Protein AF-A0A7V9BCA2-F1 (afdb_monomer)

Solvent-accessible surface area (backbone atoms only — not comparable to full-atom values): 26403 Å² total; per-residue (Å²): 121,72,43,76,42,48,39,73,71,91,49,103,78,59,57,58,39,29,36,74,43,66,73,62,55,75,71,37,81,42,52,57,71,37,68,39,31,36,37,34,47,103,84,56,72,44,74,42,56,29,94,58,63,37,25,30,72,40,72,70,57,79,66,46,80,44,48,54,64,42,67,36,30,34,33,22,57,99,86,62,88,56,66,68,61,57,56,59,70,64,71,64,84,92,78,91,79,88,81,87,82,86,86,89,80,90,83,84,90,88,80,85,88,80,91,90,87,87,80,89,83,84,86,86,90,88,81,90,81,88,86,88,87,80,89,83,89,88,90,83,90,89,81,93,81,91,87,90,84,94,86,87,84,88,84,87,88,85,88,84,88,83,91,82,90,81,84,86,82,83,78,90,83,73,82,82,51,55,38,76,63,20,62,46,53,25,63,77,70,74,50,67,71,86,84,50,80,24,84,35,84,95,57,16,26,36,49,65,51,51,50,56,62,58,76,66,64,70,82,76,70,86,67,71,80,70,76,66,82,71,76,76,71,78,79,80,82,77,80,72,51,72,70,56,48,53,51,51,51,53,52,55,59,36,64,69,53,92,79,83,88,87,87,83,90,76,90,52,62,69,59,52,54,51,50,48,56,55,54,74,70,54,56,95,90,59,52,81,68,50,73,67,24,52,48,48,42,49,50,20,57,45,33,75,76,40,45,87,58,25,17,31,55,53,96,95,39,77,52,67,47,98,59,31,13,42,16,40,58,42,85,35,98,91,44,80,46,46,46,34,46,68,50,32,56,81,49,53,47,55,57,43,21,44,51,48,51,53,50,53,50,26,48,64,70,72,63,64,53,71,79,39,52,47,82,45,30,33,40,41,40,73,47,26,94,74,68,36,70,74,72,86,70,82,54,61,75,48,32,74,47,65,45,58,37,35,41,88,133

Mean predicted aligned error: 22.47 Å

Nearest PDB structures (foldseek):
  8piu-assembly1_B  TM=9.591E-01  e=3.909E-16  Homo sapiens
  8ohs-assembly1_A  TM=9.533E-01  e=1.408E-15  Neurospora crassa
  8x03-assembly1_A  TM=9.523E-01  e=3.113E-15  Sus scrofa
  6zzn-assembly1_A  TM=9.197E-01  e=4.564E-14  Mycobacterium tuberculosis H37Rv
  9dz8-assembly1_A  TM=9.268E-01  e=7.437E-14  Escherichia coli BL21(DE3)

Secondary structure (DSSP, 8-state):
--EEEE----STT-SEEEEEEESS-TT-EE-TT-EEEEEE-SS--EEEEPSS-EEEEEES--SEEEETT-EEEEEE-TT---HHHHHHHTTSPP----------------------------------------------------------------------PPPPPPPTTS---B-HHHHHHHHHTT--SSSS---BTTTBBPHHHHHHHHHT---------PPP----------PPPHHHHHHHHHHHHHHHS-----------HHHHHHHHHHHHTPPTTPPPP-HHHHHHHHHHHHHTT-GGGSEEEETTEEEE-SS--EEE-EEETTEEE--EETTGGG--HHHHHHHHHHHHHHHHTT---HHHHSS-SEEEEE-GGGT-S--PPPP-TTBS-EEEE----

pLDDT: mean 71.65, std 23.81, range [24.64, 97.62]

Foldseek 3Di:
DKDFDFAADPDDDAFKWWFAAFPDDQFDWADAQQFTTWIGDPPDIDTDGHNHTAGFHDAPAGTTMDTGGQGGTMGDYPPDDCVVVSVVSPPDDDDDDDDDDDDDDDDDDDDDDDDDDDDDDDDDDDDDDDDDDDDDDDDDDDDDDDDDDDDDDDDDDDDDDDDDDDDDADDPDPDAAEDPLLVVLCVVQVHDSSPWQQPDPPRYNYNVSNVVVNVPDDPDPPPPPDPDPPPPPPDPPDDDDPVRVVVVVQLVVLVVPPDDDDDDDDDCVCVVVVLVVVQVVDDPPFFRFDSVLSVLLVVQVVCCVVQQQLWFCDPNDTHTDNAAWEWEWAQEPVGIATFTDTRSPPDDSRVSRVVVVVLNVCRRVVNDDPVRRPPHSEYEYEDQVVQAQDDDDRDRHRHPYYHYHHHDD

Sequence (409 aa):
MATEIKLPRLGQGMEMGTIVRWLKSEGDEIAKGEPLFELDTDKVTQEVEADAAGVLLKIVVSEGEASVGTTVAVIGAADEDVSELLAGAQGGENGDAPAAAPPAVEKAEGDEEEDSEPQAKTEPPSDTVSQGESVPTEAAPAAEARPEAETPSNRLLQGKEAAASAPSPRAEGERIKASPLARRIARERGLDLAALAGTGPEGRVIAEDVEKAGDGAAPAAYAAPSPAPEAEGEIEIVELTSIRGTIARRLTEAWQAPVFQLSVTADASELATTRERMVELLREGETKPTVNDVLTRLVASALQRHPPVNALFVDGAIHRYQRANVGIAVATPNGLVVPVIRAADRKSVLEIAAVRADLVSRAREGKLRITDLEEGTFTISNLGMYGIEQFIAVLNPPQVAILAVGSIE

Structure (mmCIF, N/CA/C/O backbone):
data_AF-A0A7V9BCA2-F1
#
_entry.id   AF-A0A7V9BCA2-F1
#
loop_
_atom_site.group_PDB
_atom_site.id
_atom_site.type_symbol
_atom_site.label_atom_id
_atom_site.label_alt_id
_atom_site.label_comp_id
_atom_site.label_asym_id
_atom_site.label_entity_id
_atom_site.label_seq_id
_atom_site.pdbx_PDB_ins_code
_atom_site.Cartn_x
_atom_site.Cartn_y
_atom_site.Cartn_z
_atom_site.occupancy
_atom_site.B_iso_or_equiv
_atom_site.auth_seq_id
_atom_site.auth_comp_id
_atom_site.auth_asym_id
_atom_site.auth_atom_id
_atom_site.pdbx_PDB_model_num
ATOM 1 N N . MET A 1 1 ? 32.583 -17.979 -46.277 1.00 58.53 1 MET A N 1
ATOM 2 C CA . MET A 1 1 ? 32.668 -17.600 -44.857 1.00 58.53 1 MET A CA 1
ATOM 3 C C . MET A 1 1 ? 31.415 -16.827 -44.537 1.00 58.53 1 MET A C 1
ATOM 5 O O . MET A 1 1 ? 31.312 -15.670 -44.936 1.00 58.53 1 MET A O 1
ATOM 9 N N . ALA A 1 2 ? 30.473 -17.465 -43.854 1.00 65.50 2 ALA A N 1
ATOM 10 C CA . ALA A 1 2 ? 29.300 -16.785 -43.333 1.00 65.50 2 ALA A CA 1
ATOM 11 C C . ALA A 1 2 ? 29.707 -15.688 -42.323 1.00 65.50 2 ALA A C 1
ATOM 13 O O . ALA A 1 2 ? 30.631 -15.869 -41.530 1.00 65.50 2 ALA A O 1
ATOM 14 N N . THR A 1 3 ? 29.039 -14.538 -42.389 1.00 74.81 3 THR A N 1
ATOM 15 C CA . THR A 1 3 ? 29.252 -13.357 -41.545 1.00 74.81 3 THR A CA 1
ATOM 16 C C . THR A 1 3 ? 27.978 -13.075 -40.757 1.00 74.81 3 THR A C 1
ATOM 18 O O . THR A 1 3 ? 26.913 -12.856 -41.335 1.00 74.81 3 THR A O 1
ATOM 21 N N . GLU A 1 4 ? 28.092 -13.079 -39.431 1.00 80.00 4 GLU A N 1
ATOM 22 C CA . GLU A 1 4 ? 27.018 -12.694 -38.512 1.00 80.00 4 GLU A CA 1
ATOM 23 C C . GLU A 1 4 ? 26.758 -11.183 -38.593 1.00 80.00 4 GLU A C 1
ATOM 25 O O . GLU A 1 4 ? 27.666 -10.386 -38.352 1.00 80.00 4 GLU A O 1
ATOM 30 N N . ILE A 1 5 ? 25.514 -10.782 -38.864 1.00 79.56 5 ILE A N 1
ATOM 31 C CA . ILE A 1 5 ? 25.059 -9.406 -38.646 1.00 79.56 5 ILE A CA 1
ATOM 32 C C . ILE A 1 5 ? 24.623 -9.294 -37.190 1.00 79.56 5 ILE A C 1
ATOM 34 O O . ILE A 1 5 ? 23.783 -10.070 -36.727 1.00 79.56 5 ILE A O 1
ATOM 38 N N . LYS A 1 6 ? 25.165 -8.311 -36.472 1.00 84.50 6 LYS A N 1
ATOM 39 C CA . LYS A 1 6 ? 24.826 -8.024 -35.073 1.00 84.50 6 LYS A CA 1
ATOM 40 C C . LYS A 1 6 ? 24.136 -6.677 -34.959 1.00 84.50 6 LYS A C 1
ATOM 42 O O . LYS A 1 6 ? 24.468 -5.765 -35.712 1.00 84.50 6 LYS A O 1
ATOM 47 N N . LEU A 1 7 ? 23.194 -6.551 -34.024 1.00 82.31 7 LEU A N 1
ATOM 48 C CA . LEU A 1 7 ? 22.438 -5.312 -33.842 1.00 82.31 7 LEU A CA 1
ATOM 49 C C . LEU A 1 7 ? 23.399 -4.141 -33.529 1.00 82.31 7 LEU A C 1
ATOM 51 O O . LEU A 1 7 ? 24.094 -4.200 -32.504 1.00 82.31 7 LEU A O 1
ATOM 55 N N . PRO A 1 8 ? 23.478 -3.102 -34.383 1.00 77.44 8 PRO A N 1
ATOM 56 C CA . PRO A 1 8 ? 24.462 -2.035 -34.241 1.00 77.44 8 PRO A CA 1
ATOM 57 C C . PRO A 1 8 ? 24.090 -1.062 -33.118 1.00 77.44 8 PRO A C 1
ATOM 59 O O . PRO A 1 8 ? 22.920 -0.806 -32.838 1.00 77.44 8 PRO A O 1
ATOM 62 N N . ARG A 1 9 ? 25.105 -0.460 -32.488 1.00 81.06 9 ARG A N 1
ATOM 63 C CA . ARG A 1 9 ? 24.908 0.525 -31.416 1.00 81.06 9 ARG A CA 1
ATOM 64 C C . ARG A 1 9 ? 24.703 1.935 -31.978 1.00 81.06 9 ARG A C 1
ATOM 66 O O . ARG A 1 9 ? 25.649 2.719 -32.054 1.00 81.06 9 ARG A O 1
ATOM 73 N N . LEU A 1 10 ? 23.462 2.292 -32.292 1.00 75.12 10 LEU A N 1
ATOM 74 C CA . LEU A 1 10 ? 23.082 3.621 -32.790 1.00 75.12 10 LEU A CA 1
ATOM 75 C C . LEU A 1 10 ? 22.958 4.684 -31.672 1.00 75.12 10 LEU A C 1
ATOM 77 O O . LEU A 1 10 ? 21.983 5.427 -31.610 1.00 75.12 10 LEU A O 1
ATOM 81 N N . GLY A 1 11 ? 23.953 4.789 -30.777 1.00 67.44 11 GLY A N 1
ATOM 82 C CA . GLY A 1 11 ? 24.040 5.911 -29.828 1.00 67.44 11 GLY A CA 1
ATOM 83 C C . GLY A 1 11 ? 24.763 5.654 -28.499 1.00 67.44 11 GLY A C 1
ATOM 84 O O . GLY A 1 11 ? 24.911 4.521 -28.024 1.00 67.44 11 GLY A O 1
ATOM 85 N N . GLN A 1 12 ? 25.176 6.747 -27.846 1.00 55.53 12 GLN A N 1
ATOM 86 C CA . GLN A 1 12 ? 25.850 6.750 -26.539 1.00 55.53 12 GLN A CA 1
ATOM 87 C C . GLN A 1 12 ? 24.854 6.548 -25.377 1.00 55.53 12 GLN A C 1
ATOM 89 O O . GLN A 1 12 ? 24.649 7.421 -24.542 1.00 55.53 12 GLN A O 1
ATOM 94 N N . GLY A 1 13 ? 24.219 5.377 -25.352 1.00 64.38 13 GLY A N 1
ATOM 95 C CA . GLY A 1 13 ? 23.235 4.989 -24.331 1.00 64.38 13 GLY A CA 1
ATOM 96 C C . GLY A 1 13 ? 22.335 3.821 -24.739 1.00 64.38 13 GLY A C 1
ATOM 97 O O . GLY A 1 13 ? 21.679 3.240 -23.890 1.00 64.38 13 GLY A O 1
ATOM 98 N N . MET A 1 14 ? 22.340 3.446 -26.022 1.00 76.81 14 MET A N 1
ATOM 99 C CA . MET A 1 14 ? 21.564 2.317 -26.535 1.00 76.81 14 MET A CA 1
ATOM 100 C C . MET A 1 14 ? 22.099 0.976 -26.006 1.00 76.81 14 MET A C 1
ATOM 102 O O . MET A 1 14 ? 23.278 0.668 -26.206 1.00 76.81 14 MET A O 1
ATOM 106 N N . GLU A 1 15 ? 21.218 0.197 -25.376 1.00 76.69 15 GLU A N 1
ATOM 107 C CA . GLU A 1 15 ? 21.458 -1.187 -24.922 1.00 76.69 15 GLU A CA 1
ATOM 108 C C . GLU A 1 15 ? 20.521 -2.195 -25.618 1.00 76.69 15 GLU A C 1
ATOM 110 O O . GLU A 1 15 ? 20.904 -3.345 -25.828 1.00 76.69 15 GLU A O 1
ATOM 115 N N . MET A 1 16 ? 19.338 -1.750 -26.061 1.00 77.69 16 MET A N 1
ATOM 116 C CA . MET A 1 16 ? 18.364 -2.516 -26.853 1.00 77.69 16 MET A CA 1
ATOM 117 C C . MET A 1 16 ? 17.756 -1.633 -27.959 1.00 77.69 16 MET A C 1
ATOM 119 O O . MET A 1 16 ? 17.895 -0.406 -27.919 1.00 77.69 16 MET A O 1
ATOM 123 N N . GLY A 1 17 ? 17.105 -2.248 -28.946 1.00 83.00 17 GLY A N 1
ATOM 124 C CA . GLY A 1 17 ? 16.343 -1.577 -30.005 1.00 83.00 17 GLY A CA 1
ATOM 125 C C . GLY A 1 17 ? 15.385 -2.539 -30.710 1.00 83.00 17 GLY A C 1
ATOM 126 O O . GLY A 1 17 ? 15.554 -3.755 -30.626 1.00 83.00 17 GLY A O 1
ATOM 127 N N . THR A 1 18 ? 14.385 -2.002 -31.404 1.00 85.50 18 THR A N 1
ATOM 128 C CA . THR A 1 18 ? 13.279 -2.786 -31.974 1.00 85.50 18 THR A CA 1
ATOM 129 C C . THR A 1 18 ? 13.389 -2.852 -33.489 1.00 85.50 18 THR A C 1
ATOM 131 O O . THR A 1 18 ? 13.313 -1.828 -34.161 1.00 85.50 18 THR A O 1
ATOM 134 N N . ILE A 1 19 ? 13.531 -4.053 -34.049 1.00 86.75 19 ILE A N 1
ATOM 135 C CA . ILE A 1 19 ? 13.407 -4.260 -35.494 1.00 86.75 19 ILE A CA 1
ATOM 136 C C . ILE A 1 19 ? 11.924 -4.135 -35.844 1.00 86.75 19 ILE A C 1
ATOM 138 O O . ILE A 1 19 ? 11.121 -4.983 -35.454 1.00 86.75 19 ILE A O 1
ATOM 142 N N . VAL A 1 20 ? 11.567 -3.063 -36.551 1.00 82.19 20 VAL A N 1
ATOM 143 C CA . VAL A 1 20 ? 10.182 -2.781 -36.964 1.00 82.19 20 VAL A CA 1
ATOM 144 C C . VAL A 1 20 ? 9.802 -3.610 -38.180 1.00 82.19 20 VAL A C 1
ATOM 146 O O . VAL A 1 20 ? 8.665 -4.063 -38.275 1.00 82.19 20 VAL A O 1
ATOM 149 N N . ARG A 1 21 ? 10.741 -3.769 -39.121 1.00 82.75 21 ARG A N 1
ATOM 150 C CA . ARG A 1 21 ? 10.496 -4.393 -40.421 1.00 82.75 21 ARG A CA 1
ATOM 151 C C . ARG A 1 21 ? 11.796 -4.764 -41.132 1.00 82.75 21 ARG A C 1
ATOM 153 O O . ARG A 1 21 ? 12.740 -3.976 -41.124 1.00 82.75 21 ARG A O 1
ATOM 160 N N . TRP A 1 22 ? 11.812 -5.890 -41.847 1.00 85.56 22 TRP A N 1
ATOM 161 C CA . TRP A 1 22 ? 12.865 -6.199 -42.826 1.00 85.56 22 TRP A CA 1
ATOM 162 C C . TRP A 1 22 ? 12.552 -5.658 -44.230 1.00 85.56 22 TRP A C 1
ATOM 164 O O . TRP A 1 22 ? 11.422 -5.720 -44.721 1.00 85.56 22 TRP A O 1
ATOM 174 N N . LEU A 1 23 ? 13.598 -5.162 -44.892 1.00 81.56 23 LEU A N 1
ATOM 175 C CA . LEU A 1 23 ? 13.615 -4.694 -46.283 1.00 81.56 23 LEU A CA 1
ATOM 176 C C . LEU A 1 23 ? 14.159 -5.769 -47.250 1.00 81.56 23 LEU A C 1
ATOM 178 O O . LEU A 1 23 ? 14.032 -5.621 -48.465 1.00 81.56 23 LEU A O 1
ATOM 182 N N . LYS A 1 24 ? 14.740 -6.850 -46.710 1.00 79.69 24 LYS A N 1
ATOM 183 C CA . LYS A 1 24 ? 15.327 -8.000 -47.421 1.00 79.69 24 LYS A CA 1
ATOM 184 C C . LYS A 1 24 ? 14.803 -9.322 -46.850 1.00 79.69 24 LYS A C 1
ATOM 186 O O . LYS A 1 24 ? 14.572 -9.426 -45.648 1.00 79.69 24 LYS A O 1
ATOM 191 N N . SER A 1 25 ? 14.643 -10.326 -47.706 1.00 76.25 25 SER A N 1
ATOM 192 C CA . SER A 1 25 ? 14.123 -11.662 -47.382 1.00 76.25 25 SER A CA 1
ATOM 193 C C . SER A 1 25 ? 15.227 -12.722 -47.358 1.00 76.25 25 SER A C 1
ATOM 195 O O . SER A 1 25 ? 16.283 -12.553 -47.969 1.00 76.25 25 SER A O 1
ATOM 197 N N . GLU A 1 26 ? 14.985 -13.853 -46.688 1.00 82.31 26 GLU A N 1
ATOM 198 C CA . GLU A 1 26 ? 15.882 -15.015 -46.768 1.00 82.31 26 GLU A CA 1
ATOM 199 C C . GLU A 1 26 ? 16.026 -15.480 -48.230 1.00 82.31 26 GLU A C 1
ATOM 201 O O . GLU A 1 26 ? 15.033 -15.727 -48.916 1.00 82.31 26 GLU A O 1
ATOM 206 N N . GLY A 1 27 ? 17.268 -15.584 -48.707 1.00 72.12 27 GLY A N 1
ATOM 207 C CA . GLY A 1 27 ? 17.613 -15.878 -50.100 1.00 72.12 27 GLY A CA 1
ATOM 208 C C . GLY A 1 27 ? 17.921 -14.660 -50.984 1.00 72.12 27 GLY A C 1
ATOM 209 O O . GLY A 1 27 ? 18.414 -14.862 -52.093 1.00 72.12 27 GLY A O 1
ATOM 210 N N . ASP A 1 28 ? 17.698 -13.422 -50.525 1.00 77.38 28 ASP A N 1
ATOM 211 C CA . ASP A 1 28 ? 18.033 -12.222 -51.309 1.00 77.38 28 ASP A CA 1
ATOM 212 C C . ASP A 1 28 ? 19.551 -11.975 -51.387 1.00 77.38 28 ASP A C 1
ATOM 214 O O . ASP A 1 28 ? 20.282 -12.128 -50.402 1.00 77.38 28 ASP A O 1
ATOM 218 N N . GLU A 1 29 ? 20.020 -11.506 -52.550 1.00 76.50 29 GLU A N 1
ATOM 219 C CA . GLU A 1 29 ? 21.353 -10.911 -52.692 1.00 76.50 29 GLU A CA 1
ATOM 220 C C . GLU A 1 29 ? 21.398 -9.510 -52.052 1.00 76.50 29 GLU A C 1
ATOM 222 O O . GLU A 1 29 ? 20.474 -8.695 -52.177 1.00 76.50 29 GLU A O 1
ATOM 227 N N . ILE A 1 30 ? 22.504 -9.237 -51.360 1.00 80.50 30 ILE A N 1
ATOM 228 C C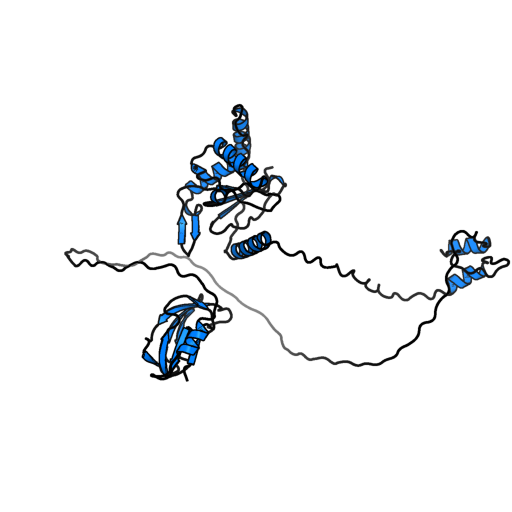A . ILE A 1 30 ? 22.775 -8.017 -50.598 1.00 80.50 30 ILE A CA 1
ATOM 229 C C . ILE A 1 30 ? 24.136 -7.456 -51.009 1.00 80.50 30 ILE A C 1
ATOM 231 O O . ILE A 1 30 ? 25.157 -8.153 -50.958 1.00 80.50 30 ILE A O 1
ATOM 235 N N . ALA A 1 31 ? 24.173 -6.170 -51.354 1.00 76.75 31 ALA A N 1
ATOM 236 C CA . ALA A 1 31 ? 25.408 -5.407 -51.490 1.00 76.75 31 ALA A CA 1
ATOM 237 C C . ALA A 1 31 ? 25.844 -4.794 -50.144 1.00 76.75 31 ALA A C 1
ATOM 239 O O . ALA A 1 31 ? 25.020 -4.423 -49.312 1.00 76.75 31 ALA A O 1
ATOM 240 N N . LYS A 1 32 ? 27.157 -4.623 -49.932 1.00 79.12 32 LYS A N 1
ATOM 241 C CA . LYS A 1 32 ? 27.670 -3.871 -48.773 1.00 79.12 32 LYS A CA 1
ATOM 242 C C . LYS A 1 32 ? 27.232 -2.404 -48.895 1.00 79.12 32 LYS A C 1
ATOM 244 O O . LYS A 1 32 ? 27.522 -1.783 -49.917 1.00 79.12 32 LYS A O 1
ATOM 249 N N . GLY A 1 33 ? 26.609 -1.859 -47.850 1.00 75.75 33 GLY A N 1
ATOM 250 C CA . GLY A 1 33 ? 25.996 -0.524 -47.863 1.00 75.75 33 GLY A CA 1
ATOM 251 C C . GLY A 1 33 ? 24.554 -0.490 -48.391 1.00 75.75 33 GLY A C 1
ATOM 252 O O . GLY A 1 33 ? 24.066 0.571 -48.760 1.00 75.75 33 GLY A O 1
ATOM 253 N N . GLU A 1 34 ? 23.877 -1.638 -48.487 1.00 81.31 34 GLU A N 1
ATOM 254 C CA . GLU A 1 34 ? 22.453 -1.722 -48.843 1.00 81.31 34 GLU A CA 1
ATOM 255 C C . GLU A 1 34 ? 21.592 -1.882 -47.572 1.00 81.31 34 GLU A C 1
ATOM 257 O O . GLU A 1 34 ? 21.988 -2.650 -46.689 1.00 81.31 34 GLU A O 1
ATOM 262 N N . PRO A 1 35 ? 20.447 -1.183 -47.430 1.00 84.00 35 PRO A N 1
ATOM 263 C CA . PRO A 1 35 ? 19.610 -1.266 -46.233 1.00 84.00 35 PRO A CA 1
ATOM 264 C C . PRO A 1 35 ? 18.930 -2.636 -46.089 1.00 84.00 35 PRO A C 1
ATOM 266 O O . PRO A 1 35 ? 18.442 -3.222 -47.058 1.00 84.00 35 PRO A O 1
ATOM 269 N N . LEU A 1 36 ? 18.904 -3.147 -44.855 1.00 83.31 36 LEU A N 1
ATOM 270 C CA . LEU A 1 36 ? 18.439 -4.495 -44.511 1.00 83.31 36 LEU A CA 1
ATOM 271 C C . LEU A 1 36 ? 17.136 -4.504 -43.717 1.00 83.31 36 LEU A C 1
ATOM 273 O O . LEU A 1 36 ? 16.252 -5.313 -43.996 1.00 83.31 36 LEU A O 1
ATOM 277 N N . PHE A 1 37 ? 17.031 -3.631 -42.717 1.00 83.38 37 PHE A N 1
ATOM 278 C CA . PHE A 1 37 ? 15.883 -3.535 -41.821 1.00 83.38 37 PHE A CA 1
ATOM 279 C C . PHE A 1 37 ? 15.773 -2.139 -41.201 1.00 83.38 37 PHE A C 1
ATOM 281 O O . PHE A 1 37 ? 16.765 -1.421 -41.057 1.00 83.38 37 PHE A O 1
ATOM 288 N N . GLU A 1 38 ? 14.552 -1.773 -40.824 1.00 84.50 38 GLU A N 1
ATOM 289 C CA . GLU A 1 38 ? 14.231 -0.566 -40.066 1.00 84.50 38 GLU A CA 1
ATOM 290 C C . GLU A 1 38 ? 14.387 -0.862 -38.565 1.00 84.50 38 GLU A C 1
ATOM 292 O O . GLU A 1 38 ? 13.708 -1.734 -38.014 1.00 84.50 38 GLU A O 1
ATOM 297 N N . LEU A 1 39 ? 15.300 -0.146 -37.906 1.00 84.81 39 LEU A N 1
ATOM 298 C CA . LEU A 1 39 ? 15.592 -0.256 -36.479 1.00 84.81 39 LEU A CA 1
ATOM 299 C C . LEU A 1 39 ? 15.060 0.975 -35.746 1.00 84.81 39 LEU A C 1
ATOM 301 O O . LEU A 1 39 ? 15.578 2.082 -35.910 1.00 84.81 39 LEU A O 1
ATOM 305 N N . ASP A 1 40 ? 14.040 0.773 -34.918 1.00 82.06 40 ASP A N 1
ATOM 306 C CA . ASP A 1 40 ? 13.493 1.808 -34.053 1.00 82.06 40 ASP A CA 1
ATOM 307 C C . ASP A 1 40 ? 14.178 1.854 -32.687 1.00 82.06 40 ASP A C 1
ATOM 309 O O . ASP A 1 40 ? 14.630 0.847 -32.130 1.00 82.06 40 ASP A O 1
ATOM 313 N N . THR A 1 41 ? 14.269 3.067 -32.154 1.00 81.62 41 THR A N 1
ATOM 314 C CA . THR A 1 41 ? 14.912 3.367 -30.877 1.00 81.62 41 THR A CA 1
ATOM 315 C C . THR A 1 41 ? 14.127 4.459 -30.162 1.00 81.62 41 THR A C 1
ATOM 317 O O . THR A 1 41 ? 13.448 5.259 -30.797 1.00 81.62 41 THR A O 1
ATOM 320 N N . ASP A 1 42 ? 14.317 4.589 -28.848 1.00 74.00 42 ASP A N 1
ATOM 321 C CA . ASP A 1 42 ? 13.739 5.647 -27.998 1.00 74.00 42 ASP A CA 1
ATOM 322 C C . ASP A 1 42 ? 13.984 7.099 -28.505 1.00 74.00 42 ASP A C 1
ATOM 324 O O . ASP A 1 42 ? 13.448 8.056 -27.944 1.00 74.00 42 ASP A O 1
ATOM 328 N N . LYS A 1 43 ? 14.782 7.324 -29.561 1.00 72.88 43 LYS A N 1
ATOM 329 C CA . LYS A 1 43 ? 15.039 8.664 -30.120 1.00 72.88 43 LYS A CA 1
ATOM 330 C C . LYS A 1 43 ? 14.834 8.794 -31.633 1.00 72.88 43 LYS A C 1
ATOM 332 O O . LYS A 1 43 ? 14.387 9.859 -32.052 1.00 72.88 43 LYS A O 1
ATOM 337 N N . VAL A 1 44 ? 15.183 7.788 -32.443 1.00 78.12 44 VAL A N 1
ATOM 338 C CA . VAL A 1 44 ? 15.086 7.848 -33.918 1.00 78.12 44 VAL A CA 1
ATOM 339 C C . VAL A 1 44 ? 14.933 6.446 -34.524 1.00 78.12 44 VAL A C 1
ATOM 341 O O . VAL A 1 44 ? 15.724 5.557 -34.200 1.00 78.12 44 VAL A O 1
ATOM 344 N N . THR A 1 45 ? 14.009 6.282 -35.471 1.00 82.31 45 THR A N 1
ATOM 345 C CA . THR A 1 45 ? 13.944 5.128 -36.385 1.00 82.31 45 THR A CA 1
ATOM 346 C C . THR A 1 45 ? 14.942 5.300 -37.533 1.00 82.31 45 THR A C 1
ATOM 348 O O . THR A 1 45 ? 14.950 6.346 -38.182 1.00 82.31 45 THR A O 1
ATOM 351 N N . GLN A 1 46 ? 15.800 4.308 -37.787 1.00 84.50 46 GLN A N 1
ATOM 352 C CA . GLN A 1 46 ? 16.849 4.370 -38.817 1.00 84.50 46 GLN A CA 1
ATOM 353 C C . GLN A 1 46 ? 16.968 3.048 -39.587 1.00 84.50 46 GLN A C 1
ATOM 355 O O . GLN A 1 46 ? 16.856 1.969 -39.011 1.00 84.50 46 GLN A O 1
ATOM 360 N N . GLU A 1 47 ? 17.242 3.134 -40.888 1.00 86.56 47 GLU A N 1
ATOM 361 C CA . GLU A 1 47 ? 17.591 1.975 -41.717 1.00 86.56 47 GLU A CA 1
ATOM 362 C C . GLU A 1 47 ? 19.015 1.493 -41.388 1.00 86.56 47 GLU A C 1
ATOM 364 O O . GLU A 1 47 ? 19.947 2.295 -41.290 1.00 86.56 47 GLU A O 1
ATOM 369 N N . VAL A 1 48 ? 19.195 0.181 -41.217 1.00 83.88 48 VAL A N 1
ATOM 370 C CA . VAL A 1 48 ? 20.506 -0.440 -40.969 1.00 83.88 48 VAL A CA 1
ATOM 371 C C . VAL A 1 48 ? 21.072 -1.013 -42.267 1.00 83.88 48 VAL A C 1
ATOM 373 O O . VAL A 1 48 ? 20.494 -1.928 -42.853 1.00 83.88 48 VAL A O 1
ATOM 376 N N . GLU A 1 49 ? 22.218 -0.489 -42.703 1.00 85.19 49 GLU A N 1
ATOM 377 C CA . GLU A 1 49 ? 22.955 -0.958 -43.884 1.00 85.19 49 GLU A CA 1
ATOM 378 C C . GLU A 1 49 ? 23.755 -2.251 -43.633 1.00 85.19 49 GLU A C 1
ATOM 380 O O . GLU A 1 49 ? 24.214 -2.536 -42.526 1.00 85.19 49 GLU A O 1
ATOM 385 N N . ALA A 1 50 ? 23.986 -3.020 -44.699 1.00 79.25 50 ALA A N 1
ATOM 386 C CA . ALA A 1 50 ? 24.760 -4.252 -44.662 1.00 79.25 50 ALA A CA 1
ATOM 387 C C . ALA A 1 50 ? 26.279 -4.022 -44.553 1.00 79.25 50 ALA A C 1
ATOM 389 O O . ALA A 1 50 ? 26.922 -3.497 -45.468 1.00 79.25 50 ALA A O 1
ATOM 390 N N . ASP A 1 51 ? 26.890 -4.539 -43.485 1.00 73.62 51 ASP A N 1
ATOM 391 C CA . ASP A 1 51 ? 28.347 -4.540 -43.296 1.00 73.62 51 ASP A CA 1
ATOM 392 C C . ASP A 1 51 ? 29.109 -5.431 -44.297 1.00 73.62 51 ASP A C 1
ATOM 394 O O . ASP A 1 51 ? 30.299 -5.214 -44.546 1.00 73.62 51 ASP A O 1
ATOM 398 N N . ALA A 1 52 ? 28.450 -6.420 -44.899 1.00 72.81 52 ALA A N 1
ATOM 399 C CA . ALA A 1 52 ? 29.043 -7.377 -45.827 1.00 72.81 52 ALA A CA 1
ATOM 400 C C . ALA A 1 52 ? 28.115 -7.638 -47.021 1.00 72.81 52 ALA A C 1
ATOM 402 O O . ALA A 1 52 ? 26.901 -7.499 -46.908 1.00 72.81 52 ALA A O 1
ATOM 403 N N . ALA A 1 53 ? 28.698 -8.033 -48.155 1.00 73.56 53 ALA A N 1
ATOM 404 C CA . ALA A 1 53 ? 27.956 -8.451 -49.342 1.00 73.56 53 ALA A CA 1
ATOM 405 C C . ALA A 1 53 ? 27.854 -9.985 -49.408 1.00 73.56 53 ALA A C 1
ATOM 407 O O . ALA A 1 53 ? 28.811 -10.679 -49.057 1.00 73.56 53 ALA A O 1
ATOM 408 N N . GLY A 1 54 ? 26.725 -10.504 -49.889 1.00 78.50 54 GLY A N 1
ATOM 409 C CA . GLY A 1 54 ? 26.451 -11.940 -50.007 1.00 78.50 54 GLY A CA 1
ATOM 410 C C . GLY A 1 54 ? 24.953 -12.225 -50.126 1.00 78.50 54 GLY A C 1
ATOM 411 O O . GLY A 1 54 ? 24.183 -11.330 -50.456 1.00 78.50 54 GLY A O 1
ATOM 412 N N . VAL A 1 55 ? 24.540 -13.460 -49.841 1.00 77.75 55 VAL A N 1
ATOM 413 C CA . VAL A 1 55 ? 23.123 -13.862 -49.770 1.00 77.75 55 VAL A CA 1
ATOM 414 C C . VAL A 1 55 ? 22.667 -13.878 -48.311 1.00 77.75 55 VAL A C 1
ATOM 416 O O . VAL A 1 55 ? 23.417 -14.346 -47.450 1.00 77.75 55 VAL A O 1
ATOM 419 N N . LEU A 1 56 ? 21.450 -13.405 -48.018 1.00 78.25 56 LEU A N 1
ATOM 420 C CA . LEU A 1 56 ? 20.845 -13.517 -46.685 1.00 78.25 56 LEU A CA 1
ATOM 421 C C . LEU A 1 56 ? 20.458 -14.976 -46.410 1.00 78.25 56 LEU A C 1
ATOM 423 O O . LEU A 1 56 ? 19.419 -15.442 -46.869 1.00 78.25 56 LEU A O 1
ATOM 427 N N . LEU A 1 57 ? 21.301 -15.721 -45.691 1.00 76.00 57 LEU A N 1
ATOM 428 C CA . LEU A 1 57 ? 21.103 -17.163 -45.499 1.00 76.00 57 LEU A CA 1
ATOM 429 C C . LEU A 1 57 ? 20.040 -17.477 -44.446 1.00 76.00 57 LEU A C 1
ATOM 431 O O . LEU A 1 57 ? 19.332 -18.473 -44.582 1.00 76.00 57 LEU A O 1
ATOM 435 N N . LYS A 1 58 ? 19.947 -16.658 -43.391 1.00 75.88 58 LYS A N 1
ATOM 436 C CA . LYS A 1 58 ? 18.893 -16.779 -42.378 1.00 75.88 58 LYS A CA 1
ATOM 437 C C . LYS A 1 58 ? 18.700 -15.506 -41.556 1.00 75.88 58 LYS A C 1
ATOM 439 O O . LYS A 1 58 ? 19.685 -14.877 -41.162 1.00 75.88 58 LYS A O 1
ATOM 444 N N . ILE A 1 59 ? 17.451 -15.197 -41.222 1.00 81.75 59 ILE A N 1
ATOM 445 C CA . ILE A 1 59 ? 17.057 -14.224 -40.200 1.00 81.75 59 ILE A CA 1
ATOM 446 C C . ILE A 1 59 ? 16.874 -14.968 -38.864 1.00 81.75 59 ILE A C 1
ATOM 448 O O . ILE A 1 59 ? 16.191 -15.988 -38.774 1.00 81.75 59 ILE A O 1
ATOM 452 N N . VAL A 1 60 ? 17.535 -14.482 -37.812 1.00 79.69 60 VAL A N 1
ATOM 453 C CA . VAL A 1 60 ? 17.483 -15.051 -36.451 1.00 79.69 60 VAL A CA 1
ATOM 454 C C . VAL A 1 60 ? 16.443 -14.323 -35.597 1.00 79.69 60 VAL A C 1
ATOM 456 O O . VAL A 1 60 ? 15.769 -14.956 -34.788 1.00 79.69 60 VAL A O 1
ATOM 459 N N . VAL A 1 61 ? 16.283 -13.012 -35.807 1.00 76.31 61 VAL A N 1
ATOM 460 C CA . VAL A 1 61 ? 15.273 -12.171 -35.150 1.00 76.31 61 VAL A CA 1
ATOM 461 C C . VAL A 1 61 ? 14.364 -11.574 -36.221 1.00 76.31 61 VAL A C 1
ATOM 463 O O . VAL A 1 61 ? 14.799 -10.716 -36.986 1.00 76.31 61 VAL A O 1
ATOM 466 N N . SER A 1 62 ? 13.118 -12.050 -36.283 1.00 64.94 62 SER A N 1
ATOM 467 C CA . SER A 1 62 ? 12.153 -11.662 -37.317 1.00 64.94 62 SER A CA 1
ATOM 468 C C . SER A 1 62 ? 11.727 -10.198 -37.172 1.00 64.94 62 SER A C 1
ATOM 470 O O . SER A 1 62 ? 12.219 -9.349 -37.895 1.00 64.94 62 SER A O 1
ATOM 472 N N . GLU A 1 63 ? 10.860 -9.871 -36.219 1.00 81.00 63 GLU A N 1
ATOM 473 C CA . GLU A 1 63 ? 10.452 -8.495 -35.899 1.00 81.00 63 GLU A CA 1
ATOM 474 C C . GLU A 1 63 ? 10.273 -8.423 -34.373 1.00 81.00 63 GLU A C 1
ATOM 476 O O . GLU A 1 63 ? 9.857 -9.412 -33.761 1.00 81.00 63 GLU A O 1
ATOM 481 N N . GLY A 1 64 ? 10.627 -7.298 -33.746 1.00 76.19 64 GLY A N 1
ATOM 482 C CA . GLY A 1 64 ? 10.600 -7.132 -32.286 1.00 76.19 64 GLY A CA 1
ATOM 483 C C . GLY A 1 64 ? 11.911 -6.645 -31.656 1.00 76.19 64 GLY A C 1
ATOM 484 O O . GLY A 1 64 ? 12.841 -6.216 -32.338 1.00 76.19 64 GLY A O 1
ATOM 485 N N . GLU A 1 65 ? 11.953 -6.663 -30.323 1.00 77.81 65 GLU A N 1
ATOM 486 C CA . GLU A 1 65 ? 13.043 -6.112 -29.507 1.00 77.81 65 GLU A CA 1
ATOM 487 C C . GLU A 1 65 ? 14.277 -7.030 -29.465 1.00 77.81 65 GLU A C 1
ATOM 489 O O . GLU A 1 65 ? 14.170 -8.242 -29.269 1.00 77.81 65 GLU A O 1
ATOM 494 N N . ALA A 1 66 ? 15.465 -6.444 -29.626 1.00 80.31 66 ALA A N 1
ATOM 495 C CA . ALA A 1 66 ? 16.748 -7.133 -29.560 1.00 80.31 66 ALA A CA 1
ATOM 496 C C . ALA A 1 66 ? 17.802 -6.304 -28.806 1.00 80.31 66 ALA A C 1
ATOM 498 O O . ALA A 1 66 ? 17.832 -5.074 -28.868 1.00 80.31 66 ALA A O 1
ATOM 499 N N . SER A 1 67 ? 18.713 -6.986 -28.110 1.00 82.56 67 SER A N 1
ATOM 500 C CA . SER A 1 67 ? 19.847 -6.351 -27.426 1.00 82.56 67 SER A CA 1
ATOM 501 C C . SER A 1 67 ? 20.982 -5.997 -28.395 1.00 82.56 67 SER A C 1
ATOM 503 O O . SER A 1 67 ? 21.257 -6.718 -29.358 1.00 82.56 67 SER A O 1
ATOM 505 N N . VAL A 1 68 ? 21.685 -4.897 -28.123 1.00 83.00 68 VAL A N 1
ATOM 506 C CA . VAL A 1 68 ? 22.848 -4.453 -28.907 1.00 83.00 68 VAL A CA 1
ATOM 507 C C . VAL A 1 68 ? 23.946 -5.521 -28.877 1.00 83.00 68 VAL A C 1
ATOM 509 O O . VAL A 1 68 ? 24.367 -5.969 -27.813 1.00 83.00 68 VAL A O 1
ATOM 512 N N . GLY A 1 69 ? 24.440 -5.909 -30.056 1.00 78.56 69 GLY A N 1
ATOM 513 C CA . GLY A 1 69 ? 25.440 -6.971 -30.213 1.00 78.56 69 GLY A CA 1
ATOM 514 C C . GLY A 1 69 ? 24.884 -8.393 -30.387 1.00 78.56 69 GLY A C 1
ATOM 515 O O . GLY A 1 69 ? 25.660 -9.284 -30.732 1.00 78.56 69 GLY A O 1
ATOM 516 N N . THR A 1 70 ? 23.575 -8.618 -30.223 1.00 80.69 70 THR A N 1
ATOM 517 C CA . THR A 1 70 ? 22.928 -9.902 -30.557 1.00 80.69 70 THR A CA 1
ATOM 518 C C . THR A 1 70 ? 22.955 -10.144 -32.068 1.00 80.69 70 THR A C 1
ATOM 520 O O . THR A 1 70 ? 22.744 -9.212 -32.847 1.00 80.69 70 THR A O 1
ATOM 523 N N . THR A 1 71 ? 23.210 -11.385 -32.498 1.00 83.06 71 THR A N 1
ATOM 524 C CA . THR A 1 71 ? 23.178 -11.781 -33.918 1.00 83.06 71 THR A CA 1
ATOM 525 C C . THR A 1 71 ? 21.737 -11.803 -34.428 1.00 83.06 71 THR A C 1
ATOM 527 O O . THR A 1 71 ? 20.936 -12.614 -33.971 1.00 83.06 71 THR A O 1
ATOM 530 N N . VAL A 1 72 ? 21.410 -10.924 -35.379 1.00 81.88 72 VAL A N 1
ATOM 531 C CA . VAL A 1 72 ? 20.046 -10.752 -35.919 1.00 81.88 72 VAL A CA 1
ATOM 532 C C . VAL A 1 72 ? 19.820 -11.511 -37.226 1.00 81.88 72 VAL A C 1
ATOM 534 O O . VAL A 1 72 ? 18.704 -11.954 -37.485 1.00 81.88 72 VAL A O 1
ATOM 537 N N . ALA A 1 73 ? 20.870 -11.712 -38.024 1.00 78.19 73 ALA A N 1
ATOM 538 C CA . ALA A 1 73 ? 20.851 -12.498 -39.258 1.00 78.19 73 ALA A CA 1
ATOM 539 C C . ALA A 1 73 ? 22.267 -12.958 -39.642 1.00 78.19 73 ALA A C 1
ATOM 541 O O . ALA A 1 73 ? 23.255 -12.513 -39.053 1.00 78.19 73 ALA A O 1
ATOM 542 N N . VAL A 1 74 ? 22.378 -13.830 -40.647 1.00 79.44 74 VAL A N 1
ATOM 543 C CA . VAL A 1 74 ? 23.667 -14.288 -41.189 1.00 79.44 74 VAL A CA 1
ATOM 544 C C . VAL A 1 74 ? 23.680 -14.183 -42.716 1.00 79.44 74 VAL A C 1
ATOM 546 O O . VAL A 1 74 ? 22.773 -14.677 -43.387 1.00 79.44 74 VAL A O 1
ATOM 549 N N . ILE A 1 75 ? 24.729 -13.562 -43.263 1.00 77.06 75 ILE A N 1
ATOM 550 C CA . ILE A 1 75 ? 24.995 -13.452 -44.708 1.00 77.06 75 ILE A CA 1
ATOM 551 C C . ILE A 1 75 ? 26.119 -14.418 -45.096 1.00 77.06 75 ILE A C 1
ATOM 553 O O . ILE A 1 75 ? 27.094 -14.551 -44.361 1.00 77.06 75 ILE A O 1
ATOM 557 N N . GLY A 1 76 ? 26.040 -15.063 -46.260 1.00 74.12 76 GLY A N 1
ATOM 558 C CA . GLY A 1 76 ? 27.103 -15.950 -46.745 1.00 74.12 76 GLY A CA 1
ATOM 559 C C . GLY A 1 76 ? 27.002 -16.291 -48.232 1.00 74.12 76 GLY A C 1
ATOM 560 O O . GLY A 1 76 ? 26.353 -15.581 -49.001 1.00 74.12 76 GLY A O 1
ATOM 561 N N . ALA A 1 77 ? 27.677 -17.366 -48.645 1.00 63.66 77 ALA A N 1
ATOM 562 C CA . ALA A 1 77 ? 27.526 -17.935 -49.985 1.00 63.66 77 ALA A CA 1
ATOM 563 C C . ALA A 1 77 ? 26.343 -18.920 -50.032 1.00 63.66 77 ALA A C 1
ATOM 565 O O . ALA A 1 77 ? 26.057 -19.584 -49.040 1.00 63.66 77 ALA A O 1
ATOM 566 N N . ALA A 1 78 ? 25.692 -19.047 -51.193 1.00 50.25 78 ALA A N 1
ATOM 567 C CA . ALA A 1 78 ? 24.394 -19.720 -51.366 1.00 50.25 78 ALA A CA 1
ATOM 568 C C . ALA A 1 78 ? 24.327 -21.237 -51.042 1.00 50.25 78 ALA A C 1
ATOM 570 O O . ALA A 1 78 ? 23.241 -21.801 -51.081 1.00 50.25 78 ALA A O 1
ATOM 571 N N . ASP A 1 79 ? 25.452 -21.880 -50.709 1.00 53.47 79 ASP A N 1
ATOM 572 C CA . ASP A 1 79 ? 25.566 -23.305 -50.337 1.00 53.47 79 ASP A CA 1
ATOM 573 C C . ASP A 1 79 ? 26.458 -23.503 -49.077 1.00 53.47 79 ASP A C 1
ATOM 575 O O . ASP A 1 79 ? 27.115 -24.532 -48.911 1.00 53.47 79 ASP A O 1
ATOM 579 N N . GLU A 1 80 ? 26.560 -22.501 -48.192 1.00 52.88 80 GLU A N 1
ATOM 580 C CA . GLU A 1 80 ? 27.393 -22.560 -46.976 1.00 52.88 80 GLU A CA 1
ATOM 581 C C . GLU A 1 80 ? 26.560 -22.946 -45.732 1.00 52.88 80 GLU A C 1
ATOM 583 O O . GLU A 1 80 ? 25.634 -22.231 -45.355 1.00 52.88 80 GLU A O 1
ATOM 588 N N . ASP A 1 81 ? 26.873 -24.081 -45.087 1.00 48.16 81 ASP A N 1
ATOM 589 C CA . ASP A 1 81 ? 26.102 -24.603 -43.942 1.00 48.16 81 ASP A CA 1
ATOM 590 C C . ASP A 1 81 ? 26.308 -23.749 -42.677 1.00 48.16 81 ASP A C 1
ATOM 592 O O . ASP A 1 81 ? 27.389 -23.705 -42.087 1.00 48.16 81 ASP A O 1
ATOM 596 N N . VAL A 1 82 ? 25.241 -23.063 -42.260 1.00 55.19 82 VAL A N 1
ATOM 597 C CA . VAL A 1 82 ? 25.238 -22.083 -41.161 1.00 55.19 82 VAL A CA 1
ATOM 598 C C . VAL A 1 82 ? 24.985 -22.704 -39.778 1.00 55.19 82 VAL A C 1
ATOM 600 O O . VAL A 1 82 ? 24.925 -21.979 -38.780 1.00 55.19 82 VAL A O 1
ATOM 603 N N . SER A 1 83 ? 24.807 -24.027 -39.691 1.00 54.59 83 SER A N 1
ATOM 604 C CA . SER A 1 83 ? 24.284 -24.705 -38.495 1.00 54.59 83 SER A CA 1
ATOM 605 C C . SER A 1 83 ? 25.114 -24.477 -37.222 1.00 54.59 83 SER A C 1
ATOM 607 O O . SER A 1 83 ? 24.543 -24.348 -36.139 1.00 54.59 83 SER A O 1
ATOM 609 N N . GLU A 1 84 ? 26.444 -24.366 -37.325 1.00 53.72 84 GLU A N 1
ATOM 610 C CA . GLU A 1 84 ? 27.315 -24.126 -36.160 1.00 53.72 84 GLU A CA 1
ATOM 611 C C . GLU A 1 84 ? 27.211 -22.689 -35.611 1.00 53.72 84 GLU A C 1
ATOM 613 O O . GLU A 1 84 ? 27.235 -22.495 -34.395 1.00 53.72 84 GLU A O 1
ATOM 618 N N . LEU A 1 85 ? 27.022 -21.682 -36.473 1.00 54.19 85 LEU A N 1
ATOM 619 C CA . LEU A 1 85 ? 26.845 -20.284 -36.046 1.00 54.19 85 LEU A CA 1
ATOM 620 C C . LEU A 1 85 ? 25.474 -20.077 -35.387 1.00 54.19 85 LEU A C 1
ATOM 622 O O . LEU A 1 85 ? 25.362 -19.417 -34.355 1.00 54.19 85 LEU A O 1
ATOM 626 N N . LEU A 1 86 ? 24.433 -20.718 -35.929 1.00 53.88 86 LEU A N 1
ATOM 627 C CA . LEU A 1 86 ? 23.094 -20.720 -35.331 1.00 53.88 86 LEU A CA 1
ATOM 628 C C . LEU A 1 86 ? 23.083 -21.400 -33.950 1.00 53.88 86 LEU A C 1
ATOM 630 O O . LEU A 1 86 ? 22.408 -20.918 -33.042 1.00 53.88 86 LEU A O 1
ATOM 634 N N . ALA A 1 87 ? 23.872 -22.463 -33.759 1.00 49.94 87 ALA A N 1
ATOM 635 C CA . ALA A 1 87 ? 24.054 -23.092 -32.449 1.00 49.94 87 ALA A CA 1
ATOM 636 C C . ALA A 1 87 ? 24.789 -22.177 -31.447 1.00 49.94 87 ALA A C 1
ATOM 638 O O . ALA A 1 87 ? 24.452 -22.174 -30.265 1.00 49.94 87 ALA A O 1
ATOM 639 N N . GLY A 1 88 ? 25.747 -21.363 -31.910 1.00 47.09 88 GLY A N 1
ATOM 640 C CA . GLY A 1 88 ? 26.394 -20.331 -31.091 1.00 47.09 88 GLY A CA 1
ATOM 641 C C . GLY A 1 88 ? 25.432 -19.218 -30.656 1.00 47.09 88 GLY A C 1
ATOM 642 O O . GLY A 1 88 ? 25.436 -18.817 -29.492 1.00 47.09 88 GLY A O 1
ATOM 643 N N . ALA A 1 89 ? 24.560 -18.765 -31.562 1.00 49.16 89 ALA A N 1
ATOM 644 C CA . ALA A 1 89 ? 23.562 -17.729 -31.285 1.00 49.16 89 ALA A CA 1
ATOM 645 C C . ALA A 1 89 ? 22.478 -18.161 -30.273 1.00 49.16 89 ALA A C 1
ATOM 647 O O . ALA A 1 89 ? 21.921 -17.315 -29.579 1.00 49.16 89 ALA A O 1
ATOM 648 N N . GLN A 1 90 ? 22.201 -19.464 -30.144 1.00 40.69 90 GLN A N 1
ATOM 649 C CA . GLN A 1 90 ? 21.218 -20.019 -29.197 1.00 40.69 90 GLN A CA 1
ATOM 650 C C . GLN A 1 90 ? 21.801 -20.372 -27.811 1.00 40.69 90 GLN A C 1
ATOM 652 O O . GLN A 1 90 ? 21.132 -21.015 -27.006 1.00 40.69 90 GLN A O 1
ATOM 657 N N . GLY A 1 91 ? 23.034 -19.949 -27.507 1.00 33.00 91 GLY A N 1
ATOM 658 C CA . GLY A 1 91 ? 23.684 -20.178 -26.208 1.00 33.00 91 GLY A CA 1
ATOM 659 C C . GLY A 1 91 ? 23.313 -19.195 -25.082 1.00 33.00 91 GLY A C 1
ATOM 660 O O . GLY A 1 91 ? 23.828 -19.342 -23.974 1.00 33.00 91 GLY A O 1
ATOM 661 N N . GLY A 1 92 ? 22.475 -18.187 -25.352 1.00 31.28 92 GLY A N 1
ATOM 662 C CA . GLY A 1 92 ? 21.971 -17.224 -24.359 1.00 31.28 92 GLY A CA 1
ATOM 663 C C . GLY A 1 92 ? 20.758 -17.745 -23.575 1.00 31.28 92 GLY A C 1
ATOM 664 O O . GLY A 1 92 ? 20.024 -18.602 -24.057 1.00 31.28 92 GLY A O 1
ATOM 665 N N . GLU A 1 93 ? 20.555 -17.251 -22.351 1.00 29.48 93 GLU A N 1
ATOM 666 C CA . GLU A 1 93 ? 19.545 -17.781 -21.418 1.00 29.48 93 GLU A CA 1
ATOM 667 C C . GLU A 1 93 ? 18.083 -17.592 -21.885 1.00 29.48 93 GLU A C 1
ATOM 669 O O . GLU A 1 93 ? 17.725 -16.591 -22.502 1.00 29.48 93 GLU A O 1
ATOM 674 N N . ASN A 1 94 ? 17.225 -18.567 -21.552 1.00 34.25 94 ASN A N 1
ATOM 675 C CA . ASN A 1 94 ? 15.812 -18.617 -21.956 1.00 34.25 94 ASN A CA 1
ATOM 676 C C . ASN A 1 94 ? 14.979 -17.420 -21.453 1.00 34.25 94 ASN A C 1
ATOM 678 O O . ASN A 1 94 ? 14.881 -17.199 -20.245 1.00 34.25 94 ASN A O 1
ATOM 682 N N . GLY A 1 95 ? 14.245 -16.779 -22.369 1.00 27.34 95 GLY A N 1
ATOM 683 C CA . GLY A 1 95 ? 13.058 -15.962 -22.089 1.00 27.34 95 GLY A CA 1
ATOM 684 C C . GLY A 1 95 ? 11.803 -16.638 -22.655 1.00 27.34 95 GLY A C 1
ATOM 685 O O . GLY A 1 95 ? 11.792 -17.028 -23.818 1.00 27.34 95 GLY A O 1
ATOM 686 N N . ASP A 1 96 ? 10.780 -16.835 -21.820 1.00 27.73 96 ASP A N 1
ATOM 687 C CA . ASP A 1 96 ? 9.584 -17.641 -22.126 1.00 27.73 96 ASP A CA 1
ATOM 688 C C . ASP A 1 96 ? 8.699 -17.057 -23.250 1.00 27.73 96 ASP A C 1
ATOM 690 O O . ASP A 1 96 ? 8.552 -15.841 -23.366 1.00 27.73 96 ASP A O 1
ATOM 694 N N . ALA A 1 97 ? 8.069 -17.927 -24.050 1.00 30.00 97 ALA A N 1
ATOM 695 C CA . ALA A 1 97 ? 7.267 -17.549 -25.219 1.00 30.00 97 ALA A CA 1
ATOM 696 C C . ALA A 1 97 ? 5.842 -18.153 -25.165 1.00 30.00 97 ALA A C 1
ATOM 698 O O . ALA A 1 97 ? 5.664 -19.344 -25.448 1.00 30.00 97 ALA A O 1
ATOM 699 N N . PRO A 1 98 ? 4.801 -17.357 -24.843 1.00 35.50 98 PRO A N 1
ATOM 700 C CA . PRO A 1 98 ? 3.413 -17.822 -24.818 1.00 35.50 98 PRO A CA 1
ATOM 701 C C . PRO A 1 98 ? 2.857 -18.163 -26.212 1.00 35.50 98 PRO A C 1
ATOM 703 O O . PRO A 1 98 ? 3.159 -17.509 -27.209 1.00 35.50 98 PRO A O 1
ATOM 706 N N . ALA A 1 99 ? 2.006 -19.189 -26.289 1.00 29.39 99 ALA A N 1
ATOM 707 C CA . ALA A 1 99 ? 1.602 -19.792 -27.558 1.00 29.39 99 ALA A CA 1
ATOM 708 C C . ALA A 1 99 ? 0.377 -19.146 -28.247 1.00 29.39 99 ALA A C 1
ATOM 710 O O . ALA A 1 99 ? -0.670 -18.965 -27.635 1.00 29.39 99 ALA A O 1
ATOM 711 N N . ALA A 1 100 ? 0.527 -18.940 -29.561 1.00 30.05 100 ALA A N 1
ATOM 712 C CA . ALA A 1 100 ? -0.427 -19.137 -30.667 1.00 30.05 100 ALA A CA 1
ATOM 713 C C . ALA A 1 100 ? -1.947 -18.878 -30.490 1.00 30.05 100 ALA A C 1
ATOM 715 O O . ALA A 1 100 ? -2.636 -19.511 -29.691 1.00 30.05 100 ALA A O 1
ATOM 716 N N . ALA A 1 101 ? -2.510 -18.130 -31.451 1.00 27.75 101 ALA A N 1
ATOM 717 C CA . ALA A 1 101 ? -3.931 -18.160 -31.819 1.00 27.75 101 ALA A CA 1
ATOM 718 C C . ALA A 1 101 ? -4.106 -18.508 -33.325 1.00 27.75 101 ALA A C 1
ATOM 720 O O . ALA A 1 101 ? -3.255 -18.126 -34.129 1.00 27.75 101 ALA A O 1
ATOM 721 N N . PRO A 1 102 ? -5.162 -19.253 -33.725 1.00 38.00 102 PRO A N 1
ATOM 722 C CA . PRO A 1 102 ? -5.377 -19.722 -35.105 1.00 38.00 102 PRO A CA 1
ATOM 723 C C . PRO A 1 102 ? -6.011 -18.664 -36.050 1.00 38.00 102 PRO A C 1
ATOM 725 O O . PRO A 1 102 ? -6.499 -17.640 -35.571 1.00 38.00 102 PRO A O 1
ATOM 728 N N . PRO A 1 103 ? -6.007 -18.891 -37.386 1.00 35.53 103 PRO A N 1
ATOM 729 C CA . PRO A 1 103 ? -6.251 -17.846 -38.392 1.00 35.53 103 PRO A CA 1
ATOM 730 C C . PRO A 1 103 ? -7.731 -17.533 -38.711 1.00 35.53 103 PRO A C 1
ATOM 732 O O . PRO A 1 103 ? -8.663 -18.122 -38.167 1.00 35.53 103 PRO A O 1
ATOM 735 N N . ALA A 1 104 ? -7.906 -16.558 -39.611 1.00 29.75 104 ALA A N 1
ATOM 736 C CA . ALA A 1 104 ? -9.151 -15.869 -39.958 1.00 29.75 104 ALA A CA 1
ATOM 737 C C . ALA A 1 104 ? -10.227 -16.706 -40.686 1.00 29.75 104 ALA A C 1
ATOM 739 O O . ALA A 1 104 ? -9.981 -17.801 -41.188 1.00 29.75 104 ALA A O 1
ATOM 740 N N . VAL A 1 105 ? -11.423 -16.112 -40.801 1.00 30.56 105 VAL A N 1
ATOM 741 C CA . VAL A 1 105 ? -12.532 -16.558 -41.660 1.00 30.56 105 VAL A CA 1
ATOM 742 C C . VAL A 1 105 ? -13.011 -15.369 -42.499 1.00 30.56 105 VAL A C 1
ATOM 744 O O . VAL A 1 105 ? -13.192 -14.274 -41.971 1.00 30.56 105 VAL A O 1
ATOM 747 N N . GLU A 1 106 ? -13.212 -15.586 -43.797 1.00 29.34 106 GLU A N 1
ATOM 748 C CA . GLU A 1 106 ? -13.670 -14.577 -44.761 1.00 29.34 106 GLU A CA 1
ATOM 749 C C . GLU A 1 106 ? -15.120 -14.118 -44.531 1.00 29.34 106 GLU A C 1
ATOM 751 O O . GLU A 1 106 ? -15.975 -14.891 -44.083 1.00 29.34 106 GLU A O 1
ATOM 756 N N . LYS A 1 107 ? -15.442 -12.909 -45.015 1.00 27.95 107 LYS A N 1
ATOM 757 C CA . LYS A 1 107 ? -16.714 -12.668 -45.714 1.00 27.95 107 LYS A CA 1
ATOM 758 C C . LYS A 1 107 ? -16.611 -11.519 -46.724 1.00 27.95 107 LYS A C 1
ATOM 760 O O . LYS A 1 107 ? -15.816 -10.607 -46.530 1.00 27.95 107 LYS A O 1
ATOM 765 N N . ALA A 1 108 ? -17.397 -11.622 -47.796 1.00 27.89 108 ALA A N 1
ATOM 766 C CA . ALA A 1 108 ? -17.330 -10.783 -48.996 1.00 27.89 108 ALA A CA 1
ATOM 767 C C . ALA A 1 108 ? -18.367 -9.632 -49.020 1.00 27.89 108 ALA A C 1
ATOM 769 O O . ALA A 1 108 ? -19.068 -9.407 -48.032 1.00 27.89 108 ALA A O 1
ATOM 770 N N . GLU A 1 109 ? -18.416 -8.922 -50.153 1.00 27.16 109 GLU A N 1
ATOM 771 C CA . GLU A 1 109 ? -19.096 -7.637 -50.408 1.00 27.16 109 GLU A CA 1
ATOM 772 C C . GLU A 1 109 ? -20.647 -7.647 -50.374 1.00 27.16 109 GLU A C 1
ATOM 774 O O . GLU A 1 109 ? -21.288 -8.694 -50.244 1.00 27.16 109 GLU A O 1
ATOM 779 N N . GLY A 1 110 ? -21.239 -6.447 -50.516 1.00 25.69 110 GLY A N 1
ATOM 780 C CA . GLY A 1 110 ? -22.684 -6.169 -50.536 1.00 25.69 110 GLY A CA 1
ATOM 781 C C . GLY A 1 110 ? -23.060 -4.990 -49.616 1.00 25.69 110 GLY A C 1
ATOM 782 O O . GLY A 1 110 ? -23.517 -5.269 -48.510 1.00 25.69 110 GLY A O 1
ATOM 783 N N . ASP A 1 111 ? -22.791 -3.698 -49.871 1.00 27.50 111 ASP A N 1
ATOM 784 C CA . ASP A 1 111 ? -22.780 -2.834 -51.089 1.00 27.50 111 ASP A CA 1
ATOM 785 C C . ASP A 1 111 ? -23.980 -1.837 -51.069 1.00 27.50 111 ASP A C 1
ATOM 787 O O . ASP A 1 111 ? -24.933 -2.080 -50.329 1.00 27.50 111 ASP A O 1
ATOM 791 N N . GLU A 1 112 ? -23.901 -0.730 -51.829 1.00 28.17 112 GLU A N 1
ATOM 792 C CA . GLU A 1 112 ? -24.789 0.470 -51.862 1.00 28.17 112 GLU A CA 1
ATOM 793 C C . GLU A 1 112 ? -24.737 1.338 -50.562 1.00 28.17 112 GLU A C 1
ATOM 795 O O . GLU A 1 112 ? -25.030 0.872 -49.463 1.00 28.17 112 GLU A O 1
ATOM 800 N N . GLU A 1 113 ? -24.133 2.541 -50.551 1.00 27.42 113 GLU A N 1
ATOM 801 C CA . GLU A 1 113 ? -24.599 3.866 -51.060 1.00 27.42 113 GLU A CA 1
ATOM 802 C C . GLU A 1 113 ? -25.697 4.522 -50.165 1.00 27.42 113 GLU A C 1
ATOM 804 O O . GLU A 1 113 ? -26.489 3.833 -49.534 1.00 27.42 113 GLU A O 1
ATOM 809 N N . GLU A 1 114 ? -25.766 5.847 -49.943 1.00 28.83 114 GLU A N 1
ATOM 810 C CA . GLU A 1 114 ? -25.348 6.987 -50.780 1.00 28.83 114 GLU A CA 1
ATOM 811 C C . GLU A 1 114 ? -24.851 8.224 -49.962 1.00 28.83 114 GLU A C 1
ATOM 813 O O . GLU A 1 114 ? -25.310 8.493 -48.853 1.00 28.83 114 GLU A O 1
ATOM 818 N N . ASP A 1 115 ? -23.894 8.946 -50.561 1.00 24.64 115 ASP A N 1
ATOM 819 C CA . ASP A 1 115 ? -23.432 10.352 -50.435 1.00 24.64 115 ASP A CA 1
ATOM 820 C C . ASP A 1 115 ? -23.933 11.331 -49.326 1.00 24.64 115 ASP A C 1
ATOM 822 O O . ASP A 1 115 ? -25.130 11.547 -49.133 1.00 24.64 115 ASP A O 1
ATOM 826 N N . SER A 1 116 ? -22.996 12.074 -48.698 1.00 30.33 116 SER A N 1
ATOM 827 C CA . SER A 1 116 ? -22.888 13.559 -48.823 1.00 30.33 116 SER A CA 1
ATOM 828 C C . SER A 1 116 ? -21.882 14.230 -47.857 1.00 30.33 116 SER A C 1
ATOM 830 O O . SER A 1 116 ? -22.181 14.517 -46.698 1.00 30.33 116 SER A O 1
ATOM 832 N N . GLU A 1 117 ? -20.710 14.620 -48.377 1.00 30.97 117 GLU A N 1
ATOM 833 C CA . GLU A 1 117 ? -19.822 15.650 -47.795 1.00 30.97 117 GLU A CA 1
ATOM 834 C C . GLU A 1 117 ? -19.521 16.720 -48.862 1.00 30.97 117 GLU A C 1
ATOM 836 O O . GLU A 1 117 ? -19.245 16.386 -50.015 1.00 30.97 117 GLU A O 1
ATOM 841 N N . PRO A 1 118 ? -19.534 18.017 -48.506 1.00 37.44 118 PRO A N 1
ATOM 842 C CA . PRO A 1 118 ? -18.548 18.918 -49.105 1.00 37.44 118 PRO A CA 1
ATOM 843 C C . PRO A 1 118 ? -17.851 19.848 -48.095 1.00 37.44 118 PRO A C 1
ATOM 845 O O . PRO A 1 118 ? -18.400 20.257 -47.072 1.00 37.44 118 PRO A O 1
ATOM 848 N N . GLN A 1 119 ? -16.613 20.211 -48.429 1.00 28.88 119 GLN A N 1
ATOM 849 C CA . GLN A 1 119 ? -15.624 20.777 -47.507 1.00 28.88 119 GLN A CA 1
ATOM 850 C C . GLN A 1 119 ? -15.559 22.313 -47.449 1.00 28.88 119 GLN A C 1
ATOM 852 O O . GLN A 1 119 ? -15.771 23.001 -48.443 1.00 28.88 119 GLN A O 1
ATOM 857 N N . ALA A 1 120 ? -15.077 22.791 -46.292 1.00 28.89 120 ALA A N 1
ATOM 858 C CA . ALA A 1 120 ? -14.196 23.952 -46.076 1.00 28.89 120 ALA A CA 1
ATOM 859 C C . ALA A 1 120 ? -14.613 25.374 -46.534 1.00 28.89 120 ALA A C 1
ATOM 861 O O . ALA A 1 120 ? -14.791 25.643 -47.719 1.00 28.89 120 ALA A O 1
ATOM 862 N N . LYS A 1 121 ? -14.465 26.357 -45.616 1.00 28.94 121 LYS A N 1
ATOM 863 C CA . LYS A 1 121 ? -13.304 27.291 -45.641 1.00 28.94 121 LYS A CA 1
ATO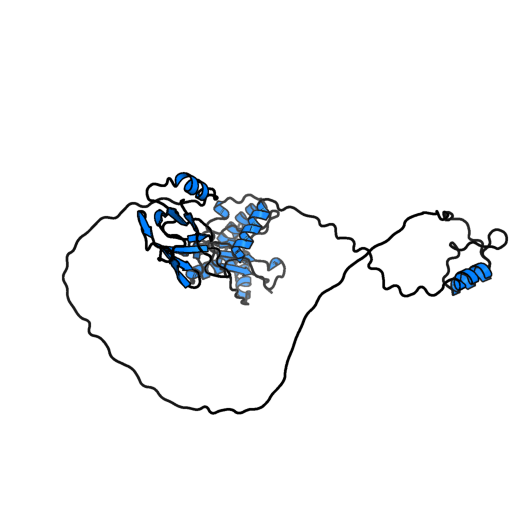M 864 C C . LYS A 1 121 ? -13.226 28.322 -44.487 1.00 28.94 121 LYS A C 1
ATOM 866 O O . LYS A 1 121 ? -14.202 28.994 -44.190 1.00 28.94 121 LYS A O 1
ATOM 871 N N . THR A 1 122 ? -11.991 28.495 -43.994 1.00 27.66 122 THR A N 1
ATOM 872 C CA . THR A 1 122 ? -11.313 29.718 -43.473 1.00 27.66 122 THR A CA 1
ATOM 873 C C . THR A 1 122 ? -11.843 30.547 -42.285 1.00 27.66 122 THR A C 1
ATOM 875 O O . THR A 1 122 ? -13.006 30.919 -42.197 1.00 27.66 122 THR A O 1
ATOM 878 N N . GLU A 1 123 ? -10.869 30.924 -41.448 1.00 30.30 123 GLU A N 1
ATOM 879 C CA . GLU A 1 123 ? -10.822 31.940 -40.374 1.00 30.30 123 GLU A CA 1
ATOM 880 C C . GLU A 1 123 ? -10.866 33.406 -40.908 1.00 30.30 123 GLU A C 1
ATOM 882 O O . GLU A 1 123 ? -10.963 33.579 -42.128 1.00 30.30 123 GLU A O 1
ATOM 887 N N . PRO A 1 124 ? -10.638 34.478 -40.097 1.00 49.69 124 PRO A N 1
ATOM 888 C CA . PRO A 1 124 ? -10.718 34.671 -38.632 1.00 49.69 124 PRO A CA 1
ATOM 889 C C . PRO A 1 124 ? -11.714 35.821 -38.276 1.00 49.69 124 PRO A C 1
ATOM 891 O O . PRO A 1 124 ? -12.608 36.118 -39.071 1.00 49.69 124 PRO A O 1
ATOM 894 N N . PRO A 1 125 ? -11.608 36.487 -37.101 1.00 37.97 125 PRO A N 1
ATOM 895 C CA . PRO A 1 125 ? -10.813 37.730 -37.088 1.00 37.97 125 PRO A CA 1
ATOM 896 C C . PRO A 1 125 ? -9.939 37.942 -35.831 1.00 37.97 125 PRO A C 1
ATOM 898 O O . PRO A 1 125 ? -10.162 37.340 -34.782 1.00 37.97 125 PRO A O 1
ATOM 901 N N . SER A 1 126 ? -8.979 38.864 -35.941 1.00 29.72 126 SER A N 1
ATOM 902 C CA . SER A 1 126 ? -8.088 39.317 -34.859 1.00 29.72 126 SER A CA 1
ATOM 903 C C . SER A 1 126 ? -8.427 40.739 -34.397 1.00 29.72 126 SER A C 1
ATOM 905 O O . SER A 1 126 ? -8.882 41.538 -35.209 1.00 29.72 126 SER A O 1
ATOM 907 N N . ASP A 1 127 ? -8.053 41.088 -33.162 1.00 30.52 127 ASP A N 1
ATOM 908 C CA . ASP A 1 127 ? -7.527 42.424 -32.828 1.00 30.52 127 ASP A CA 1
ATOM 909 C C . ASP A 1 127 ? -6.427 42.263 -31.747 1.00 30.52 127 ASP A C 1
ATOM 911 O O . ASP A 1 127 ? -6.623 41.511 -30.794 1.00 30.52 127 ASP A O 1
ATOM 915 N N . THR A 1 128 ? -5.165 42.683 -31.948 1.00 28.91 128 THR A N 1
ATOM 916 C CA . THR A 1 128 ? -4.604 44.062 -31.860 1.00 28.91 128 THR A CA 1
ATOM 917 C C . THR A 1 128 ? -4.738 44.609 -30.416 1.00 28.91 128 THR A C 1
ATOM 919 O O . THR A 1 128 ? -5.835 44.637 -29.877 1.00 28.91 128 THR A O 1
ATOM 922 N N . VAL A 1 129 ? -3.689 45.007 -29.670 1.00 31.36 129 VAL A N 1
ATOM 923 C CA . VAL A 1 129 ? -2.597 45.960 -29.985 1.00 31.36 129 VAL A CA 1
ATOM 924 C C . VAL A 1 129 ? -1.264 45.628 -29.265 1.00 31.36 129 VAL A C 1
ATOM 926 O O . VAL A 1 129 ? -1.270 45.251 -28.100 1.00 31.36 129 VAL A O 1
ATOM 929 N N . SER A 1 130 ? -0.147 45.844 -29.985 1.00 29.95 130 SER A N 1
ATOM 930 C CA . SER A 1 130 ? 1.179 46.426 -29.613 1.00 29.95 130 SER A CA 1
ATOM 931 C C . SER A 1 130 ? 1.467 46.816 -28.133 1.00 29.95 130 SER A C 1
ATOM 933 O O . SER A 1 130 ? 0.574 47.253 -27.419 1.00 29.95 130 SER A O 1
ATOM 935 N N . GLN A 1 131 ? 2.708 46.823 -27.616 1.00 32.00 131 GLN A N 1
ATOM 936 C CA . GLN A 1 131 ? 3.992 47.210 -28.243 1.00 32.00 131 GLN A CA 1
ATOM 937 C C . GLN A 1 131 ? 5.211 46.448 -27.678 1.00 32.00 131 GLN A C 1
ATOM 939 O O . GLN A 1 131 ? 5.137 45.836 -26.616 1.00 32.00 131 GLN A O 1
ATOM 944 N N . GLY A 1 132 ? 6.367 46.608 -28.332 1.00 26.59 132 GLY A N 1
ATOM 945 C CA . GLY A 1 132 ? 7.697 46.439 -27.736 1.00 26.59 132 GLY A CA 1
ATOM 946 C C . GLY A 1 132 ? 8.730 47.325 -28.449 1.00 26.59 132 GLY A C 1
ATOM 947 O O . GLY A 1 132 ? 8.522 47.668 -29.609 1.00 26.59 132 GLY A O 1
ATOM 948 N N . GLU A 1 133 ? 9.831 47.680 -27.776 1.00 29.19 133 GLU A N 1
ATOM 949 C CA . GLU A 1 133 ? 11.050 48.245 -28.391 1.00 29.19 133 GLU A CA 1
ATOM 950 C C . GLU A 1 133 ? 12.291 47.933 -27.511 1.00 29.19 133 GLU A C 1
ATOM 952 O O . GLU A 1 133 ? 12.174 47.207 -26.521 1.00 29.19 133 GLU A O 1
ATOM 957 N N . SER A 1 134 ? 13.495 48.374 -27.898 1.00 30.05 134 SER A N 1
ATOM 958 C CA . SER A 1 134 ? 14.739 47.611 -27.683 1.00 30.05 134 SER A CA 1
ATOM 959 C C . SER A 1 134 ? 15.966 48.388 -27.153 1.00 30.05 134 SER A C 1
ATOM 961 O O . SER A 1 134 ? 16.187 49.520 -27.562 1.00 30.05 134 SER A O 1
ATOM 963 N N . VAL A 1 135 ? 16.805 47.703 -26.347 1.00 36.38 135 VAL A N 1
ATOM 964 C CA . VAL A 1 135 ? 18.287 47.511 -26.490 1.00 36.38 135 VAL A CA 1
ATOM 965 C C . VAL A 1 135 ? 19.139 48.741 -26.907 1.00 36.38 135 VAL A C 1
ATOM 967 O O . VAL A 1 135 ? 18.947 49.229 -28.020 1.00 36.38 135 VAL A O 1
ATOM 970 N N . PRO A 1 136 ? 20.161 49.185 -26.118 1.00 43.75 136 PRO A N 1
ATOM 971 C CA . PRO A 1 136 ? 21.528 48.623 -26.302 1.00 43.75 136 PRO A CA 1
ATOM 972 C C . PRO A 1 136 ? 22.552 48.629 -25.120 1.00 43.75 136 PRO A C 1
ATOM 974 O O . PRO A 1 136 ? 22.479 49.463 -24.226 1.00 43.75 136 PRO A O 1
ATOM 977 N N . THR A 1 137 ? 23.512 47.679 -25.200 1.00 30.00 137 THR A N 1
ATOM 978 C CA . THR A 1 137 ? 25.015 47.758 -25.133 1.00 30.00 137 THR A CA 1
ATOM 979 C C . THR A 1 137 ? 25.702 48.727 -24.131 1.00 30.00 137 THR A C 1
ATOM 981 O O . THR A 1 137 ? 25.263 49.857 -23.976 1.00 30.00 137 THR A O 1
ATOM 984 N N . GLU A 1 138 ? 26.801 48.418 -23.409 1.00 31.30 138 GLU A N 1
ATOM 985 C CA . GLU A 1 138 ? 28.057 47.641 -23.671 1.00 31.30 138 GLU A CA 1
ATOM 986 C C . GLU A 1 138 ? 28.485 46.817 -22.394 1.00 31.30 138 GLU A C 1
ATOM 988 O O . GLU A 1 138 ? 27.677 46.738 -21.475 1.00 31.30 138 GLU A O 1
ATOM 993 N N . ALA A 1 139 ? 29.631 46.129 -22.174 1.00 29.73 139 ALA A N 1
ATOM 994 C CA . ALA A 1 139 ? 30.977 46.064 -22.788 1.00 29.73 139 ALA A CA 1
ATOM 995 C C . ALA A 1 139 ? 31.745 44.723 -22.516 1.00 29.73 139 ALA A C 1
ATOM 997 O O . ALA A 1 139 ? 31.143 43.731 -22.113 1.00 29.73 139 ALA A O 1
ATOM 998 N N . ALA A 1 140 ? 33.073 44.691 -22.752 1.00 31.22 140 ALA A N 1
ATOM 999 C CA . ALA A 1 140 ? 34.006 43.533 -22.691 1.00 31.22 140 ALA A CA 1
ATOM 1000 C C . ALA A 1 140 ? 35.464 44.003 -22.356 1.00 31.22 140 ALA A C 1
ATOM 1002 O O . ALA A 1 140 ? 35.601 45.208 -22.113 1.00 31.22 140 ALA A O 1
ATOM 1003 N N . PRO A 1 141 ? 36.572 43.195 -22.389 1.00 48.44 141 PRO A N 1
ATOM 1004 C CA . PRO A 1 141 ? 36.808 41.733 -22.563 1.00 48.44 141 PRO A CA 1
ATOM 1005 C C . PRO A 1 141 ? 37.430 41.109 -21.262 1.00 48.44 141 PRO A C 1
ATOM 1007 O O . PRO A 1 141 ? 36.966 41.511 -20.203 1.00 48.44 141 PRO A O 1
ATOM 1010 N N . ALA A 1 142 ? 38.399 40.168 -21.123 1.00 31.14 142 ALA A N 1
ATOM 1011 C CA . ALA A 1 142 ? 39.335 39.326 -21.931 1.00 31.14 142 ALA A CA 1
ATOM 1012 C C . ALA A 1 142 ? 39.988 38.251 -20.977 1.00 31.14 142 ALA A C 1
ATOM 1014 O O . ALA A 1 142 ? 39.749 38.339 -19.776 1.00 31.14 142 ALA A O 1
ATOM 1015 N N . ALA A 1 143 ? 40.908 37.320 -21.318 1.00 32.56 143 ALA A N 1
ATOM 1016 C CA . ALA A 1 143 ? 41.167 36.443 -22.487 1.00 32.56 143 ALA A CA 1
ATOM 1017 C C . ALA A 1 143 ? 42.406 35.511 -22.221 1.00 32.56 143 ALA A C 1
ATOM 1019 O O . ALA A 1 143 ? 43.417 36.027 -21.765 1.00 32.56 143 ALA A O 1
ATOM 1020 N N . GLU A 1 144 ? 42.333 34.203 -22.568 1.00 30.27 144 GLU A N 1
ATOM 1021 C CA . GLU A 1 144 ? 43.433 33.204 -22.830 1.00 30.27 144 GLU A CA 1
ATOM 1022 C C . GLU A 1 144 ? 44.549 32.901 -21.762 1.00 30.27 144 GLU A C 1
ATOM 1024 O O . GLU A 1 144 ? 44.897 33.759 -20.965 1.00 30.27 144 GLU A O 1
ATOM 1029 N N . ALA A 1 145 ? 45.250 31.740 -21.685 1.00 28.97 145 ALA A N 1
ATOM 1030 C CA . ALA A 1 145 ? 45.000 30.317 -22.046 1.00 28.97 145 ALA A CA 1
ATOM 1031 C C . ALA A 1 145 ? 46.142 29.346 -21.550 1.00 28.97 145 ALA A C 1
ATOM 1033 O O . ALA A 1 145 ? 47.301 29.749 -21.570 1.00 28.97 145 ALA A O 1
ATOM 1034 N N . ARG A 1 146 ? 45.834 28.042 -21.294 1.00 28.66 146 ARG A N 1
ATOM 1035 C CA . ARG A 1 146 ? 46.735 26.821 -21.279 1.00 28.66 146 ARG A CA 1
ATOM 1036 C C . ARG A 1 146 ? 47.853 26.676 -20.191 1.00 28.66 146 ARG A C 1
ATOM 1038 O O . ARG A 1 146 ? 48.240 27.685 -19.617 1.00 28.66 146 ARG A O 1
ATOM 1045 N N . PRO A 1 147 ? 48.506 25.486 -20.000 1.00 41.78 147 PRO A N 1
ATOM 1046 C CA . PRO A 1 147 ? 48.073 24.063 -20.075 1.00 41.78 147 PRO A CA 1
ATOM 1047 C C . PRO A 1 147 ? 48.585 23.169 -18.881 1.00 41.78 147 PRO A C 1
ATOM 1049 O O . PRO A 1 147 ? 49.024 23.683 -17.857 1.00 41.78 147 PRO A O 1
ATOM 1052 N N . GLU A 1 148 ? 48.537 21.831 -19.016 1.00 29.92 148 GLU A N 1
ATOM 1053 C CA . GLU A 1 148 ? 49.002 20.775 -18.071 1.00 29.92 148 GLU A CA 1
ATOM 1054 C C . GLU A 1 148 ? 50.532 20.498 -18.066 1.00 29.92 148 GLU A C 1
ATOM 1056 O O . GLU A 1 148 ? 51.196 20.840 -19.045 1.00 29.92 148 GLU A O 1
ATOM 1061 N N . ALA A 1 149 ? 51.060 19.790 -17.035 1.00 29.52 149 ALA A N 1
ATOM 1062 C CA . ALA A 1 149 ? 51.878 18.548 -17.177 1.00 29.52 149 ALA A CA 1
ATOM 1063 C C . ALA A 1 149 ? 52.472 17.948 -15.856 1.00 29.52 149 ALA A C 1
ATOM 1065 O O . ALA A 1 149 ? 53.217 18.617 -15.150 1.00 29.52 149 ALA A O 1
ATOM 1066 N N . GLU A 1 150 ? 52.205 16.649 -15.633 1.00 31.17 150 GLU A N 1
ATOM 1067 C CA . GLU A 1 150 ? 53.088 15.536 -15.163 1.00 31.17 150 GLU A CA 1
ATOM 1068 C C . GLU A 1 150 ? 53.949 15.539 -13.859 1.00 31.17 150 GLU A C 1
ATOM 1070 O O . GLU A 1 150 ? 54.236 16.540 -13.208 1.00 31.17 150 GLU A O 1
ATOM 1075 N N . THR A 1 151 ? 54.364 14.316 -13.476 1.00 35.53 151 THR A N 1
ATOM 1076 C CA . THR A 1 151 ? 55.058 13.902 -12.232 1.00 35.53 151 THR A CA 1
ATOM 1077 C C . THR A 1 151 ? 56.513 13.449 -12.460 1.00 35.53 151 THR A C 1
ATOM 1079 O O . THR A 1 151 ? 56.847 12.918 -13.517 1.00 35.53 151 THR A O 1
ATOM 1082 N N . PRO A 1 152 ? 57.366 13.486 -11.416 1.00 38.25 152 PRO A N 1
ATOM 1083 C CA . PRO A 1 152 ? 58.193 12.313 -11.061 1.00 38.25 152 PRO A CA 1
ATOM 1084 C C . PRO A 1 152 ? 58.128 12.002 -9.543 1.00 38.25 152 PRO A C 1
ATOM 1086 O O . PRO A 1 152 ? 57.967 12.905 -8.734 1.00 38.25 152 PRO A O 1
ATOM 1089 N N . SER A 1 153 ? 58.144 10.765 -9.028 1.00 30.41 153 SER A N 1
ATOM 1090 C CA . SER A 1 153 ? 58.927 9.540 -9.312 1.00 30.41 153 SER A CA 1
ATOM 1091 C C . SER A 1 153 ? 60.187 9.352 -8.429 1.00 30.41 153 SER A C 1
ATOM 1093 O O . SER A 1 153 ? 61.304 9.633 -8.842 1.00 30.41 153 SER A O 1
ATOM 1095 N N . ASN A 1 154 ? 59.959 8.798 -7.224 1.00 29.17 154 ASN A N 1
ATOM 1096 C CA . ASN A 1 154 ? 60.559 7.539 -6.724 1.00 29.17 154 ASN A CA 1
ATOM 1097 C C . ASN A 1 154 ? 62.109 7.406 -6.590 1.00 29.17 154 ASN A C 1
ATOM 1099 O O . ASN A 1 154 ? 62.787 7.364 -7.612 1.00 29.17 154 ASN A O 1
ATOM 1103 N N . ARG A 1 155 ? 62.641 7.136 -5.366 1.00 28.66 155 ARG A N 1
ATOM 1104 C CA . ARG A 1 155 ? 63.404 5.888 -5.004 1.00 28.66 155 ARG A CA 1
ATOM 1105 C C . ARG A 1 155 ? 64.247 5.881 -3.691 1.00 28.66 155 ARG A C 1
ATOM 1107 O O . ARG A 1 155 ? 65.299 6.499 -3.638 1.00 28.66 155 ARG A O 1
ATOM 1114 N N . LEU A 1 156 ? 63.875 4.947 -2.791 1.00 26.73 156 LEU A N 1
ATOM 1115 C CA . LEU A 1 156 ? 64.687 3.797 -2.283 1.00 26.73 156 LEU A CA 1
ATOM 1116 C C . LEU A 1 156 ? 65.848 4.003 -1.256 1.00 26.73 156 LEU A C 1
ATOM 1118 O O . LEU A 1 156 ? 66.539 5.010 -1.261 1.00 26.73 156 LEU A O 1
ATOM 1122 N N . LEU A 1 157 ? 66.110 2.921 -0.487 1.00 29.97 157 LEU A N 1
ATOM 1123 C CA . LEU A 1 157 ? 67.239 2.609 0.438 1.00 29.97 157 LEU A CA 1
ATOM 1124 C C . LEU A 1 157 ? 67.135 3.121 1.900 1.00 29.97 157 LEU A C 1
ATOM 1126 O O . LEU A 1 157 ? 66.620 4.205 2.126 1.00 29.97 157 LEU A O 1
ATOM 1130 N N . GLN A 1 158 ? 67.700 2.458 2.931 1.00 29.31 158 GLN A N 1
ATOM 1131 C CA . GLN A 1 158 ? 67.762 1.019 3.312 1.00 29.31 158 GLN A CA 1
ATOM 1132 C C . GLN A 1 158 ? 68.394 0.867 4.729 1.00 29.31 158 GLN A C 1
ATOM 1134 O O . GLN A 1 158 ? 69.208 1.697 5.118 1.00 29.31 158 GLN A O 1
ATOM 1139 N N . GLY A 1 159 ? 68.105 -0.235 5.446 1.00 28.81 159 GLY A N 1
ATOM 1140 C CA . GLY A 1 159 ? 68.752 -0.624 6.725 1.00 28.81 159 GLY A CA 1
ATOM 1141 C C . GLY A 1 159 ? 67.893 -0.344 7.980 1.00 28.81 159 GLY A C 1
ATOM 1142 O O . GLY A 1 159 ? 67.378 0.761 8.083 1.00 28.81 159 GLY A O 1
ATOM 1143 N N . LYS A 1 160 ? 67.607 -1.221 8.965 1.00 28.80 160 LYS A N 1
ATOM 1144 C CA . LYS A 1 160 ? 67.965 -2.610 9.385 1.00 28.80 160 LYS A CA 1
ATOM 1145 C C . LYS A 1 160 ? 68.712 -2.645 10.736 1.00 28.80 160 LYS A C 1
ATOM 1147 O O . LYS A 1 160 ? 69.838 -2.174 10.810 1.00 28.80 160 LYS A O 1
ATOM 1152 N N . GLU A 1 161 ? 68.097 -3.329 11.717 1.00 27.66 161 GLU A N 1
ATOM 1153 C CA . GLU A 1 161 ? 68.633 -3.718 13.047 1.00 27.66 161 GLU A CA 1
ATOM 1154 C C . GLU A 1 161 ? 68.946 -2.583 14.055 1.00 27.66 161 GLU A C 1
ATOM 1156 O O . GLU A 1 161 ? 69.205 -1.453 13.665 1.00 27.66 161 GLU A O 1
ATOM 1161 N N . ALA A 1 162 ? 68.897 -2.788 15.382 1.00 26.50 162 ALA A N 1
ATOM 1162 C CA . ALA A 1 162 ? 68.469 -3.946 16.193 1.00 26.50 162 ALA A CA 1
ATOM 1163 C C . ALA A 1 162 ? 67.797 -3.479 17.509 1.00 26.50 162 ALA A C 1
ATOM 1165 O O . ALA A 1 162 ? 67.894 -2.314 17.887 1.00 26.50 162 ALA A O 1
ATOM 1166 N N . ALA A 1 163 ? 67.131 -4.393 18.224 1.00 29.94 163 ALA A N 1
ATOM 1167 C CA . ALA A 1 163 ? 66.475 -4.102 19.502 1.00 29.94 163 ALA A CA 1
ATOM 1168 C C . ALA A 1 163 ? 67.443 -4.116 20.704 1.00 29.94 163 ALA A C 1
ATOM 1170 O O . ALA A 1 163 ? 68.350 -4.945 20.773 1.00 29.94 163 ALA A O 1
ATOM 1171 N N . ALA A 1 164 ? 67.177 -3.261 21.698 1.00 30.59 164 ALA A N 1
ATOM 1172 C CA . ALA A 1 164 ? 67.785 -3.301 23.029 1.00 30.59 164 ALA A CA 1
ATOM 1173 C C . ALA A 1 164 ? 66.704 -3.057 24.101 1.00 30.59 164 ALA A C 1
ATOM 1175 O O . ALA A 1 164 ? 65.865 -2.171 23.952 1.00 30.59 164 ALA A O 1
ATOM 1176 N N . SER A 1 165 ? 66.693 -3.866 25.161 1.00 32.94 165 SER A N 1
ATOM 1177 C CA . SER A 1 165 ? 65.612 -3.918 26.157 1.00 32.94 165 SER A CA 1
ATOM 1178 C C . SER A 1 165 ? 65.792 -2.929 27.316 1.00 32.94 165 SER A C 1
ATOM 1180 O O . SER A 1 165 ? 66.841 -2.923 27.961 1.00 32.94 165 SER A O 1
ATOM 1182 N N . ALA A 1 166 ? 64.741 -2.171 27.641 1.00 34.56 166 ALA A N 1
ATOM 1183 C CA . ALA A 1 166 ? 64.665 -1.305 28.823 1.00 34.56 166 ALA A CA 1
ATOM 1184 C C . ALA A 1 166 ? 64.164 -2.068 30.081 1.00 34.56 166 ALA A C 1
ATOM 1186 O O . ALA A 1 166 ? 63.468 -3.077 29.940 1.00 34.56 166 ALA A O 1
ATOM 1187 N N . PRO A 1 167 ? 64.515 -1.630 31.310 1.00 39.72 167 PRO A N 1
ATOM 1188 C CA . PRO A 1 167 ? 64.247 -2.380 32.542 1.00 39.72 167 PRO A CA 1
ATOM 1189 C C . PRO A 1 167 ? 62.806 -2.242 33.063 1.00 39.72 167 PRO A C 1
ATOM 1191 O O . PRO A 1 167 ? 62.158 -1.211 32.898 1.00 39.72 167 PRO A O 1
ATOM 1194 N N . SER A 1 168 ? 62.324 -3.275 33.761 1.00 35.62 168 SER A N 1
ATOM 1195 C CA . SER A 1 168 ? 60.985 -3.309 34.367 1.00 35.62 168 SER A CA 1
ATOM 1196 C C . SER A 1 168 ? 60.868 -2.396 35.605 1.00 35.62 168 SER A C 1
ATOM 1198 O O . SER A 1 168 ? 61.743 -2.457 36.475 1.00 35.62 168 SER A O 1
ATOM 1200 N N . PRO A 1 169 ? 59.788 -1.600 35.747 1.00 42.91 169 PRO A N 1
ATOM 1201 C CA . PRO A 1 169 ? 59.525 -0.813 36.954 1.00 42.91 169 PRO A CA 1
ATOM 1202 C C . PRO A 1 169 ? 59.117 -1.692 38.153 1.00 42.91 169 PRO A C 1
ATOM 1204 O O . PRO A 1 169 ? 58.697 -2.841 37.999 1.00 42.91 169 PRO A O 1
ATOM 1207 N N . ARG A 1 170 ? 59.254 -1.148 39.371 1.00 45.66 170 ARG A N 1
ATOM 1208 C CA . ARG A 1 170 ? 58.945 -1.845 40.635 1.00 45.66 170 ARG A CA 1
ATOM 1209 C C . ARG A 1 170 ? 57.437 -1.866 40.920 1.00 45.66 170 ARG A C 1
ATOM 1211 O O . ARG A 1 170 ? 56.732 -0.919 40.591 1.00 45.66 170 ARG A O 1
ATOM 1218 N N . ALA A 1 171 ? 56.966 -2.933 41.567 1.00 37.47 171 ALA A N 1
ATOM 1219 C CA . ALA A 1 171 ? 55.552 -3.126 41.888 1.00 37.47 171 ALA A CA 1
ATOM 1220 C C . ALA A 1 171 ? 55.020 -2.139 42.948 1.00 37.47 171 ALA A C 1
ATOM 1222 O O . ALA A 1 171 ? 55.745 -1.715 43.852 1.00 37.47 171 ALA A O 1
ATOM 1223 N N . GLU A 1 172 ? 53.731 -1.817 42.850 1.00 35.22 172 GLU A N 1
ATOM 1224 C CA . GLU A 1 172 ? 53.036 -0.877 43.732 1.00 35.22 172 GLU A CA 1
ATOM 1225 C C . GLU A 1 172 ? 52.964 -1.365 45.192 1.00 35.22 172 GLU A C 1
ATOM 1227 O O . GLU A 1 172 ? 52.747 -2.545 45.469 1.00 35.22 172 GLU A O 1
ATOM 1232 N N . GLY A 1 173 ? 53.105 -0.433 46.143 1.00 50.62 173 GLY A N 1
ATOM 1233 C CA . GLY A 1 173 ? 52.920 -0.676 47.583 1.00 50.62 173 GLY A CA 1
ATOM 1234 C C . GLY A 1 173 ? 54.101 -0.278 48.477 1.00 50.62 173 GLY A C 1
ATOM 1235 O O . GLY A 1 173 ? 53.927 -0.101 49.686 1.00 50.62 173 GLY A O 1
ATOM 1236 N N . GLU A 1 174 ? 55.297 -0.076 47.919 1.00 52.47 174 GLU A N 1
ATOM 1237 C CA . GLU A 1 174 ? 56.464 0.375 48.687 1.00 52.47 174 GLU A CA 1
ATOM 1238 C C . GLU A 1 174 ? 56.342 1.873 49.047 1.00 52.47 174 GLU A C 1
ATOM 1240 O O . GLU A 1 174 ? 56.114 2.731 48.193 1.00 52.47 174 GLU A O 1
ATOM 1245 N N . ARG A 1 175 ? 56.451 2.221 50.339 1.00 59.25 175 ARG A N 1
ATOM 1246 C CA . ARG A 1 175 ? 56.200 3.597 50.816 1.00 59.25 175 ARG A CA 1
ATOM 1247 C C . ARG A 1 175 ? 57.286 4.569 50.338 1.00 59.25 175 ARG A C 1
ATOM 1249 O O . ARG A 1 175 ? 58.365 4.613 50.927 1.00 59.25 175 ARG A O 1
ATOM 1256 N N . ILE A 1 176 ? 56.958 5.408 49.351 1.00 66.19 176 ILE A N 1
ATOM 1257 C CA . ILE A 1 176 ? 57.869 6.381 48.717 1.00 66.19 176 ILE A CA 1
ATOM 1258 C C . ILE A 1 176 ? 58.573 7.281 49.752 1.00 66.19 176 ILE A C 1
ATOM 1260 O O . ILE A 1 176 ? 58.004 8.248 50.286 1.00 66.19 176 ILE A O 1
ATOM 1264 N N . LYS A 1 177 ? 59.856 6.995 49.998 1.00 69.00 177 LYS A N 1
ATOM 1265 C CA . LYS A 1 177 ? 60.761 7.844 50.778 1.00 69.00 177 LYS A CA 1
ATOM 1266 C C . LYS A 1 177 ? 61.137 9.058 49.923 1.00 69.00 177 LYS A C 1
ATOM 1268 O O . LYS A 1 177 ? 61.944 8.961 49.011 1.00 69.00 177 LYS A O 1
ATOM 1273 N N . ALA A 1 178 ? 60.589 10.226 50.241 1.00 76.88 178 ALA A N 1
ATOM 1274 C CA . ALA A 1 178 ? 60.930 11.482 49.568 1.00 76.88 178 ALA A CA 1
ATOM 1275 C C . ALA A 1 178 ? 61.052 12.610 50.594 1.00 76.88 178 ALA A C 1
ATOM 1277 O O . ALA A 1 178 ? 60.274 12.664 51.550 1.00 76.88 178 ALA A O 1
ATOM 1278 N N . SER A 1 179 ? 62.039 13.489 50.412 1.00 76.88 179 SER A N 1
ATOM 1279 C CA . SER A 1 179 ? 62.287 14.620 51.313 1.00 76.88 179 SER A CA 1
ATOM 1280 C C . SER A 1 179 ? 61.131 15.641 51.298 1.00 76.88 179 SER A C 1
ATOM 1282 O O . SER A 1 179 ? 60.437 15.760 50.284 1.00 76.88 179 SER A O 1
ATOM 1284 N N . PRO A 1 180 ? 60.908 16.417 52.380 1.00 72.69 180 PRO A N 1
ATOM 1285 C CA . PRO A 1 180 ? 59.849 17.430 52.409 1.00 72.69 180 PRO A CA 1
ATOM 1286 C C . PRO A 1 180 ? 59.989 18.503 51.319 1.00 72.69 180 PRO A C 1
ATOM 1288 O O . PRO A 1 180 ? 58.978 18.968 50.799 1.00 72.69 180 PRO A O 1
ATOM 1291 N N . LEU A 1 181 ? 61.225 18.860 50.938 1.00 72.81 181 LEU A N 1
ATOM 1292 C CA . LEU A 1 181 ? 61.481 19.817 49.858 1.00 72.81 181 LEU A CA 1
ATOM 1293 C C . LEU A 1 181 ? 61.132 19.214 48.487 1.00 72.81 181 LEU A C 1
ATOM 1295 O O . LEU A 1 181 ? 60.360 19.815 47.747 1.00 72.81 181 LEU A O 1
ATOM 1299 N N . ALA A 1 182 ? 61.599 17.992 48.195 1.00 77.44 182 ALA A N 1
ATOM 1300 C CA . ALA A 1 182 ? 61.265 17.273 46.960 1.00 77.44 182 ALA A CA 1
ATOM 1301 C C . ALA A 1 182 ? 59.749 17.083 46.793 1.00 77.44 182 ALA A C 1
ATOM 1303 O O . ALA A 1 182 ? 59.204 17.350 45.729 1.00 77.44 182 ALA A O 1
ATOM 1304 N N . ARG A 1 183 ? 59.039 16.710 47.871 1.00 79.44 183 ARG A N 1
ATOM 1305 C CA . ARG A 1 183 ? 57.569 16.572 47.883 1.00 79.44 183 ARG A CA 1
ATOM 1306 C C . ARG A 1 183 ? 56.819 17.879 47.613 1.00 79.44 183 ARG A C 1
ATOM 1308 O O . ARG A 1 183 ? 55.662 17.825 47.198 1.00 79.44 183 ARG A O 1
ATOM 1315 N N . ARG A 1 184 ? 57.441 19.033 47.873 1.00 76.25 184 ARG A N 1
ATOM 1316 C CA . ARG A 1 184 ? 56.881 20.349 47.553 1.00 76.25 184 ARG A CA 1
ATOM 1317 C C . ARG A 1 184 ? 57.155 20.714 46.092 1.00 76.25 184 ARG A C 1
ATOM 1319 O O . ARG A 1 184 ? 56.201 20.972 45.369 1.00 76.25 184 ARG A O 1
ATOM 1326 N N . ILE A 1 185 ? 58.410 20.624 45.647 1.00 76.06 185 ILE A N 1
ATOM 1327 C CA . ILE A 1 185 ? 58.822 20.943 44.267 1.00 76.06 185 ILE A CA 1
ATOM 1328 C C . ILE A 1 185 ? 58.100 20.041 43.253 1.00 76.06 185 ILE A C 1
ATOM 1330 O O . ILE A 1 185 ? 57.598 20.532 42.249 1.00 76.06 185 ILE A O 1
ATOM 1334 N N . ALA A 1 186 ? 57.961 18.742 43.539 1.00 76.38 186 ALA A N 1
ATOM 1335 C CA . ALA A 1 186 ? 57.247 17.810 42.664 1.00 76.38 186 ALA A CA 1
ATOM 1336 C C . ALA A 1 186 ? 55.762 18.179 42.514 1.00 76.38 186 ALA A C 1
ATOM 1338 O O . ALA A 1 186 ? 55.223 18.120 41.416 1.00 76.38 186 ALA A O 1
ATOM 1339 N N . ARG A 1 187 ? 55.113 18.648 43.590 1.00 76.50 187 ARG A N 1
ATOM 1340 C CA . ARG A 1 187 ? 53.723 19.129 43.541 1.00 76.50 187 ARG A CA 1
ATOM 1341 C C . ARG A 1 187 ? 53.596 20.458 42.794 1.00 76.50 187 ARG A C 1
ATOM 1343 O O . ARG A 1 187 ? 52.640 20.636 42.053 1.00 76.50 187 ARG A O 1
ATOM 1350 N N . GLU A 1 188 ? 54.547 21.370 42.984 1.00 73.94 188 GLU A N 1
ATOM 1351 C CA . GLU A 1 188 ? 54.609 22.660 42.280 1.00 73.94 188 GLU A CA 1
ATOM 1352 C C . GLU A 1 188 ? 54.879 22.484 40.771 1.00 73.94 188 GLU A C 1
ATOM 1354 O O . GLU A 1 188 ? 54.383 23.275 39.976 1.00 73.94 188 GLU A O 1
ATOM 1359 N N . ARG A 1 189 ? 55.611 21.430 40.370 1.00 74.62 189 ARG A N 1
ATOM 1360 C CA . ARG A 1 189 ? 55.931 21.089 38.968 1.00 74.62 189 ARG A CA 1
ATOM 1361 C C . ARG A 1 189 ? 55.049 19.985 38.347 1.00 74.62 189 ARG A C 1
ATOM 1363 O O . ARG A 1 189 ? 55.266 19.631 37.195 1.00 74.62 189 ARG A O 1
ATOM 1370 N N . GLY A 1 190 ? 54.081 19.424 39.079 1.00 67.12 190 GLY A N 1
ATOM 1371 C CA . GLY A 1 190 ? 53.187 18.358 38.586 1.00 67.12 190 GLY A CA 1
ATOM 1372 C C . GLY A 1 190 ? 53.848 16.990 38.331 1.00 67.12 190 GLY A C 1
ATOM 1373 O O . GLY A 1 190 ? 53.295 16.181 37.593 1.00 67.12 190 GLY A O 1
ATOM 1374 N N . LEU A 1 191 ? 55.021 16.727 38.915 1.00 75.75 191 LEU A N 1
ATOM 1375 C CA . LEU A 1 191 ? 55.811 15.510 38.695 1.00 75.75 191 LEU A CA 1
ATOM 1376 C C . LEU A 1 191 ? 55.407 14.385 39.660 1.00 75.75 191 LEU A C 1
ATOM 1378 O O . LEU A 1 191 ? 55.301 14.607 40.870 1.00 75.75 191 LEU A O 1
ATOM 1382 N N . ASP A 1 192 ? 55.252 13.162 39.146 1.00 77.38 192 ASP A N 1
ATOM 1383 C CA . ASP A 1 192 ? 55.048 11.979 39.987 1.00 77.38 192 ASP A CA 1
ATOM 1384 C C . ASP A 1 192 ? 56.366 11.505 40.624 1.00 77.38 192 ASP A C 1
ATOM 1386 O O . ASP A 1 192 ? 57.383 11.314 39.960 1.00 77.38 192 ASP A O 1
ATOM 1390 N N . LEU A 1 193 ? 56.328 11.282 41.937 1.00 71.69 193 LEU A N 1
ATOM 1391 C CA . LEU A 1 193 ? 57.449 10.788 42.732 1.00 71.69 193 LEU A CA 1
ATOM 1392 C C . LEU A 1 193 ? 57.634 9.266 42.631 1.00 71.69 193 LEU A C 1
ATOM 1394 O O . LEU A 1 193 ? 58.677 8.781 43.063 1.00 71.69 193 LEU A O 1
ATOM 1398 N N . ALA A 1 194 ? 56.657 8.513 42.111 1.00 70.44 194 ALA A N 1
ATOM 1399 C CA . ALA A 1 194 ? 56.794 7.069 41.895 1.00 70.44 194 ALA A CA 1
ATOM 1400 C C . ALA A 1 194 ? 57.666 6.743 40.666 1.00 70.44 194 ALA A C 1
ATOM 1402 O O . ALA A 1 194 ? 58.383 5.743 40.668 1.00 70.44 194 ALA A O 1
ATOM 1403 N N . ALA A 1 195 ? 57.661 7.615 39.653 1.00 69.88 195 ALA A N 1
ATOM 1404 C CA . ALA A 1 195 ? 58.475 7.486 38.442 1.00 69.88 195 ALA A CA 1
ATOM 1405 C C . ALA A 1 195 ? 59.946 7.937 38.607 1.00 69.88 195 ALA A C 1
ATOM 1407 O O . ALA A 1 195 ? 60.753 7.738 37.698 1.00 69.88 195 ALA A O 1
ATOM 1408 N N . LEU A 1 196 ? 60.314 8.552 39.740 1.00 71.38 196 LEU A N 1
ATOM 1409 C CA . LEU A 1 196 ? 61.639 9.145 39.958 1.00 71.38 196 LEU A CA 1
ATOM 1410 C C . LEU A 1 196 ? 62.551 8.252 40.810 1.00 71.38 196 LEU A C 1
ATOM 1412 O O . LEU A 1 196 ? 62.255 7.943 41.965 1.00 71.38 196 LEU A O 1
ATOM 1416 N N . ALA A 1 197 ? 63.718 7.904 40.266 1.00 72.88 197 ALA A N 1
ATOM 1417 C CA . ALA A 1 197 ? 64.778 7.237 41.016 1.00 72.88 197 ALA A CA 1
ATOM 1418 C C . ALA A 1 197 ? 65.403 8.208 42.037 1.00 72.88 197 ALA A C 1
ATOM 1420 O O . ALA A 1 197 ? 66.034 9.192 41.661 1.00 72.88 197 ALA A O 1
ATOM 1421 N N . GLY A 1 198 ? 65.217 7.939 43.333 1.00 75.06 198 GLY A N 1
ATOM 1422 C CA . GLY A 1 198 ? 65.725 8.795 44.408 1.00 75.06 198 GLY A CA 1
ATOM 1423 C C . GLY A 1 198 ? 67.189 8.522 44.755 1.00 75.06 198 GLY A C 1
ATOM 1424 O O . GLY A 1 198 ? 67.509 7.441 45.252 1.00 75.06 198 GLY A O 1
ATOM 1425 N N . THR A 1 199 ? 68.064 9.512 44.567 1.00 74.31 199 THR A N 1
ATOM 1426 C CA . THR A 1 199 ? 69.527 9.357 44.725 1.00 74.31 19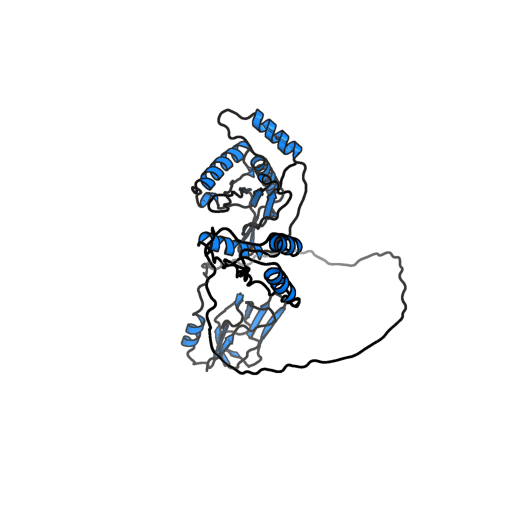9 THR A CA 1
ATOM 1427 C C . THR A 1 199 ? 70.009 9.559 46.173 1.00 74.31 199 THR A C 1
ATOM 1429 O O . THR A 1 199 ? 71.181 9.357 46.489 1.00 74.31 199 THR A O 1
ATOM 1432 N N . GLY A 1 200 ? 69.124 9.965 47.088 1.00 72.00 200 GLY A N 1
ATOM 1433 C CA . GLY A 1 200 ? 69.453 10.222 48.491 1.00 72.00 200 GLY A CA 1
ATOM 1434 C C . GLY A 1 200 ? 69.539 8.970 49.385 1.00 72.00 200 GLY A C 1
ATOM 1435 O O . GLY A 1 200 ? 69.124 7.876 48.992 1.00 72.00 200 GLY A O 1
ATOM 1436 N N . PRO A 1 201 ? 70.019 9.119 50.639 1.00 60.19 201 PRO A N 1
ATOM 1437 C CA . PRO A 1 201 ? 70.198 8.007 51.575 1.00 60.19 201 PRO A CA 1
ATOM 1438 C C . PRO A 1 201 ? 68.934 7.158 51.777 1.00 60.19 201 PRO A C 1
ATOM 1440 O O . PRO A 1 201 ? 67.840 7.686 51.991 1.00 60.19 201 PRO A O 1
ATOM 1443 N N . GLU A 1 202 ? 69.115 5.834 51.742 1.00 58.66 202 GLU A N 1
ATOM 1444 C CA . GLU A 1 202 ? 68.056 4.810 51.696 1.00 58.66 202 GLU A CA 1
ATOM 1445 C C . GLU A 1 202 ? 67.134 4.849 50.454 1.00 58.66 202 GLU A C 1
ATOM 1447 O O . GLU A 1 202 ? 65.973 4.444 50.554 1.00 58.66 202 GLU A O 1
ATOM 1452 N N . GLY A 1 203 ? 67.618 5.332 49.303 1.00 66.81 203 GLY A N 1
ATOM 1453 C CA . GLY A 1 203 ? 66.821 5.432 48.069 1.00 66.81 203 GLY A CA 1
ATOM 1454 C C . GLY A 1 203 ? 65.774 6.544 48.138 1.00 66.81 203 GLY A C 1
ATOM 1455 O O . GLY A 1 203 ? 64.632 6.370 47.718 1.00 66.81 203 GLY A O 1
ATOM 1456 N N . ARG A 1 204 ? 66.127 7.666 48.776 1.00 78.69 204 ARG A N 1
ATOM 1457 C CA . ARG A 1 204 ? 65.205 8.771 49.060 1.00 78.69 204 ARG A CA 1
ATOM 1458 C C . ARG A 1 204 ? 65.269 9.833 47.973 1.00 78.69 204 ARG A C 1
ATOM 1460 O O .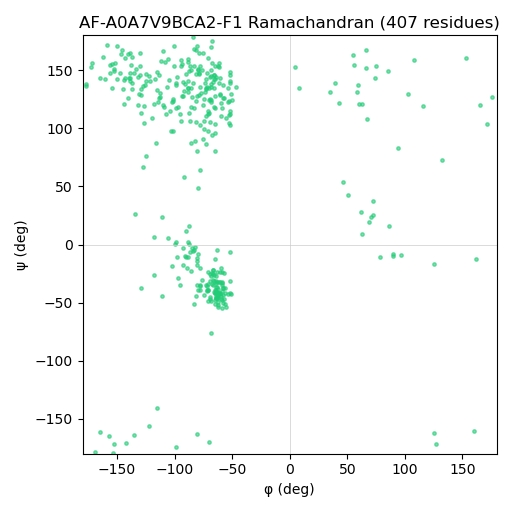 ARG A 1 204 ? 66.337 10.387 47.747 1.00 78.69 204 ARG A O 1
ATOM 1467 N N . VAL A 1 205 ? 64.122 10.215 47.412 1.00 76.62 205 VAL A N 1
ATOM 1468 C CA . VAL A 1 205 ? 64.046 11.332 46.453 1.00 76.62 205 VAL A CA 1
ATOM 1469 C C . VAL A 1 205 ? 64.409 12.654 47.148 1.00 76.62 205 VAL A C 1
ATOM 1471 O O . VAL A 1 205 ? 63.742 13.082 48.107 1.00 76.62 205 VAL A O 1
ATOM 1474 N N . ILE A 1 206 ? 65.485 13.293 46.688 1.00 83.06 206 ILE A N 1
ATOM 1475 C CA . ILE A 1 206 ? 65.957 14.614 47.129 1.00 83.06 206 ILE A CA 1
ATOM 1476 C C . ILE A 1 206 ? 65.547 15.706 46.131 1.00 83.06 206 ILE A C 1
ATOM 1478 O O . ILE A 1 206 ? 64.986 15.417 45.079 1.00 83.06 206 ILE A O 1
ATOM 1482 N N . ALA A 1 207 ? 65.743 16.978 46.491 1.00 74.56 207 ALA A N 1
ATOM 1483 C CA . ALA A 1 207 ? 65.289 18.107 45.671 1.00 74.56 207 ALA A CA 1
ATOM 1484 C C . ALA A 1 207 ? 65.920 18.097 44.267 1.00 74.56 207 ALA A C 1
ATOM 1486 O O . ALA A 1 207 ? 65.198 18.200 43.279 1.00 74.56 207 ALA A O 1
ATOM 1487 N N . GLU A 1 208 ? 67.231 17.848 44.194 1.00 74.75 208 GLU A N 1
ATOM 1488 C CA . GLU A 1 208 ? 67.975 17.782 42.933 1.00 74.75 208 GLU A CA 1
ATOM 1489 C C . GLU A 1 208 ? 67.450 16.718 41.957 1.00 74.75 208 GLU A C 1
ATOM 1491 O O . GLU A 1 208 ? 67.538 16.923 40.750 1.00 74.75 208 GLU A O 1
ATOM 1496 N N . ASP A 1 209 ? 66.913 15.595 42.453 1.00 72.56 209 ASP A N 1
ATOM 1497 C CA . ASP A 1 209 ? 66.350 14.534 41.602 1.00 72.56 209 ASP A CA 1
ATOM 1498 C C . ASP A 1 209 ? 65.109 15.054 40.849 1.00 72.56 209 ASP A C 1
ATOM 1500 O O . ASP A 1 209 ? 64.913 14.770 39.670 1.00 72.56 209 ASP A O 1
ATOM 1504 N N . VAL A 1 210 ? 64.286 15.861 41.531 1.00 73.81 210 VAL A N 1
ATOM 1505 C CA . VAL A 1 210 ? 63.052 16.456 40.992 1.00 73.81 210 VAL A CA 1
ATOM 1506 C C . VAL A 1 210 ? 63.354 17.653 40.086 1.00 73.81 210 VAL A C 1
ATOM 1508 O O . VAL A 1 210 ? 62.679 17.857 39.080 1.00 73.81 210 VAL A O 1
ATOM 1511 N N . GLU A 1 211 ? 64.375 18.444 40.418 1.00 73.56 211 GLU A N 1
ATOM 1512 C CA . GLU A 1 211 ? 64.807 19.586 39.605 1.00 73.56 211 GLU A CA 1
ATOM 1513 C C . GLU A 1 211 ? 65.425 19.109 38.280 1.00 73.56 211 GLU A C 1
ATOM 1515 O O . GLU A 1 211 ? 64.957 19.512 37.215 1.00 73.56 211 GLU A O 1
ATOM 1520 N N . LYS A 1 212 ? 66.356 18.142 38.319 1.00 67.88 212 LYS A N 1
ATOM 1521 C CA . LYS A 1 212 ? 66.959 17.538 37.112 1.00 67.88 212 LYS A CA 1
ATOM 1522 C C . LYS A 1 212 ? 65.929 16.834 36.220 1.00 67.88 212 LYS A C 1
ATOM 1524 O O . LYS A 1 212 ? 66.079 16.851 35.002 1.00 67.88 212 LYS A O 1
ATOM 1529 N N . ALA A 1 213 ? 64.875 16.255 36.801 1.00 63.91 213 ALA A N 1
ATOM 1530 C CA . ALA A 1 213 ? 63.770 15.669 36.041 1.00 63.91 213 ALA A CA 1
ATOM 1531 C C . ALA A 1 213 ? 62.901 16.715 35.317 1.00 63.91 213 ALA A C 1
ATOM 1533 O O . ALA A 1 213 ? 62.378 16.429 34.243 1.00 63.91 213 ALA A O 1
ATOM 1534 N N . GLY A 1 214 ? 62.754 17.923 35.873 1.00 59.38 214 GLY A N 1
ATOM 1535 C CA . GLY A 1 214 ? 62.042 19.015 35.203 1.00 59.38 214 GLY A CA 1
ATOM 1536 C C . GLY A 1 214 ? 62.872 19.696 34.114 1.00 59.38 214 GLY A C 1
ATOM 1537 O O . GLY A 1 214 ? 62.350 20.014 33.050 1.00 59.38 214 GLY A O 1
ATOM 1538 N N . ASP A 1 215 ? 64.170 19.878 34.353 1.00 54.72 215 ASP A N 1
ATOM 1539 C CA . ASP A 1 215 ? 65.034 20.694 33.490 1.00 54.72 215 ASP A CA 1
ATOM 1540 C C . ASP A 1 215 ? 65.601 19.905 32.280 1.00 54.72 215 ASP A C 1
ATOM 1542 O O . ASP A 1 215 ? 66.266 20.472 31.414 1.00 54.72 215 ASP A O 1
ATOM 1546 N N . GLY A 1 216 ? 65.314 18.597 32.189 1.00 45.19 216 GLY A N 1
ATOM 1547 C CA . GLY A 1 216 ? 65.618 17.740 31.032 1.00 45.19 216 GLY A CA 1
ATOM 1548 C C . GLY A 1 216 ? 64.527 17.700 29.950 1.00 45.19 216 GLY A C 1
ATOM 1549 O O . GLY A 1 216 ? 64.766 17.182 28.857 1.00 45.19 216 GLY A O 1
ATOM 1550 N N . ALA A 1 217 ? 63.338 18.244 30.223 1.00 39.19 217 ALA A N 1
ATOM 1551 C CA . ALA A 1 217 ? 62.234 18.295 29.269 1.00 39.19 217 ALA A CA 1
ATOM 1552 C C . ALA A 1 217 ? 62.418 19.455 28.275 1.00 39.19 217 ALA A C 1
ATOM 1554 O O . ALA A 1 217 ? 61.802 20.514 28.400 1.00 39.19 217 ALA A O 1
ATOM 1555 N N . ALA A 1 218 ? 63.257 19.244 27.254 1.00 38.03 218 ALA A N 1
ATOM 1556 C CA . ALA A 1 218 ? 63.210 20.075 26.053 1.00 38.03 218 ALA A CA 1
ATOM 1557 C C . ALA A 1 218 ? 61.758 20.115 25.534 1.00 38.03 218 ALA A C 1
ATOM 1559 O O . ALA A 1 218 ? 61.096 19.071 25.554 1.00 38.03 218 ALA A O 1
ATOM 1560 N N . PRO A 1 219 ? 61.238 21.275 25.084 1.00 36.31 219 PRO A N 1
ATOM 1561 C CA . PRO A 1 219 ? 59.869 21.356 24.603 1.00 36.31 219 PRO A CA 1
ATOM 1562 C C . PRO A 1 219 ? 59.724 20.403 23.421 1.00 36.31 219 PRO A C 1
ATOM 1564 O O . PRO A 1 219 ? 60.304 20.632 22.356 1.00 36.31 219 PRO A O 1
ATOM 1567 N N . ALA A 1 220 ? 58.966 19.323 23.625 1.00 40.41 220 ALA A N 1
ATOM 1568 C CA . ALA A 1 220 ? 58.559 18.459 22.536 1.00 40.41 220 ALA A CA 1
ATOM 1569 C C . ALA A 1 220 ? 57.918 19.363 21.484 1.00 40.41 220 ALA A C 1
ATOM 1571 O O . ALA A 1 220 ? 57.010 20.139 21.798 1.00 40.41 220 ALA A O 1
ATOM 1572 N N . ALA A 1 221 ? 58.439 19.315 20.257 1.00 38.97 221 ALA A N 1
ATOM 1573 C CA . ALA A 1 221 ? 57.819 20.033 19.160 1.00 38.97 221 ALA A CA 1
ATOM 1574 C C . ALA A 1 221 ? 56.336 19.648 19.111 1.00 38.97 221 ALA A C 1
ATOM 1576 O O . ALA A 1 221 ? 55.988 18.504 19.423 1.00 38.97 221 ALA A O 1
ATOM 1577 N N . TYR A 1 222 ? 55.476 20.574 18.683 1.00 40.88 222 TYR A N 1
ATOM 1578 C CA . TYR A 1 222 ? 54.131 20.215 18.248 1.00 40.88 222 TYR A CA 1
ATOM 1579 C C . TYR A 1 222 ? 54.262 19.336 16.997 1.00 40.88 222 TYR A C 1
ATOM 1581 O O . TYR A 1 222 ? 54.119 19.795 15.865 1.00 40.88 222 TYR A O 1
ATOM 1589 N N . ALA A 1 223 ? 54.544 18.052 17.214 1.00 41.91 223 ALA A N 1
ATOM 1590 C CA . ALA A 1 223 ? 54.079 17.012 16.332 1.00 41.91 223 ALA A CA 1
ATOM 1591 C C . ALA A 1 223 ? 52.577 17.259 16.203 1.00 41.91 223 ALA A C 1
ATOM 1593 O O . ALA A 1 223 ? 51.850 17.205 17.201 1.00 41.91 223 ALA A O 1
ATOM 1594 N N . ALA A 1 224 ? 52.133 17.598 14.990 1.00 47.47 224 ALA A N 1
ATOM 1595 C CA . ALA A 1 224 ? 50.718 17.518 14.666 1.00 47.47 224 ALA A CA 1
ATOM 1596 C C . ALA A 1 224 ? 50.232 16.151 15.167 1.00 47.47 224 ALA A C 1
ATOM 1598 O O . ALA A 1 224 ? 50.988 15.185 15.000 1.00 47.47 224 ALA A O 1
ATOM 1599 N N . PRO A 1 225 ? 49.067 16.068 15.838 1.00 44.97 225 PRO A N 1
ATOM 1600 C CA . PRO A 1 225 ? 48.609 14.815 16.413 1.00 44.97 225 PRO A CA 1
ATOM 1601 C C . PRO A 1 225 ? 48.661 13.775 15.305 1.00 44.97 225 PRO A C 1
ATOM 1603 O O . PRO A 1 225 ? 47.949 13.909 14.308 1.00 44.97 225 PRO A O 1
ATOM 1606 N N . SER A 1 226 ? 49.571 12.801 15.447 1.00 53.72 226 SER A N 1
ATOM 1607 C CA . SER A 1 226 ? 49.629 11.677 14.521 1.00 53.72 226 SER A CA 1
ATOM 1608 C C . SER A 1 226 ? 48.206 11.158 14.461 1.00 53.72 226 SER A C 1
ATOM 1610 O O . SER A 1 226 ? 47.632 10.981 15.546 1.00 53.72 226 SER A O 1
ATOM 1612 N N . PRO A 1 227 ? 47.619 10.954 13.266 1.00 52.66 227 PRO A N 1
ATOM 1613 C CA . PRO A 1 227 ? 46.328 10.304 13.209 1.00 52.66 227 PRO A CA 1
ATOM 1614 C C . PRO A 1 227 ? 46.471 9.049 14.061 1.00 52.66 227 PRO A C 1
ATOM 1616 O O . PRO A 1 227 ? 47.424 8.275 13.891 1.00 52.66 227 PRO A O 1
ATOM 1619 N N . ALA A 1 228 ? 45.595 8.919 15.060 1.00 55.19 228 ALA A N 1
ATOM 1620 C CA . ALA A 1 228 ? 45.431 7.628 15.695 1.00 55.19 228 ALA A CA 1
ATOM 1621 C C . ALA A 1 228 ? 45.184 6.635 14.552 1.00 55.19 228 ALA A C 1
ATOM 1623 O O . ALA A 1 228 ? 44.574 7.041 13.556 1.00 55.19 228 ALA A O 1
ATOM 1624 N N . PRO A 1 229 ? 45.652 5.378 14.643 1.00 55.78 229 PRO A N 1
ATOM 1625 C CA . PRO A 1 229 ? 45.127 4.373 13.740 1.00 55.78 229 PRO A CA 1
ATOM 1626 C C . PRO A 1 229 ? 43.610 4.450 13.883 1.00 55.78 229 PRO A C 1
ATOM 1628 O O . PRO A 1 229 ? 43.076 4.195 14.968 1.00 55.78 229 PRO A O 1
ATOM 1631 N N . GLU A 1 230 ? 42.938 4.914 12.828 1.00 56.72 230 GLU A N 1
ATOM 1632 C CA . GLU A 1 230 ? 41.496 4.803 12.746 1.00 56.72 230 GLU A CA 1
ATOM 1633 C C . GLU A 1 230 ? 41.242 3.320 12.965 1.00 56.72 230 GLU A C 1
ATOM 1635 O O . GLU A 1 230 ? 41.870 2.480 12.316 1.00 56.72 230 GLU A O 1
ATOM 1640 N N . ALA A 1 231 ? 40.443 2.990 13.979 1.00 54.91 231 ALA A N 1
ATOM 1641 C CA . ALA A 1 231 ? 40.062 1.610 14.190 1.00 54.91 231 ALA A CA 1
ATOM 1642 C C . ALA A 1 231 ? 39.234 1.245 12.960 1.00 54.91 231 ALA A C 1
ATOM 1644 O O . ALA A 1 231 ? 38.067 1.631 12.896 1.00 54.91 231 ALA A O 1
ATOM 1645 N N . GLU A 1 232 ? 39.886 0.623 11.968 1.00 60.28 232 GLU A N 1
ATOM 1646 C CA . GLU A 1 232 ? 39.292 0.217 10.699 1.00 60.28 232 GLU A CA 1
ATOM 1647 C C . GLU A 1 232 ? 38.047 -0.582 11.057 1.00 60.28 232 GLU A C 1
ATOM 1649 O O . GLU A 1 232 ? 38.146 -1.687 11.590 1.00 60.28 232 GLU A O 1
ATOM 1654 N N . GLY A 1 233 ? 36.885 0.063 10.912 1.00 65.75 233 GLY A N 1
ATOM 1655 C CA . GLY A 1 233 ? 35.655 -0.405 11.531 1.00 65.75 233 GLY A CA 1
ATOM 1656 C C . GLY A 1 233 ? 35.295 -1.738 10.914 1.00 65.75 233 GLY A C 1
ATOM 1657 O O . GLY A 1 233 ? 34.864 -1.753 9.764 1.00 65.75 233 GLY A O 1
ATOM 1658 N N . GLU A 1 234 ? 35.544 -2.824 11.650 1.00 74.50 234 GLU A N 1
ATOM 1659 C CA . GLU A 1 234 ? 35.539 -4.182 11.109 1.00 74.50 234 GLU A CA 1
ATOM 1660 C C . GLU A 1 234 ? 34.196 -4.441 10.423 1.00 74.50 234 GLU A C 1
ATOM 1662 O O . GLU A 1 234 ? 33.143 -4.462 11.065 1.00 74.50 234 GLU A O 1
ATOM 1667 N N . ILE A 1 235 ? 34.228 -4.511 9.088 1.00 78.69 235 ILE A N 1
ATOM 1668 C CA . ILE A 1 235 ? 33.015 -4.421 8.277 1.00 78.69 235 ILE A CA 1
ATOM 1669 C C . ILE A 1 235 ? 32.263 -5.743 8.408 1.00 78.69 235 ILE A C 1
ATOM 1671 O O . ILE A 1 235 ? 32.585 -6.722 7.736 1.00 78.69 235 ILE A O 1
ATOM 1675 N N . GLU A 1 236 ? 31.247 -5.770 9.271 1.00 86.38 236 GLU A N 1
ATOM 1676 C CA . GLU A 1 236 ? 30.355 -6.918 9.422 1.00 86.38 236 GLU A CA 1
ATOM 1677 C C . GLU A 1 236 ? 29.509 -7.088 8.147 1.00 86.38 236 GLU A C 1
ATOM 1679 O O . GLU A 1 236 ? 28.458 -6.467 7.967 1.00 86.38 236 GLU A O 1
ATOM 1684 N N . ILE A 1 237 ? 29.985 -7.932 7.228 1.00 84.38 237 ILE A N 1
ATOM 1685 C CA . ILE A 1 237 ? 29.266 -8.281 5.998 1.00 84.38 237 ILE A CA 1
ATOM 1686 C C . ILE A 1 237 ? 28.128 -9.247 6.352 1.00 84.38 237 ILE A C 1
ATOM 1688 O O . ILE A 1 237 ? 28.292 -10.466 6.367 1.00 84.38 237 ILE A O 1
ATOM 1692 N N . VAL A 1 238 ? 26.950 -8.690 6.636 1.00 89.19 238 VAL A N 1
ATOM 1693 C CA . VAL A 1 238 ? 25.725 -9.463 6.880 1.00 89.19 238 VAL A CA 1
ATOM 1694 C C . VAL A 1 238 ? 25.089 -9.869 5.547 1.00 89.19 238 VAL A C 1
ATOM 1696 O O . VAL A 1 238 ? 24.464 -9.051 4.868 1.00 89.19 238 VAL A O 1
ATOM 1699 N N . GLU A 1 239 ? 25.214 -11.144 5.176 1.00 89.81 239 GLU A N 1
ATOM 1700 C CA . GLU A 1 239 ? 24.592 -11.687 3.962 1.00 89.81 239 GLU A CA 1
ATOM 1701 C C . GLU A 1 239 ? 23.053 -11.573 3.981 1.00 89.81 239 GLU A C 1
ATOM 1703 O O . GLU A 1 239 ? 22.383 -11.741 5.007 1.00 89.81 239 GLU A O 1
ATOM 1708 N N . LEU A 1 240 ? 22.459 -11.303 2.813 1.00 86.38 240 LEU A N 1
ATOM 1709 C CA . LEU A 1 240 ? 21.007 -11.216 2.671 1.00 86.38 240 LEU A CA 1
ATOM 1710 C C . LEU A 1 240 ? 20.376 -12.610 2.602 1.00 86.38 240 LEU A C 1
ATOM 1712 O O . LEU A 1 240 ? 20.718 -13.427 1.750 1.00 86.38 240 LEU A O 1
ATOM 1716 N N . THR A 1 241 ? 19.357 -12.852 3.431 1.00 89.75 241 THR A N 1
ATOM 1717 C CA . THR A 1 241 ? 18.490 -14.027 3.266 1.00 89.75 241 THR A CA 1
ATOM 1718 C C . THR A 1 241 ? 17.767 -13.975 1.917 1.00 89.75 241 THR A C 1
ATOM 1720 O O . THR A 1 241 ? 17.474 -12.891 1.410 1.00 89.75 241 THR A O 1
ATOM 1723 N N . SER A 1 242 ? 17.409 -15.132 1.354 1.00 86.00 242 SER A N 1
ATOM 1724 C CA . SER A 1 242 ? 16.718 -15.223 0.055 1.00 86.00 242 SER A CA 1
ATOM 1725 C C . SER A 1 242 ? 15.481 -14.321 -0.034 1.00 86.00 242 SER A C 1
ATOM 1727 O O . SER A 1 242 ? 15.313 -13.601 -1.013 1.00 86.00 242 SER A O 1
ATOM 1729 N N . ILE A 1 243 ? 14.670 -14.269 1.029 1.00 82.38 243 ILE A N 1
ATOM 1730 C CA . ILE A 1 243 ? 13.504 -13.378 1.133 1.00 82.38 243 ILE A CA 1
ATOM 1731 C C . ILE A 1 243 ? 13.923 -11.898 1.079 1.00 82.38 243 ILE A C 1
ATOM 1733 O O . ILE A 1 243 ? 13.328 -11.129 0.326 1.00 82.38 243 ILE A O 1
ATOM 1737 N N . ARG A 1 244 ? 14.959 -11.487 1.828 1.00 83.94 244 ARG A N 1
ATOM 1738 C CA . ARG A 1 244 ? 15.465 -10.101 1.797 1.00 83.94 244 ARG A CA 1
ATOM 1739 C C . ARG A 1 244 ? 16.038 -9.734 0.427 1.00 83.94 244 ARG A C 1
ATOM 1741 O O . ARG A 1 244 ? 15.754 -8.644 -0.051 1.00 83.94 244 ARG A O 1
ATOM 1748 N N . GLY A 1 245 ? 16.775 -10.638 -0.220 1.00 86.12 245 GLY A N 1
ATOM 1749 C CA . GLY A 1 245 ? 17.291 -10.443 -1.579 1.00 86.12 245 GLY A CA 1
ATOM 1750 C C . GLY A 1 245 ? 16.179 -10.291 -2.623 1.00 86.12 245 GLY A C 1
ATOM 1751 O O . GLY A 1 245 ? 16.241 -9.395 -3.462 1.00 86.12 245 GLY A O 1
ATOM 1752 N N . THR A 1 246 ? 15.115 -11.098 -2.540 1.00 83.81 246 THR A N 1
ATOM 1753 C CA . THR A 1 246 ? 13.938 -10.968 -3.416 1.00 83.81 246 THR A CA 1
ATOM 1754 C C . THR A 1 246 ? 13.178 -9.661 -3.179 1.00 83.81 246 THR A C 1
ATOM 1756 O O . THR A 1 246 ? 12.767 -9.023 -4.147 1.00 83.81 246 THR A O 1
ATOM 1759 N N . ILE A 1 247 ? 13.016 -9.235 -1.921 1.00 83.06 247 ILE A N 1
ATOM 1760 C CA . ILE A 1 247 ? 12.402 -7.940 -1.584 1.00 83.06 247 ILE A CA 1
ATOM 1761 C C . ILE A 1 247 ? 13.261 -6.783 -2.110 1.00 83.06 247 ILE A C 1
ATOM 1763 O O . ILE A 1 247 ? 12.722 -5.879 -2.738 1.00 83.06 247 ILE A O 1
ATOM 1767 N N . ALA A 1 248 ? 14.582 -6.823 -1.910 1.00 85.25 248 ALA A N 1
ATOM 1768 C CA . ALA A 1 248 ? 15.497 -5.791 -2.394 1.00 85.25 248 ALA A CA 1
ATOM 1769 C C . ALA A 1 248 ? 15.421 -5.638 -3.921 1.00 85.25 248 ALA A C 1
ATOM 1771 O O . ALA A 1 248 ? 15.227 -4.528 -4.405 1.00 85.25 248 ALA A O 1
ATOM 1772 N N . ARG A 1 249 ? 15.477 -6.751 -4.668 1.00 86.25 249 ARG A N 1
ATOM 1773 C CA . ARG A 1 249 ? 15.354 -6.755 -6.135 1.00 86.25 249 ARG A CA 1
ATOM 1774 C C . ARG A 1 249 ? 14.046 -6.100 -6.599 1.00 86.25 249 ARG A C 1
ATOM 1776 O O . ARG A 1 249 ? 14.088 -5.146 -7.368 1.00 86.25 249 ARG A O 1
ATOM 1783 N N . ARG A 1 250 ? 12.909 -6.534 -6.038 1.00 82.94 250 ARG A N 1
ATOM 1784 C CA . ARG A 1 250 ? 11.576 -5.993 -6.361 1.00 82.94 250 ARG A CA 1
ATOM 1785 C C . ARG A 1 250 ? 11.395 -4.527 -5.989 1.00 82.94 250 ARG A C 1
ATOM 1787 O O . ARG A 1 250 ? 10.671 -3.817 -6.675 1.00 82.94 250 ARG A O 1
ATOM 1794 N N . LEU A 1 251 ? 12.030 -4.060 -4.914 1.00 83.69 251 LEU A N 1
ATOM 1795 C CA . LEU A 1 251 ? 12.018 -2.640 -4.562 1.00 83.69 251 LEU A CA 1
ATOM 1796 C C . LEU A 1 251 ? 12.858 -1.816 -5.546 1.00 83.69 251 LEU A C 1
ATOM 1798 O O . LEU A 1 251 ? 12.415 -0.741 -5.932 1.00 83.69 251 LEU A O 1
ATOM 1802 N N . THR A 1 252 ? 14.012 -2.315 -5.999 1.00 84.06 252 THR A N 1
ATOM 1803 C CA . THR A 1 252 ? 14.806 -1.656 -7.052 1.00 84.06 252 THR A CA 1
ATOM 1804 C C . THR A 1 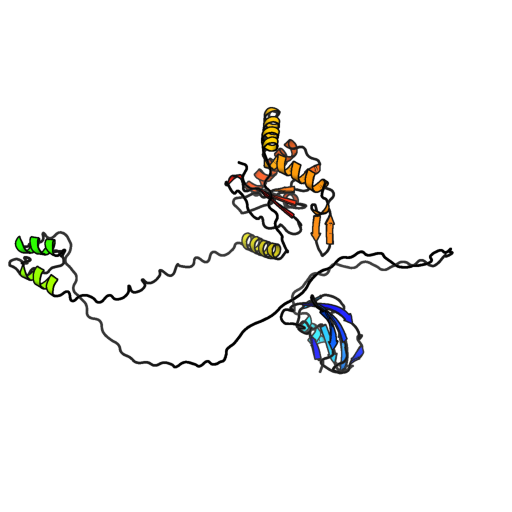252 ? 14.036 -1.586 -8.373 1.00 84.06 252 THR A C 1
ATOM 1806 O O . THR A 1 252 ? 13.957 -0.513 -8.962 1.00 84.06 252 THR A O 1
ATOM 1809 N N . GLU A 1 253 ? 13.405 -2.686 -8.796 1.00 81.62 253 GLU A N 1
ATOM 1810 C CA . GLU A 1 253 ? 12.508 -2.740 -9.964 1.00 81.62 253 GLU A CA 1
ATOM 1811 C C . GLU A 1 253 ? 11.351 -1.726 -9.824 1.00 81.62 253 GLU A C 1
ATOM 1813 O O . GLU A 1 253 ? 11.096 -0.928 -10.722 1.00 81.62 253 GLU A O 1
ATOM 1818 N N . ALA A 1 254 ? 10.693 -1.673 -8.659 1.00 78.75 254 ALA A N 1
ATOM 1819 C CA . ALA A 1 254 ? 9.612 -0.721 -8.386 1.00 78.75 254 ALA A CA 1
ATOM 1820 C C . ALA A 1 254 ? 10.055 0.756 -8.395 1.00 78.75 254 ALA A C 1
ATOM 1822 O O . ALA A 1 254 ? 9.239 1.629 -8.688 1.00 78.75 254 ALA A O 1
ATOM 1823 N N . TRP A 1 255 ? 11.325 1.044 -8.091 1.00 78.62 255 TRP A N 1
ATOM 1824 C CA . TRP A 1 255 ? 11.910 2.391 -8.152 1.00 78.62 255 TRP A CA 1
ATOM 1825 C C . TRP A 1 255 ? 12.315 2.833 -9.567 1.00 78.62 255 TRP A C 1
ATOM 1827 O O . TRP A 1 255 ? 12.582 4.017 -9.763 1.00 78.62 255 TRP A O 1
ATOM 1837 N N . GLN A 1 256 ? 12.344 1.929 -10.553 1.00 78.12 256 GLN A N 1
ATOM 1838 C CA . GLN A 1 256 ? 12.550 2.289 -11.965 1.00 78.12 256 GLN A CA 1
ATOM 1839 C C . GLN A 1 256 ? 11.275 2.848 -12.618 1.00 78.12 256 GLN A C 1
ATOM 1841 O O . GLN A 1 256 ? 11.356 3.562 -13.617 1.00 78.12 256 GLN A O 1
ATOM 1846 N N . ALA A 1 257 ? 10.096 2.571 -12.050 1.00 78.19 257 ALA A N 1
ATOM 1847 C CA . ALA A 1 257 ? 8.851 3.183 -12.497 1.00 78.19 257 ALA A CA 1
ATOM 1848 C C . ALA A 1 257 ? 8.861 4.705 -12.214 1.00 78.19 257 ALA A C 1
ATOM 1850 O O . ALA A 1 257 ? 9.206 5.114 -11.102 1.00 78.19 257 ALA A O 1
ATOM 1851 N N . PRO A 1 258 ? 8.452 5.568 -13.166 1.00 81.50 258 PRO A N 1
ATOM 1852 C CA . PRO A 1 258 ? 8.468 7.019 -12.984 1.00 81.50 258 PRO A CA 1
ATOM 1853 C C . PRO A 1 258 ? 7.355 7.486 -12.026 1.00 81.50 258 PRO A C 1
ATOM 1855 O O . PRO A 1 258 ? 6.257 7.863 -12.439 1.00 81.50 258 PRO A O 1
ATOM 1858 N N . VAL A 1 259 ? 7.641 7.468 -10.722 1.00 85.81 259 VAL A N 1
ATOM 1859 C CA . VAL A 1 259 ? 6.716 7.896 -9.661 1.00 85.81 259 VAL A CA 1
ATOM 1860 C C . VAL A 1 259 ? 6.840 9.399 -9.396 1.00 85.81 259 VAL A C 1
ATOM 1862 O O . VAL A 1 259 ? 7.834 9.864 -8.838 1.00 85.81 259 VAL A O 1
ATOM 1865 N N . PHE A 1 260 ? 5.787 10.158 -9.709 1.00 90.75 260 PHE A N 1
ATOM 1866 C CA . PHE A 1 260 ? 5.588 11.502 -9.157 1.00 90.75 260 PHE A CA 1
ATOM 1867 C C . PHE A 1 260 ? 4.823 11.432 -7.826 1.00 90.75 260 PHE A C 1
ATOM 1869 O O . PHE A 1 260 ? 4.119 10.463 -7.543 1.00 90.75 260 PHE A O 1
ATOM 1876 N N . GLN A 1 261 ? 4.971 12.458 -6.988 1.00 92.00 261 GLN A N 1
ATOM 1877 C CA . GLN A 1 261 ? 4.473 12.460 -5.611 1.00 92.00 261 GLN A CA 1
ATOM 1878 C C . GLN A 1 261 ? 3.562 13.665 -5.373 1.00 92.00 261 GLN A C 1
ATOM 1880 O O . GLN A 1 261 ? 3.846 14.767 -5.838 1.00 92.00 261 GLN A O 1
ATOM 1885 N N . LEU A 1 262 ? 2.480 13.456 -4.622 1.00 93.31 262 LEU A N 1
ATOM 1886 C CA . LEU A 1 262 ? 1.557 14.497 -4.175 1.00 93.31 262 LEU A CA 1
ATOM 1887 C C . LEU A 1 262 ? 1.399 14.391 -2.655 1.00 93.31 262 LEU A C 1
ATOM 1889 O O . LEU A 1 262 ? 1.232 13.289 -2.135 1.00 93.31 262 LEU A O 1
ATOM 1893 N N . SER A 1 263 ? 1.416 15.527 -1.958 1.00 94.00 263 SER A N 1
ATOM 1894 C CA . SER A 1 263 ? 1.099 15.616 -0.528 1.00 94.00 263 SER A CA 1
ATOM 1895 C C . SER A 1 263 ? -0.069 16.574 -0.319 1.00 94.00 263 SER A C 1
ATOM 1897 O O . SER A 1 263 ? -0.163 17.597 -1.000 1.00 94.00 263 SER A O 1
ATOM 1899 N N . VAL A 1 264 ? -0.969 16.227 0.602 1.00 93.56 264 VAL A N 1
ATOM 1900 C CA . VAL A 1 264 ? -2.128 17.036 0.996 1.00 93.56 264 VAL A CA 1
ATOM 1901 C C . VAL A 1 264 ? -2.395 16.865 2.489 1.00 93.56 264 VAL A C 1
ATOM 1903 O O . VAL A 1 264 ? -2.437 15.745 2.995 1.00 93.56 264 VAL A O 1
ATOM 1906 N N . THR A 1 265 ? -2.628 17.971 3.190 1.00 93.50 265 THR A N 1
ATOM 1907 C CA . THR A 1 265 ? -3.165 17.961 4.557 1.00 93.50 265 THR A CA 1
ATOM 1908 C C . THR A 1 265 ? -4.690 17.863 4.494 1.00 93.50 265 THR A C 1
ATOM 1910 O O . THR A 1 265 ? -5.317 18.515 3.657 1.00 93.50 265 THR A O 1
ATOM 1913 N N . ALA A 1 266 ? -5.303 17.067 5.371 1.00 91.19 266 ALA A N 1
ATOM 1914 C CA . ALA A 1 266 ? -6.753 16.906 5.445 1.00 91.19 266 ALA A CA 1
ATOM 1915 C C . ALA A 1 266 ? -7.229 16.907 6.903 1.00 91.19 266 ALA A C 1
ATOM 1917 O O . ALA A 1 266 ? -6.608 16.278 7.756 1.00 91.19 266 ALA A O 1
ATOM 1918 N N . ASP A 1 267 ? -8.347 17.582 7.172 1.00 93.25 267 ASP A N 1
ATOM 1919 C CA . ASP A 1 267 ? -8.995 17.568 8.486 1.00 93.25 267 ASP A CA 1
ATOM 1920 C C . ASP A 1 267 ? -9.581 16.174 8.779 1.00 93.25 267 ASP A C 1
ATOM 1922 O O . ASP A 1 267 ? -10.399 15.646 8.020 1.00 93.25 267 ASP A O 1
ATOM 1926 N N . AL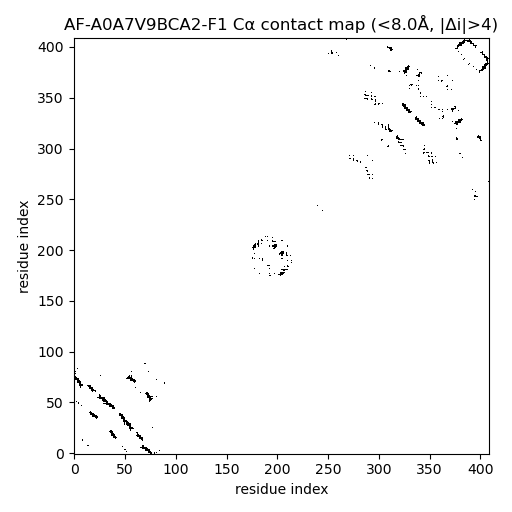A A 1 268 ? -9.146 15.576 9.889 1.00 92.62 268 ALA A N 1
ATOM 1927 C CA . ALA A 1 268 ? -9.568 14.255 10.341 1.00 92.62 268 ALA A CA 1
ATOM 1928 C C . ALA A 1 268 ? -10.665 14.294 11.426 1.00 92.62 268 ALA A C 1
ATOM 1930 O O . ALA A 1 268 ? -11.089 13.230 11.882 1.00 92.62 268 ALA A O 1
ATOM 1931 N N . SER A 1 269 ? -11.157 15.472 11.826 1.00 93.25 269 SER A N 1
ATOM 1932 C CA . SER A 1 269 ? -12.103 15.645 12.943 1.00 93.25 269 SER A CA 1
ATOM 1933 C C . SER A 1 269 ? -13.371 14.797 12.780 1.00 93.25 269 SER A C 1
ATOM 1935 O O . SER A 1 269 ? -13.683 13.961 13.627 1.00 93.25 269 SER A O 1
ATOM 1937 N N . GLU A 1 270 ? -14.062 14.910 11.641 1.00 91.62 270 GLU A N 1
ATOM 1938 C CA . GLU A 1 270 ? -15.257 14.096 11.358 1.00 91.62 270 GLU A CA 1
ATOM 1939 C C . GLU A 1 270 ? -14.937 12.600 11.181 1.00 91.62 270 GLU A C 1
ATOM 1941 O O . GLU A 1 270 ? -15.795 11.756 11.447 1.00 91.62 270 GLU A O 1
ATOM 1946 N N . LEU A 1 271 ? -13.707 12.232 10.796 1.00 91.50 271 LEU A N 1
ATOM 1947 C CA . LEU A 1 271 ? -13.268 10.831 10.749 1.00 91.50 271 LEU A CA 1
ATOM 1948 C C . LEU A 1 271 ? -13.135 10.267 12.170 1.00 91.50 271 LEU A C 1
ATOM 1950 O O . LEU A 1 271 ? -13.628 9.166 12.438 1.00 91.50 271 LEU A O 1
ATOM 1954 N N . ALA A 1 272 ? -12.519 11.023 13.083 1.00 90.69 272 ALA A N 1
ATOM 1955 C CA . ALA A 1 272 ? -12.390 10.666 14.491 1.00 90.69 272 ALA A CA 1
ATOM 1956 C C . ALA A 1 272 ? -13.769 10.549 15.160 1.00 90.69 272 ALA A C 1
ATOM 1958 O O . ALA A 1 272 ? -14.113 9.476 15.658 1.00 90.69 272 ALA A O 1
ATOM 1959 N N . THR A 1 273 ? -14.609 11.581 15.061 1.00 92.44 273 THR A N 1
ATOM 1960 C CA . THR A 1 273 ? -15.955 11.584 15.654 1.00 92.44 273 THR A CA 1
ATOM 1961 C C . THR A 1 273 ? -16.879 10.523 15.037 1.00 92.44 273 THR A C 1
ATOM 1963 O O . THR A 1 273 ? -17.650 9.878 15.750 1.00 92.44 273 THR A O 1
ATOM 1966 N N . THR A 1 274 ? -16.796 10.258 13.726 1.00 90.25 274 THR A N 1
ATOM 1967 C CA . THR A 1 274 ? -17.550 9.152 13.100 1.00 90.25 274 THR A CA 1
ATOM 1968 C C . THR A 1 274 ? -17.088 7.793 13.623 1.00 90.25 274 THR A C 1
ATOM 1970 O O . THR A 1 274 ? -17.921 6.934 13.920 1.00 90.25 274 THR A O 1
ATOM 1973 N N . ARG A 1 275 ? -15.774 7.593 13.790 1.00 92.62 275 ARG A N 1
ATOM 1974 C CA . ARG A 1 275 ? -15.227 6.374 14.395 1.00 92.62 275 ARG A CA 1
ATOM 1975 C C . ARG A 1 275 ? -15.694 6.210 15.842 1.00 92.62 275 ARG A C 1
ATOM 1977 O O . ARG A 1 275 ? -16.033 5.097 16.224 1.00 92.62 275 ARG A O 1
ATOM 1984 N N . GLU A 1 276 ? -15.720 7.274 16.637 1.00 92.31 276 GLU A N 1
ATOM 1985 C CA . GLU A 1 276 ? -16.177 7.231 18.033 1.00 92.31 276 GLU A CA 1
ATOM 1986 C C . GLU A 1 276 ? -17.646 6.810 18.128 1.00 92.31 276 GLU A C 1
ATOM 1988 O O . GLU A 1 276 ? -17.939 5.813 18.786 1.00 92.31 276 GLU A O 1
ATOM 1993 N N . ARG A 1 277 ? -18.536 7.432 17.344 1.00 91.56 277 ARG A N 1
ATOM 1994 C CA . ARG A 1 277 ? -19.948 7.016 17.223 1.00 91.56 277 ARG A CA 1
ATOM 1995 C C . ARG A 1 277 ? -20.093 5.544 16.795 1.00 91.56 277 ARG A C 1
ATOM 1997 O O . ARG A 1 277 ? -20.965 4.835 17.289 1.00 91.56 277 ARG A O 1
ATOM 2004 N N . MET A 1 278 ? -19.227 5.043 15.905 1.00 91.06 278 MET A N 1
ATOM 2005 C CA . MET A 1 278 ? -19.197 3.616 15.528 1.00 91.06 278 MET A CA 1
ATOM 2006 C C . MET A 1 278 ? -18.705 2.687 16.650 1.00 91.06 278 MET A C 1
ATOM 2008 O O . MET A 1 278 ? -19.045 1.508 16.644 1.00 91.06 278 MET A O 1
ATOM 2012 N N . VAL A 1 279 ? -17.903 3.184 17.595 1.00 90.62 279 VAL A N 1
ATOM 2013 C CA . VAL A 1 279 ? -17.457 2.434 18.781 1.00 90.62 279 VAL A CA 1
ATOM 2014 C C . VAL A 1 279 ? -18.536 2.428 19.868 1.00 90.62 279 VAL A C 1
ATOM 2016 O O . VAL A 1 279 ? -18.685 1.419 20.547 1.00 90.62 279 VAL A O 1
ATOM 2019 N N . GLU A 1 280 ? -19.303 3.510 20.017 1.00 90.81 280 GLU A N 1
ATOM 2020 C CA . GLU A 1 280 ? -20.442 3.594 20.947 1.00 90.81 280 GLU A CA 1
ATOM 2021 C C . GLU A 1 280 ? -21.610 2.681 20.541 1.00 90.81 280 GLU A C 1
ATOM 2023 O O . GLU A 1 280 ? -22.296 2.130 21.397 1.00 90.81 280 GLU A O 1
ATOM 2028 N N . LEU A 1 281 ? -21.824 2.499 19.233 1.00 89.31 281 LEU A N 1
ATOM 2029 C CA . LEU A 1 281 ? -22.876 1.643 18.666 1.00 89.31 281 LEU A CA 1
ATOM 2030 C C . LEU A 1 281 ? -22.447 0.173 18.464 1.00 89.31 281 LEU A C 1
ATOM 2032 O O . LEU A 1 281 ? -23.230 -0.624 17.941 1.00 89.31 281 LEU A O 1
ATOM 2036 N N . LEU A 1 282 ? -21.217 -0.179 18.850 1.00 91.31 282 LEU A N 1
ATOM 2037 C CA . LEU A 1 282 ? -20.621 -1.505 18.676 1.00 91.31 282 LEU A CA 1
ATOM 2038 C C . LEU A 1 282 ? -21.283 -2.540 19.601 1.00 91.31 282 LEU A C 1
ATOM 2040 O O . LEU A 1 282 ? -21.460 -2.292 20.795 1.00 91.31 282 LEU A O 1
ATOM 2044 N N . ARG A 1 283 ? -21.621 -3.722 19.077 1.00 88.12 283 ARG A N 1
ATOM 2045 C CA . ARG A 1 283 ? -22.236 -4.800 19.872 1.00 88.12 283 ARG A CA 1
ATOM 2046 C C . ARG A 1 283 ? -21.190 -5.704 20.522 1.00 88.12 283 ARG A C 1
ATOM 2048 O O . ARG A 1 283 ? -20.047 -5.796 20.074 1.00 88.12 283 ARG A O 1
ATOM 2055 N N . GLU A 1 284 ? -21.598 -6.427 21.563 1.00 84.69 284 GLU A N 1
ATOM 2056 C CA . GLU A 1 284 ? -20.749 -7.445 22.189 1.00 84.69 284 GLU A CA 1
ATOM 2057 C C . GLU A 1 284 ? -20.302 -8.497 21.157 1.00 84.69 284 GLU A C 1
ATOM 2059 O O . GLU A 1 284 ? -21.119 -9.082 20.447 1.00 84.69 284 GLU A O 1
ATOM 2064 N N . GLY A 1 285 ? -18.987 -8.718 21.066 1.00 81.56 285 GLY A N 1
ATOM 2065 C CA . GLY A 1 285 ? -18.365 -9.623 20.094 1.00 81.56 285 GLY A CA 1
ATOM 2066 C C . GLY A 1 285 ? -17.981 -8.992 18.747 1.00 81.56 285 GLY A C 1
ATOM 2067 O O . GLY A 1 285 ? -17.262 -9.630 17.979 1.00 81.56 285 GLY A O 1
ATOM 2068 N N . GLU A 1 286 ? -18.385 -7.754 18.448 1.00 88.31 286 GLU A N 1
ATOM 2069 C CA . GLU A 1 286 ? -17.972 -7.061 17.219 1.00 88.31 286 GLU A CA 1
ATOM 2070 C C . GLU A 1 286 ? -16.552 -6.466 17.338 1.00 88.31 286 GLU A C 1
ATOM 2072 O O . GLU A 1 286 ? -16.074 -6.097 18.412 1.00 88.31 286 GLU A O 1
ATOM 2077 N N . THR A 1 287 ? -15.835 -6.373 16.212 1.00 92.56 287 THR A N 1
ATOM 2078 C CA . THR A 1 287 ? -14.446 -5.881 16.193 1.00 92.56 287 THR A CA 1
ATOM 2079 C C . THR A 1 287 ? -14.396 -4.355 16.213 1.00 92.56 287 THR A C 1
ATOM 2081 O O . THR A 1 287 ? -14.913 -3.702 15.308 1.00 92.56 287 THR A O 1
ATOM 2084 N N . LYS A 1 288 ? -13.699 -3.777 17.202 1.00 93.75 288 LYS A N 1
ATOM 2085 C CA . LYS A 1 288 ? -13.550 -2.320 17.346 1.00 93.75 288 LYS A CA 1
ATOM 2086 C C . LYS A 1 288 ? -12.882 -1.683 16.107 1.00 93.75 288 LYS A C 1
ATOM 2088 O O . LYS A 1 288 ? -11.735 -2.030 15.808 1.00 93.75 288 LYS A O 1
ATOM 2093 N N . PRO A 1 289 ? -13.529 -0.714 15.427 1.00 93.94 289 PRO A N 1
ATOM 2094 C CA . PRO A 1 289 ? -12.954 -0.064 14.254 1.00 93.94 289 PRO A CA 1
ATOM 2095 C C . PRO A 1 289 ? -11.789 0.884 14.591 1.00 93.94 289 PRO A C 1
ATOM 2097 O O . PRO A 1 289 ? -11.722 1.547 15.636 1.00 93.94 289 PRO A O 1
ATOM 2100 N N . THR A 1 290 ? -10.853 0.965 13.654 1.00 93.31 290 THR A N 1
ATOM 2101 C CA . THR A 1 290 ? -9.662 1.823 13.666 1.00 93.31 290 THR A CA 1
ATOM 2102 C C . THR A 1 290 ? -9.785 2.928 12.617 1.00 93.31 290 THR A C 1
ATOM 2104 O O . THR A 1 290 ? -10.618 2.852 11.715 1.00 93.31 290 THR A O 1
ATOM 2107 N N . VAL A 1 291 ? -8.914 3.940 12.697 1.00 92.06 291 VAL A N 1
ATOM 2108 C CA . VAL A 1 291 ? -8.756 4.962 11.643 1.00 92.06 291 VAL A CA 1
ATOM 2109 C C . VAL A 1 291 ? -8.535 4.309 10.273 1.00 92.06 291 VAL A C 1
ATOM 2111 O O . VAL A 1 291 ? -9.161 4.711 9.296 1.00 92.06 291 VAL A O 1
ATOM 2114 N N . ASN A 1 292 ? -7.726 3.244 10.211 1.00 93.62 292 ASN A N 1
ATOM 2115 C CA . ASN A 1 292 ? -7.428 2.538 8.964 1.00 93.62 292 ASN A CA 1
ATOM 2116 C C . ASN A 1 292 ? -8.654 1.842 8.348 1.00 93.62 292 ASN A C 1
ATOM 2118 O O . ASN A 1 292 ? -8.693 1.684 7.132 1.00 93.62 292 ASN A O 1
ATOM 2122 N N . ASP A 1 293 ? -9.663 1.457 9.136 1.00 95.69 293 ASP A N 1
ATOM 2123 C CA . ASP A 1 293 ? -10.891 0.831 8.617 1.00 95.69 293 ASP A CA 1
ATOM 2124 C C . ASP A 1 293 ? -11.798 1.861 7.940 1.00 95.69 293 ASP A C 1
ATOM 2126 O O . ASP A 1 293 ? -12.301 1.633 6.836 1.00 95.69 293 ASP A O 1
ATOM 2130 N N . VAL A 1 294 ? -11.952 3.029 8.575 1.00 95.06 294 VAL A N 1
ATOM 2131 C CA . VAL A 1 294 ? -12.682 4.164 7.996 1.00 95.06 294 VAL A CA 1
ATOM 2132 C C . VAL A 1 294 ? -11.954 4.658 6.745 1.00 95.06 294 VAL A C 1
ATOM 2134 O O . VAL A 1 294 ? -12.576 4.804 5.695 1.00 95.06 294 VAL A O 1
ATOM 2137 N N . LEU A 1 295 ? -10.628 4.823 6.814 1.00 94.94 295 LEU A N 1
ATOM 2138 C CA . LEU A 1 295 ? -9.813 5.244 5.676 1.00 94.94 295 LEU A CA 1
ATOM 2139 C C . LEU A 1 295 ? -9.864 4.238 4.520 1.00 94.94 295 LEU A C 1
ATOM 2141 O O . LEU A 1 295 ? -10.070 4.646 3.382 1.00 94.94 295 LEU A O 1
ATOM 2145 N N . THR A 1 296 ? -9.771 2.931 4.790 1.00 96.94 296 THR A N 1
ATOM 2146 C CA . THR A 1 296 ? -9.939 1.883 3.765 1.00 96.94 296 THR A CA 1
ATOM 2147 C C . THR A 1 296 ? -11.291 2.018 3.067 1.00 96.94 296 THR A C 1
ATOM 2149 O O . THR A 1 296 ? -11.367 1.933 1.839 1.00 96.94 296 THR A O 1
ATOM 2152 N N . ARG A 1 297 ? -12.366 2.304 3.819 1.00 96.81 297 ARG A N 1
ATOM 2153 C CA . ARG A 1 297 ? -13.694 2.501 3.229 1.00 96.81 297 ARG A CA 1
ATOM 2154 C C . ARG A 1 297 ? -13.819 3.802 2.432 1.00 96.81 297 ARG A C 1
ATOM 2156 O O . ARG A 1 297 ? -14.534 3.812 1.426 1.00 96.81 297 ARG A O 1
ATOM 2163 N N . LEU A 1 298 ? -13.140 4.872 2.848 1.00 95.62 298 LEU A N 1
ATOM 2164 C CA . LEU A 1 298 ? -13.074 6.149 2.127 1.00 95.62 298 LEU A CA 1
ATOM 2165 C C . LEU A 1 298 ? -12.270 6.023 0.826 1.00 95.62 298 LEU A C 1
ATOM 2167 O O . LEU A 1 298 ? -12.765 6.430 -0.224 1.00 95.62 298 LEU A O 1
ATOM 2171 N N . VAL A 1 299 ? -11.095 5.388 0.872 1.00 96.56 299 VAL A N 1
ATOM 2172 C CA . VAL A 1 299 ? -10.243 5.087 -0.291 1.00 96.56 299 VAL A CA 1
ATOM 2173 C C . VAL A 1 299 ? -10.993 4.216 -1.294 1.00 96.56 299 VAL A C 1
ATOM 2175 O O . VAL A 1 299 ? -11.073 4.580 -2.463 1.00 96.56 299 VAL A O 1
ATOM 2178 N N . ALA A 1 300 ? -11.663 3.147 -0.852 1.00 97.25 300 ALA A N 1
ATOM 2179 C CA . ALA A 1 300 ? -12.523 2.350 -1.730 1.00 97.25 300 ALA A CA 1
ATOM 2180 C C . ALA A 1 300 ? -13.644 3.189 -2.386 1.00 97.25 300 ALA A C 1
ATOM 2182 O O . ALA A 1 300 ? -13.941 3.017 -3.567 1.00 97.25 300 ALA A O 1
ATOM 2183 N N . SER A 1 301 ? -14.221 4.154 -1.657 1.00 96.50 301 SER A N 1
ATOM 2184 C CA . SER A 1 301 ? -15.199 5.119 -2.192 1.00 96.50 301 SER A CA 1
ATOM 2185 C C . SER A 1 301 ? -14.596 6.166 -3.140 1.00 96.50 301 SER A C 1
ATOM 2187 O O . SER A 1 301 ? -15.324 6.765 -3.932 1.00 96.50 301 SER A O 1
ATOM 2189 N N . ALA A 1 302 ? -13.296 6.448 -3.051 1.00 96.50 302 ALA A N 1
ATOM 2190 C CA . ALA A 1 302 ? -12.580 7.327 -3.973 1.00 96.50 302 ALA A CA 1
ATOM 2191 C C . ALA A 1 302 ? -12.203 6.581 -5.260 1.00 96.50 302 ALA A C 1
ATOM 2193 O O . ALA A 1 302 ? -12.475 7.079 -6.346 1.00 96.50 302 ALA A O 1
ATOM 2194 N N . LEU A 1 303 ? -11.697 5.351 -5.150 1.00 96.50 303 LEU A N 1
ATOM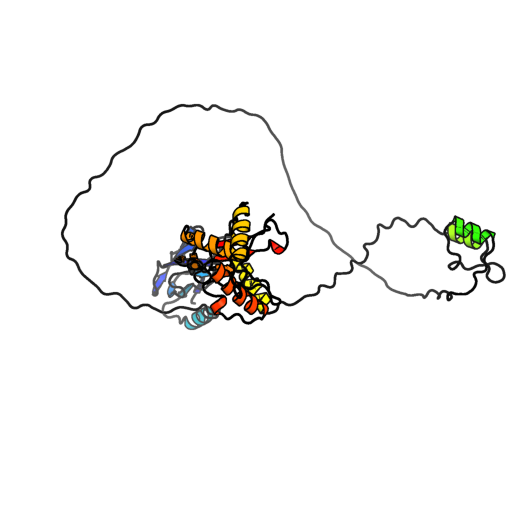 2195 C CA . LEU A 1 303 ? -11.346 4.485 -6.282 1.00 96.50 303 LEU A CA 1
ATOM 2196 C C . LEU A 1 303 ? -12.540 4.219 -7.215 1.00 96.50 303 LEU A C 1
ATOM 2198 O O . LEU A 1 303 ? -12.385 4.238 -8.431 1.00 96.50 303 LEU A O 1
ATOM 2202 N N . GLN A 1 304 ? -13.751 4.067 -6.666 1.00 95.56 304 GLN A N 1
ATOM 2203 C CA . GLN A 1 304 ? -14.987 3.955 -7.458 1.00 95.56 304 GLN A CA 1
ATOM 2204 C C . GLN A 1 304 ? -15.374 5.259 -8.189 1.00 95.56 304 GLN A C 1
ATOM 2206 O O . GLN A 1 304 ? -16.030 5.204 -9.225 1.00 95.56 304 GLN A O 1
ATOM 2211 N N . ARG A 1 305 ? -14.975 6.434 -7.676 1.00 96.19 305 ARG A N 1
ATOM 2212 C CA . ARG A 1 305 ? -15.205 7.750 -8.313 1.00 96.19 305 ARG A CA 1
ATOM 2213 C C . ARG A 1 305 ? -14.089 8.156 -9.277 1.00 96.19 305 ARG A C 1
ATOM 2215 O O . ARG A 1 305 ? -14.320 8.990 -10.147 1.00 96.19 305 ARG A O 1
ATOM 2222 N N . HIS A 1 306 ? -12.908 7.555 -9.147 1.00 95.69 306 HIS A N 1
ATOM 2223 C CA . HIS A 1 306 ? -11.737 7.821 -9.979 1.00 95.69 306 HIS A CA 1
ATOM 2224 C C . HIS A 1 306 ? -11.168 6.513 -10.573 1.00 95.69 306 HIS A C 1
ATOM 2226 O O . HIS A 1 306 ? -10.045 6.130 -10.237 1.00 95.69 306 HIS A O 1
ATOM 2232 N N . PRO A 1 307 ? -11.898 5.825 -11.484 1.00 93.69 307 PRO A N 1
ATOM 2233 C CA . PRO A 1 307 ? -11.474 4.542 -12.055 1.00 93.69 307 PRO A CA 1
ATOM 2234 C C . PRO A 1 307 ? -10.059 4.480 -12.662 1.00 93.69 307 PRO A C 1
ATOM 2236 O O . PRO A 1 307 ? -9.460 3.411 -12.566 1.00 93.69 307 PRO A O 1
ATOM 2239 N N . PRO A 1 308 ? -9.471 5.554 -13.241 1.00 93.69 308 PRO A N 1
ATOM 2240 C CA . PRO A 1 308 ? -8.079 5.524 -13.704 1.00 93.69 308 PRO A CA 1
ATOM 2241 C C . PRO A 1 308 ? -7.042 5.236 -12.607 1.00 93.69 308 PRO A C 1
ATOM 2243 O O . PRO A 1 308 ? -5.965 4.748 -12.924 1.00 93.69 308 PRO A O 1
ATOM 2246 N N . VAL A 1 309 ? -7.362 5.508 -11.335 1.00 94.38 309 VAL A N 1
ATOM 2247 C CA . VAL A 1 309 ? -6.490 5.225 -10.177 1.00 94.38 309 VAL A CA 1
ATOM 2248 C C . VAL A 1 309 ? -6.668 3.783 -9.677 1.00 94.38 309 VAL A C 1
ATOM 2250 O O . VAL A 1 309 ? -5.770 3.227 -9.053 1.00 94.38 309 VAL A O 1
ATOM 2253 N N . ASN A 1 310 ? -7.808 3.145 -9.966 1.00 96.19 310 ASN A N 1
ATOM 2254 C CA . ASN A 1 310 ? -8.087 1.753 -9.599 1.00 96.19 310 ASN A CA 1
ATOM 2255 C C . ASN A 1 310 ? -7.677 0.793 -10.728 1.00 96.19 310 ASN A C 1
ATOM 2257 O O . ASN A 1 310 ? -8.504 0.067 -11.292 1.00 96.19 310 ASN A O 1
ATOM 2261 N N . ALA A 1 311 ? -6.397 0.844 -11.090 1.00 94.56 311 ALA A N 1
ATOM 2262 C CA . ALA A 1 311 ? -5.835 0.120 -12.218 1.00 94.56 311 ALA A CA 1
ATOM 2263 C C . ALA A 1 311 ? -4.482 -0.522 -11.885 1.00 94.56 311 ALA A C 1
ATOM 2265 O O . ALA A 1 311 ? -3.798 -0.131 -10.939 1.00 94.56 311 ALA A O 1
ATOM 2266 N N . LEU A 1 312 ? -4.102 -1.500 -12.702 1.00 94.25 312 LEU A N 1
ATOM 2267 C CA . LEU A 1 312 ? -2.764 -2.077 -12.754 1.00 94.25 312 LEU A CA 1
ATOM 2268 C C . LEU A 1 312 ? -2.148 -1.776 -14.129 1.00 94.25 312 LEU A C 1
ATOM 2270 O O . LEU A 1 312 ? -2.883 -1.711 -15.118 1.00 94.25 312 LEU A O 1
ATOM 2274 N N . PHE A 1 313 ? -0.828 -1.623 -14.197 1.00 90.94 313 PHE A N 1
ATOM 2275 C CA . PHE A 1 313 ? -0.077 -1.585 -15.454 1.00 90.94 313 PHE A CA 1
ATOM 2276 C C . PHE A 1 313 ? 0.647 -2.921 -15.639 1.00 90.94 313 PHE A C 1
ATOM 2278 O O . PHE A 1 313 ? 1.490 -3.287 -14.822 1.00 90.94 313 PHE A O 1
ATOM 2285 N N . VAL A 1 314 ? 0.256 -3.674 -16.665 1.00 90.94 314 VAL A N 1
ATOM 2286 C CA . VAL A 1 314 ? 0.683 -5.057 -16.918 1.00 90.94 314 VAL A CA 1
ATOM 2287 C C . VAL A 1 314 ? 0.897 -5.202 -18.418 1.00 90.94 314 VAL A C 1
ATOM 2289 O O . VAL A 1 314 ? -0.004 -4.872 -19.180 1.00 90.94 314 VAL A O 1
ATOM 2292 N N . ASP A 1 315 ? 2.076 -5.663 -18.834 1.00 87.38 315 ASP A N 1
ATOM 2293 C CA . ASP A 1 315 ? 2.403 -6.015 -20.225 1.00 87.38 315 ASP A CA 1
ATOM 2294 C C . ASP A 1 315 ? 2.054 -4.904 -21.246 1.00 87.38 315 ASP A C 1
ATOM 2296 O O . ASP A 1 315 ? 1.455 -5.137 -22.293 1.00 87.38 315 ASP A O 1
ATOM 2300 N N . GLY A 1 316 ? 2.365 -3.649 -20.894 1.00 87.38 316 GLY A N 1
ATOM 2301 C CA . GLY A 1 316 ? 2.047 -2.452 -21.689 1.00 87.38 316 GLY A CA 1
ATOM 2302 C C . GLY A 1 316 ? 0.589 -1.967 -21.594 1.00 87.38 316 GLY A C 1
ATOM 2303 O O . GLY A 1 316 ? 0.281 -0.852 -22.018 1.00 87.38 316 GLY A O 1
ATOM 2304 N N . ALA A 1 317 ? -0.312 -2.755 -21.005 1.00 92.56 317 ALA A N 1
ATOM 2305 C CA . ALA A 1 317 ? -1.741 -2.478 -20.905 1.00 92.56 317 ALA A CA 1
ATOM 2306 C C . ALA A 1 317 ? -2.166 -1.932 -19.526 1.00 92.56 317 ALA A C 1
ATOM 2308 O O . ALA A 1 317 ? -1.575 -2.217 -18.484 1.00 92.56 317 ALA A O 1
ATOM 2309 N N . ILE A 1 318 ? -3.261 -1.159 -19.507 1.00 94.12 318 ILE A N 1
ATOM 2310 C CA . ILE A 1 318 ? -3.871 -0.627 -18.276 1.00 94.12 318 ILE A CA 1
ATOM 2311 C C . ILE A 1 318 ? -5.101 -1.467 -17.910 1.00 94.12 318 ILE A C 1
ATOM 2313 O O . ILE A 1 318 ? -6.208 -1.236 -18.404 1.00 94.12 318 ILE A O 1
ATOM 2317 N N . HIS A 1 319 ? -4.929 -2.420 -16.997 1.00 94.25 319 HIS A N 1
ATOM 2318 C CA . HIS A 1 319 ? -6.012 -3.248 -16.469 1.00 94.25 319 HIS A CA 1
ATOM 2319 C C . HIS A 1 319 ? -6.820 -2.460 -15.427 1.00 94.25 319 HIS A C 1
ATOM 2321 O O . HIS A 1 319 ? -6.382 -2.272 -14.294 1.00 94.25 319 HIS A O 1
ATOM 2327 N N . ARG A 1 320 ? -8.010 -1.970 -15.805 1.00 93.06 320 ARG A N 1
ATOM 2328 C CA . ARG A 1 320 ? -8.903 -1.182 -14.931 1.00 93.06 320 ARG A CA 1
ATOM 2329 C C . ARG A 1 320 ? -9.902 -2.070 -14.192 1.00 93.06 320 ARG A C 1
ATOM 2331 O O . ARG A 1 320 ? -10.598 -2.871 -14.812 1.00 93.06 320 ARG A O 1
ATOM 2338 N N . TYR A 1 321 ? -10.044 -1.872 -12.882 1.00 92.62 321 TYR A N 1
ATOM 2339 C CA . TYR A 1 321 ? -10.883 -2.717 -12.031 1.00 92.62 321 TYR A CA 1
ATOM 2340 C C . TYR A 1 321 ? -12.177 -2.019 -11.601 1.00 92.62 321 TYR A C 1
ATOM 2342 O O . TYR A 1 321 ? -12.180 -0.879 -11.141 1.00 92.62 321 TYR A O 1
ATOM 2350 N N . GLN A 1 322 ? -13.296 -2.746 -11.676 1.00 91.75 322 GLN A N 1
ATOM 2351 C CA . GLN A 1 322 ? -14.616 -2.285 -11.212 1.00 91.75 322 GLN A CA 1
ATOM 2352 C C . GLN A 1 322 ? -14.832 -2.481 -9.695 1.00 91.75 322 GLN A C 1
ATOM 2354 O O . GLN A 1 322 ? -15.863 -2.083 -9.154 1.00 91.75 322 GLN A O 1
ATOM 2359 N N . ARG A 1 323 ? -13.881 -3.109 -8.989 1.00 94.44 323 ARG A N 1
ATOM 2360 C CA . ARG A 1 323 ? -13.899 -3.336 -7.532 1.00 94.44 323 ARG A CA 1
ATOM 2361 C C . ARG A 1 323 ? -12.636 -2.784 -6.895 1.00 94.44 323 ARG A C 1
ATOM 2363 O O . ARG A 1 323 ? -11.578 -2.820 -7.515 1.00 94.44 323 ARG A O 1
ATOM 2370 N N . ALA A 1 324 ? -12.755 -2.287 -5.669 1.00 96.19 324 ALA A N 1
ATOM 2371 C CA . ALA A 1 324 ? -11.623 -1.787 -4.900 1.00 96.19 324 ALA A CA 1
ATOM 2372 C C . ALA A 1 324 ? -11.097 -2.907 -3.993 1.00 96.19 324 ALA A C 1
ATOM 2374 O O . ALA A 1 324 ? -11.730 -3.251 -2.992 1.00 96.19 324 ALA A O 1
ATOM 2375 N N . ASN A 1 325 ? -9.944 -3.475 -4.344 1.00 96.75 325 ASN A N 1
ATOM 2376 C CA . ASN A 1 325 ? -9.251 -4.478 -3.542 1.00 96.75 325 ASN A CA 1
ATOM 2377 C C . ASN A 1 325 ? -8.079 -3.791 -2.837 1.00 96.75 325 ASN A C 1
ATOM 2379 O O . ASN A 1 325 ? -7.032 -3.565 -3.442 1.00 96.75 325 ASN A O 1
ATOM 2383 N N . VAL A 1 326 ? -8.268 -3.412 -1.573 1.00 97.62 326 VAL A N 1
ATOM 2384 C CA . VAL A 1 326 ? -7.323 -2.530 -0.871 1.00 97.62 326 VAL A CA 1
ATOM 2385 C C . VAL A 1 326 ? -6.330 -3.354 -0.056 1.00 97.62 326 VAL A C 1
ATOM 2387 O O . VAL A 1 326 ? -6.701 -3.981 0.936 1.00 97.62 326 VAL A O 1
ATOM 2390 N N . GLY A 1 327 ? -5.066 -3.338 -0.471 1.00 96.75 327 GLY A N 1
ATOM 2391 C CA . GLY A 1 327 ? -3.933 -3.824 0.308 1.00 96.75 327 GLY A CA 1
ATOM 2392 C C . GLY A 1 327 ? -3.666 -2.925 1.513 1.00 96.75 327 GLY A C 1
ATOM 2393 O O . GLY A 1 327 ? -3.664 -1.701 1.388 1.00 96.75 327 GLY A O 1
ATOM 2394 N N . ILE A 1 328 ? -3.422 -3.517 2.680 1.00 96.19 328 ILE A N 1
ATOM 2395 C CA . ILE A 1 328 ? -2.986 -2.797 3.882 1.00 96.19 328 ILE A CA 1
ATOM 2396 C C . ILE A 1 328 ? -1.577 -3.266 4.223 1.00 96.19 328 ILE A C 1
ATOM 2398 O O . ILE A 1 328 ? -1.363 -4.452 4.451 1.00 96.19 328 ILE A O 1
ATOM 2402 N N . ALA A 1 329 ? -0.619 -2.344 4.285 1.00 94.50 329 ALA A N 1
ATOM 2403 C CA . ALA A 1 329 ? 0.744 -2.658 4.689 1.00 94.50 329 ALA A CA 1
ATOM 2404 C C . ALA A 1 329 ? 0.798 -3.015 6.189 1.00 94.50 329 ALA A C 1
ATOM 2406 O O . ALA A 1 329 ? 0.354 -2.244 7.043 1.00 94.50 329 ALA A O 1
ATOM 2407 N N . VAL A 1 330 ? 1.339 -4.191 6.515 1.00 92.75 330 VAL A N 1
ATOM 2408 C CA . VAL A 1 330 ? 1.443 -4.725 7.881 1.00 92.75 330 VAL A CA 1
ATOM 2409 C C . VAL A 1 330 ? 2.890 -5.109 8.171 1.00 92.75 330 VAL A C 1
ATOM 2411 O O . VAL A 1 330 ? 3.460 -5.988 7.525 1.00 92.75 330 VAL A O 1
ATOM 2414 N N . ALA A 1 331 ? 3.480 -4.475 9.185 1.00 90.62 331 ALA A N 1
ATOM 2415 C CA . ALA A 1 331 ? 4.771 -4.881 9.725 1.00 90.62 331 ALA A CA 1
ATOM 2416 C C . ALA A 1 331 ? 4.635 -6.178 10.546 1.00 90.62 331 ALA A C 1
ATOM 2418 O O . ALA A 1 331 ? 3.767 -6.298 11.417 1.00 90.62 331 ALA A O 1
ATOM 2419 N N . THR A 1 332 ? 5.516 -7.141 10.279 1.00 89.69 332 THR A N 1
ATOM 2420 C CA . THR A 1 332 ? 5.620 -8.432 10.978 1.00 89.69 332 THR A CA 1
ATOM 2421 C C . THR A 1 332 ? 7.074 -8.675 11.405 1.00 89.69 332 THR A C 1
ATOM 2423 O O . THR A 1 332 ? 7.973 -8.030 10.860 1.00 89.69 332 THR A O 1
ATOM 2426 N N . PRO A 1 333 ? 7.358 -9.626 12.318 1.00 84.56 333 PRO A N 1
ATOM 2427 C CA . PRO A 1 333 ? 8.736 -9.966 12.694 1.00 84.56 333 PRO A CA 1
ATOM 2428 C C . PRO A 1 333 ? 9.625 -10.398 11.513 1.00 84.56 333 PRO A C 1
ATOM 2430 O O . PRO A 1 333 ? 10.841 -10.246 11.574 1.00 84.56 333 PRO A O 1
ATOM 2433 N N . ASN A 1 334 ? 9.020 -10.898 10.430 1.00 81.25 334 ASN A N 1
ATOM 2434 C CA . ASN A 1 334 ? 9.720 -11.375 9.235 1.00 81.25 334 ASN A CA 1
ATOM 2435 C C . ASN A 1 334 ? 9.881 -10.292 8.147 1.00 81.25 334 ASN A C 1
ATOM 2437 O O . ASN A 1 334 ? 10.498 -10.560 7.117 1.00 81.25 334 ASN A O 1
ATOM 2441 N N . GLY A 1 335 ? 9.334 -9.088 8.353 1.00 86.31 335 GLY A N 1
ATOM 2442 C CA . GLY A 1 335 ? 9.341 -7.988 7.384 1.00 86.31 335 GLY A CA 1
ATOM 2443 C C . GLY A 1 335 ? 7.946 -7.434 7.079 1.00 86.31 335 GLY A C 1
ATOM 2444 O O . GLY A 1 335 ? 6.992 -7.631 7.839 1.00 86.31 335 GLY A O 1
ATOM 2445 N N . LEU A 1 336 ? 7.832 -6.716 5.963 1.00 88.81 336 LEU A N 1
ATOM 2446 C CA . LEU A 1 336 ? 6.584 -6.111 5.498 1.00 88.81 336 LEU A CA 1
ATOM 2447 C C . LEU A 1 336 ? 5.766 -7.108 4.664 1.00 88.81 336 LEU A C 1
ATOM 2449 O O . LEU A 1 336 ? 6.306 -7.753 3.769 1.00 88.81 336 LEU A O 1
ATOM 2453 N N . VAL A 1 337 ? 4.459 -7.192 4.919 1.00 92.12 337 VAL A N 1
ATOM 2454 C CA . VAL A 1 337 ? 3.491 -7.910 4.069 1.00 92.12 337 VAL A CA 1
ATOM 2455 C C . VAL A 1 337 ? 2.289 -7.015 3.772 1.00 92.12 337 VAL A C 1
ATOM 2457 O O . VAL A 1 337 ? 1.979 -6.120 4.557 1.00 92.12 337 VAL A O 1
ATOM 2460 N N . VAL A 1 338 ? 1.604 -7.247 2.649 1.00 95.12 338 VAL A N 1
ATOM 2461 C CA . VAL A 1 338 ? 0.456 -6.430 2.208 1.00 95.12 338 VAL A CA 1
ATOM 2462 C C . VAL A 1 338 ? -0.778 -7.317 1.976 1.00 95.12 338 VAL A C 1
ATOM 2464 O O . VAL A 1 338 ? -1.101 -7.638 0.835 1.00 95.12 338 VAL A O 1
ATOM 2467 N N . PRO A 1 339 ? -1.465 -7.776 3.041 1.00 96.06 339 PRO A N 1
ATOM 2468 C CA . PRO A 1 339 ? -2.745 -8.469 2.911 1.00 96.06 339 PRO A CA 1
ATOM 2469 C C . PRO A 1 339 ? -3.848 -7.574 2.317 1.00 96.06 339 PRO A C 1
ATOM 2471 O O . PRO A 1 339 ? -3.928 -6.380 2.612 1.00 96.06 339 PRO A O 1
ATOM 2474 N N . VAL A 1 340 ? -4.728 -8.170 1.508 1.00 96.94 340 VAL A N 1
ATOM 2475 C CA . VAL A 1 340 ? -5.695 -7.481 0.641 1.00 96.94 340 VAL A CA 1
ATOM 2476 C C . VAL A 1 340 ? -7.137 -7.653 1.121 1.00 96.94 340 VAL A C 1
ATOM 2478 O O . VAL A 1 340 ? -7.703 -8.747 1.127 1.00 96.94 340 VAL A O 1
ATOM 2481 N N . ILE A 1 341 ? -7.797 -6.534 1.427 1.00 97.31 341 ILE A N 1
ATOM 2482 C CA . ILE A 1 341 ? -9.240 -6.482 1.680 1.00 97.31 341 ILE A CA 1
ATOM 2483 C C . ILE A 1 341 ? -9.974 -6.404 0.335 1.00 97.31 341 ILE A C 1
ATOM 2485 O O . ILE A 1 341 ? -10.263 -5.330 -0.199 1.00 97.31 341 ILE A O 1
ATOM 2489 N N . ARG A 1 342 ? -10.272 -7.584 -0.217 1.00 96.44 342 ARG A N 1
ATOM 2490 C CA . ARG A 1 342 ? -11.025 -7.772 -1.469 1.00 96.44 342 ARG A CA 1
ATOM 2491 C C . ARG A 1 342 ? -12.418 -7.129 -1.393 1.00 96.44 342 ARG A C 1
ATOM 2493 O O . ARG A 1 342 ? -13.124 -7.302 -0.394 1.00 96.44 342 ARG A O 1
ATOM 2500 N N . ALA A 1 343 ? -12.846 -6.444 -2.455 1.00 95.69 343 ALA A N 1
ATOM 2501 C CA . ALA A 1 343 ? -14.134 -5.752 -2.586 1.00 95.69 343 ALA A CA 1
ATOM 2502 C C . ALA A 1 343 ? -14.499 -4.888 -1.358 1.00 95.69 343 ALA A C 1
ATOM 2504 O O . ALA A 1 343 ? -15.565 -5.051 -0.749 1.00 95.69 343 ALA A O 1
ATOM 2505 N N . ALA A 1 344 ? -13.588 -3.993 -0.967 1.00 96.94 344 ALA A N 1
ATOM 2506 C CA . ALA A 1 344 ? -13.783 -3.020 0.108 1.00 96.94 344 ALA A CA 1
ATOM 2507 C C . ALA A 1 344 ? -14.860 -1.970 -0.235 1.00 96.94 344 ALA A C 1
ATOM 2509 O O . ALA A 1 344 ? -15.485 -1.412 0.665 1.00 96.94 344 ALA A O 1
ATOM 2510 N N . ASP A 1 345 ? -15.148 -1.754 -1.526 1.00 95.56 345 ASP A N 1
ATOM 2511 C CA . ASP A 1 345 ? -16.235 -0.888 -2.006 1.00 95.56 345 ASP A CA 1
ATOM 2512 C C . ASP A 1 345 ? -17.624 -1.353 -1.530 1.00 95.56 345 ASP A C 1
ATOM 2514 O O . ASP A 1 345 ? -18.499 -0.527 -1.252 1.00 95.56 345 ASP A O 1
ATOM 2518 N N . ARG A 1 346 ? -17.815 -2.672 -1.377 1.00 96.19 346 ARG A N 1
ATOM 2519 C CA . ARG A 1 346 ? -19.100 -3.279 -0.992 1.00 96.19 346 ARG A CA 1
ATOM 2520 C C . ARG A 1 346 ? -19.299 -3.457 0.513 1.00 96.19 346 ARG A C 1
ATOM 2522 O O . ARG A 1 346 ? -20.402 -3.818 0.910 1.00 96.19 346 ARG A O 1
ATOM 2529 N N . LYS A 1 347 ? -18.262 -3.255 1.329 1.00 96.88 347 LYS A N 1
ATOM 2530 C CA . LYS A 1 347 ? -18.286 -3.540 2.772 1.00 96.88 347 LYS A CA 1
ATOM 2531 C C . LYS A 1 347 ? -18.649 -2.311 3.604 1.00 96.88 347 LYS A C 1
ATOM 2533 O O . LYS A 1 347 ? -18.393 -1.170 3.214 1.00 96.88 347 LYS A O 1
ATOM 2538 N N . SER A 1 348 ? -19.206 -2.560 4.782 1.00 95.25 348 SER A N 1
ATOM 2539 C CA . SER A 1 348 ? -19.253 -1.613 5.896 1.00 95.25 348 SER A CA 1
ATOM 2540 C C . SER A 1 348 ? -17.888 -1.497 6.592 1.00 95.25 348 SER A C 1
ATOM 2542 O O . SER A 1 348 ? -17.008 -2.346 6.436 1.00 95.25 348 SER A O 1
ATOM 2544 N N . VAL A 1 349 ? -17.713 -0.455 7.412 1.00 95.25 349 VAL A N 1
ATOM 2545 C CA . VAL A 1 349 ? -16.492 -0.264 8.219 1.00 95.25 349 VAL A CA 1
ATOM 2546 C C . VAL A 1 349 ? -16.297 -1.401 9.236 1.00 95.25 349 VAL A C 1
ATOM 2548 O O . VAL A 1 349 ? -15.161 -1.785 9.496 1.00 95.25 349 VAL A O 1
ATOM 2551 N N . LEU A 1 350 ? -17.378 -1.987 9.768 1.00 94.31 350 LEU A N 1
ATOM 2552 C CA . LEU A 1 350 ? -17.300 -3.103 10.722 1.00 94.31 350 LEU A CA 1
ATOM 2553 C C . LEU A 1 350 ? -16.860 -4.413 10.048 1.00 94.31 350 LEU A C 1
ATOM 2555 O O . LEU A 1 350 ? -16.014 -5.124 10.587 1.00 94.31 350 LEU A O 1
ATOM 2559 N N . GLU A 1 351 ? -17.350 -4.705 8.838 1.00 96.06 351 GLU A N 1
ATOM 2560 C CA . GLU A 1 351 ? -16.863 -5.843 8.040 1.00 96.06 351 GLU A CA 1
ATOM 2561 C C . GLU A 1 351 ? -15.391 -5.670 7.641 1.00 96.06 351 GLU A C 1
ATOM 2563 O O . GLU A 1 351 ? -14.626 -6.633 7.681 1.00 96.06 351 GLU A O 1
ATOM 2568 N N . ILE A 1 352 ? -14.971 -4.447 7.293 1.00 97.25 352 ILE A N 1
ATOM 2569 C CA . ILE A 1 352 ? -13.561 -4.124 7.028 1.00 97.25 352 ILE A CA 1
ATOM 2570 C C . ILE A 1 352 ? -12.718 -4.333 8.293 1.00 97.25 352 ILE A C 1
ATOM 2572 O O . ILE A 1 352 ? -11.686 -4.995 8.215 1.00 97.25 352 ILE A O 1
ATOM 2576 N N . ALA A 1 353 ? -13.178 -3.867 9.459 1.00 96.44 353 ALA A N 1
ATOM 2577 C CA . ALA A 1 353 ? -12.475 -4.040 10.730 1.00 96.44 353 ALA A CA 1
ATOM 2578 C C . ALA A 1 353 ? -12.306 -5.516 11.123 1.00 96.44 353 ALA A C 1
ATOM 2580 O O . ALA A 1 353 ? -11.218 -5.908 11.551 1.00 96.44 353 ALA A O 1
ATOM 2581 N N . ALA A 1 354 ? -13.342 -6.340 10.933 1.00 96.25 354 ALA A N 1
ATOM 2582 C CA . ALA A 1 354 ? -13.286 -7.780 11.178 1.00 96.25 354 ALA A CA 1
ATOM 2583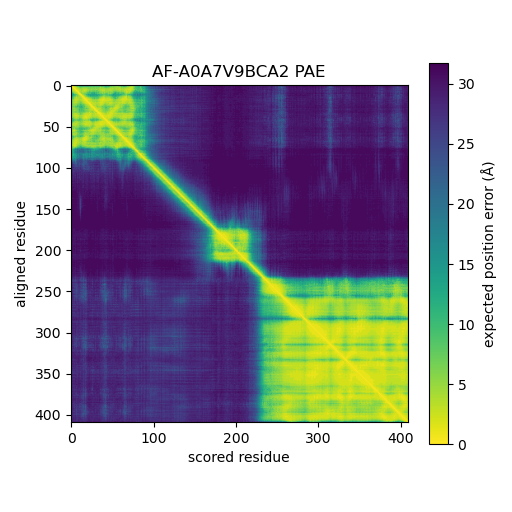 C C . ALA A 1 354 ? -12.312 -8.494 10.220 1.00 96.25 354 ALA A C 1
ATOM 2585 O O . ALA A 1 354 ? -11.446 -9.246 10.669 1.00 96.25 354 ALA A O 1
ATOM 2586 N N . VAL A 1 355 ? -12.390 -8.210 8.912 1.00 96.75 355 VAL A N 1
ATOM 2587 C CA . VAL A 1 355 ? -11.481 -8.787 7.903 1.00 96.75 355 VAL A CA 1
ATOM 2588 C C . VAL A 1 355 ? -10.034 -8.339 8.134 1.00 96.75 355 VAL A C 1
ATOM 2590 O O . VAL A 1 355 ? -9.123 -9.163 8.081 1.00 96.75 355 VAL A O 1
ATOM 2593 N N . ARG A 1 356 ? -9.799 -7.064 8.475 1.00 96.50 356 ARG A N 1
ATOM 2594 C CA . ARG A 1 356 ? -8.471 -6.568 8.864 1.00 96.50 356 ARG A CA 1
ATOM 2595 C C . ARG A 1 356 ? -7.951 -7.287 10.109 1.00 96.50 356 ARG A C 1
ATOM 2597 O O . ARG A 1 356 ? -6.765 -7.593 10.158 1.00 96.50 356 ARG A O 1
ATOM 2604 N N . ALA A 1 357 ? -8.779 -7.519 11.128 1.00 95.75 357 ALA A N 1
ATOM 2605 C CA . ALA A 1 357 ? -8.333 -8.169 12.360 1.00 95.75 357 ALA A CA 1
ATOM 2606 C C . ALA A 1 357 ? -7.862 -9.614 12.118 1.00 95.75 357 ALA A C 1
ATOM 2608 O O . ALA A 1 357 ? -6.779 -9.969 12.584 1.00 95.75 357 ALA A O 1
ATOM 2609 N N . ASP A 1 358 ? -8.605 -10.397 11.327 1.00 95.88 358 ASP A N 1
ATOM 2610 C CA . ASP A 1 358 ? -8.174 -11.726 10.868 1.00 95.88 358 ASP A CA 1
ATOM 2611 C C . ASP A 1 358 ? -6.852 -11.652 10.083 1.00 95.88 358 ASP A C 1
ATOM 2613 O O . ASP A 1 358 ? -5.862 -12.277 10.471 1.00 95.88 358 ASP A O 1
ATOM 2617 N N . LEU A 1 359 ? -6.797 -10.823 9.033 1.00 95.69 359 LEU A N 1
ATOM 2618 C CA . LEU A 1 359 ? -5.607 -10.678 8.188 1.00 95.69 359 LEU A CA 1
ATOM 2619 C C . LEU A 1 359 ? -4.370 -10.229 8.981 1.00 95.69 359 LEU A C 1
ATOM 2621 O O . LEU A 1 359 ? -3.281 -10.748 8.752 1.00 95.69 359 LEU A O 1
ATOM 2625 N N . VAL A 1 360 ? -4.512 -9.310 9.941 1.00 94.38 360 VAL A N 1
ATOM 2626 C CA . VAL A 1 360 ? -3.403 -8.830 10.786 1.00 94.38 360 VAL A CA 1
ATOM 2627 C C . VAL A 1 360 ? -2.959 -9.886 11.804 1.00 94.38 360 VAL A C 1
ATOM 2629 O O . VAL A 1 360 ? -1.759 -9.985 12.065 1.00 94.38 360 VAL A O 1
ATOM 2632 N N . SER A 1 361 ? -3.870 -10.697 12.357 1.00 94.94 361 SER A N 1
ATOM 2633 C CA . SER A 1 361 ? -3.479 -11.831 13.214 1.00 94.94 361 SER A CA 1
ATOM 2634 C C . SER A 1 361 ? -2.697 -12.857 12.394 1.00 94.94 361 SER A C 1
ATOM 2636 O O . SER A 1 361 ? -1.548 -13.167 12.709 1.00 94.94 361 SER A O 1
ATOM 2638 N N . ARG A 1 362 ? -3.248 -13.276 11.248 1.00 94.75 362 ARG A N 1
ATOM 2639 C CA . ARG A 1 362 ? -2.604 -14.243 10.351 1.00 94.75 362 ARG A CA 1
ATOM 2640 C C . ARG A 1 362 ? -1.290 -13.722 9.758 1.00 94.75 362 ARG A C 1
ATOM 2642 O O . ARG A 1 362 ? -0.368 -14.515 9.603 1.00 94.75 362 ARG A O 1
ATOM 2649 N N . ALA A 1 363 ? -1.142 -12.416 9.523 1.00 94.06 363 ALA A N 1
ATOM 2650 C CA . ALA A 1 363 ? 0.136 -11.790 9.167 1.00 94.06 363 ALA A CA 1
ATOM 2651 C C . ALA A 1 363 ? 1.187 -11.948 10.276 1.00 94.06 363 ALA A C 1
ATOM 2653 O O . ALA A 1 363 ? 2.286 -12.437 10.024 1.00 94.06 363 ALA A O 1
ATOM 2654 N N . ARG A 1 364 ? 0.843 -11.582 11.517 1.00 92.31 364 ARG A N 1
ATOM 2655 C CA . ARG A 1 364 ? 1.751 -11.664 12.676 1.00 92.31 364 ARG A CA 1
ATOM 2656 C C . ARG A 1 364 ? 2.116 -13.101 13.050 1.00 92.31 364 ARG A C 1
ATOM 2658 O O . ARG A 1 364 ? 3.222 -13.340 13.519 1.00 92.31 364 ARG A O 1
ATOM 2665 N N . GLU A 1 365 ? 1.208 -14.042 12.818 1.00 94.25 365 GLU A N 1
ATOM 2666 C CA . GLU A 1 365 ? 1.406 -15.475 13.055 1.00 94.25 365 GLU A CA 1
ATOM 2667 C C . GLU A 1 365 ? 2.118 -16.209 11.901 1.00 94.25 365 GLU A C 1
ATOM 2669 O O . GLU A 1 365 ? 2.394 -17.401 12.033 1.00 94.25 365 GLU A O 1
ATOM 2674 N N . GLY A 1 366 ? 2.383 -15.550 10.764 1.00 90.81 366 GLY A N 1
ATOM 2675 C CA . GLY A 1 366 ? 2.967 -16.189 9.573 1.00 90.81 366 GLY A CA 1
ATOM 2676 C C . GLY A 1 366 ? 2.021 -17.156 8.839 1.00 90.81 366 GLY A C 1
ATOM 2677 O O . GLY A 1 366 ? 2.480 -18.054 8.142 1.00 90.81 366 GLY A O 1
ATOM 2678 N N . LYS A 1 367 ? 0.702 -16.989 9.003 1.00 93.50 367 LYS A N 1
ATOM 2679 C CA . LYS A 1 367 ? -0.382 -17.860 8.497 1.00 93.50 367 LYS A CA 1
ATOM 2680 C C . LYS A 1 367 ? -1.228 -17.206 7.390 1.00 93.50 367 LYS A C 1
ATOM 2682 O O . LYS A 1 367 ? -2.398 -17.559 7.201 1.00 93.50 367 LYS A O 1
ATOM 2687 N N . LEU A 1 368 ? -0.673 -16.224 6.679 1.00 93.12 368 LEU A N 1
ATOM 2688 C CA . LEU A 1 368 ? -1.273 -15.733 5.435 1.00 93.12 368 LEU A CA 1
ATOM 2689 C C . LEU A 1 368 ? -1.163 -16.802 4.345 1.00 93.12 368 LEU A C 1
ATOM 2691 O O . LEU A 1 368 ? -0.179 -17.534 4.262 1.00 93.12 368 LEU A O 1
ATOM 2695 N N . ARG A 1 369 ? -2.189 -16.880 3.505 1.00 93.19 369 ARG A N 1
ATOM 2696 C CA . ARG A 1 369 ? -2.215 -17.675 2.279 1.00 93.19 369 ARG A CA 1
ATOM 2697 C C . ARG A 1 369 ? -1.810 -16.766 1.124 1.00 93.19 369 ARG A C 1
ATOM 2699 O O . ARG A 1 369 ? -1.989 -15.553 1.197 1.00 93.19 369 ARG A O 1
ATOM 2706 N N . ILE A 1 370 ? -1.347 -17.358 0.029 1.00 89.81 370 ILE A N 1
ATOM 2707 C CA . ILE A 1 370 ? -1.030 -16.627 -1.208 1.00 89.81 370 ILE A CA 1
ATOM 2708 C C . ILE A 1 370 ? -2.246 -15.788 -1.663 1.00 89.81 370 ILE A C 1
ATOM 2710 O O . ILE A 1 370 ? -2.122 -14.585 -1.878 1.00 89.81 370 ILE A O 1
ATOM 2714 N N . THR A 1 371 ? -3.453 -16.362 -1.587 1.00 92.62 371 THR A N 1
ATOM 2715 C CA . THR A 1 371 ? -4.728 -15.688 -1.896 1.00 92.62 371 THR A CA 1
ATOM 2716 C C . THR A 1 371 ? -5.054 -14.452 -1.046 1.00 92.62 371 THR A C 1
ATOM 2718 O O . THR A 1 371 ? -5.905 -13.658 -1.447 1.00 92.62 371 THR A O 1
ATOM 2721 N N . ASP A 1 372 ? -4.442 -14.291 0.134 1.00 93.12 372 ASP A N 1
ATOM 2722 C CA . ASP A 1 372 ? -4.609 -13.094 0.972 1.00 93.12 372 ASP A CA 1
ATOM 2723 C C . ASP A 1 372 ? -3.724 -11.923 0.506 1.00 93.12 372 ASP A C 1
ATOM 2725 O O . ASP A 1 372 ? -3.969 -10.794 0.917 1.00 93.12 372 ASP A O 1
ATOM 2729 N N . LEU A 1 373 ? -2.695 -12.180 -0.312 1.00 91.88 373 LEU A N 1
ATOM 2730 C CA . LEU A 1 373 ? -1.731 -11.191 -0.821 1.00 91.88 373 LEU A CA 1
ATOM 2731 C C . LEU A 1 373 ? -2.013 -10.778 -2.280 1.00 91.88 373 LEU A C 1
ATOM 2733 O O . LEU A 1 373 ? -1.528 -9.749 -2.745 1.00 91.88 373 LEU A O 1
ATOM 2737 N N . GLU A 1 374 ? -2.782 -11.587 -3.008 1.00 90.19 374 GLU A N 1
ATOM 2738 C CA . GLU A 1 374 ? -3.120 -11.393 -4.422 1.00 90.19 374 GLU A CA 1
ATOM 2739 C C . GLU A 1 374 ? -4.295 -10.424 -4.654 1.00 90.19 374 GLU A C 1
ATOM 2741 O O . GLU A 1 374 ? -5.048 -10.075 -3.745 1.00 90.19 374 GLU A O 1
ATOM 2746 N N . GLU A 1 375 ? -4.480 -10.027 -5.919 1.00 89.38 375 GLU A N 1
ATOM 2747 C CA . GLU A 1 375 ? -5.594 -9.201 -6.423 1.00 89.38 375 GLU A CA 1
ATOM 2748 C C . GLU A 1 375 ? -5.703 -7.776 -5.844 1.00 89.38 375 GLU A C 1
ATOM 2750 O O . GLU A 1 375 ? -6.694 -7.093 -6.104 1.00 89.38 375 GLU A O 1
ATOM 2755 N N . GLY A 1 376 ? -4.716 -7.289 -5.085 1.00 93.56 376 GLY A N 1
ATOM 2756 C CA . GLY A 1 376 ? -4.698 -5.912 -4.581 1.00 93.56 376 GLY A CA 1
ATOM 2757 C C . GLY A 1 376 ? -4.568 -4.886 -5.710 1.00 93.56 376 GLY A C 1
ATOM 2758 O O . GLY A 1 376 ? -3.552 -4.867 -6.401 1.00 93.56 376 GLY A O 1
ATOM 2759 N N . THR A 1 377 ? -5.562 -4.007 -5.869 1.00 95.31 377 THR A N 1
ATOM 2760 C CA . THR A 1 377 ? -5.593 -2.952 -6.905 1.00 95.31 377 THR A CA 1
ATOM 2761 C C . THR A 1 377 ? -5.015 -1.621 -6.427 1.00 95.31 377 THR A C 1
ATOM 2763 O O . THR A 1 377 ? -4.690 -0.767 -7.243 1.00 95.31 377 THR A O 1
ATOM 2766 N N . PHE A 1 378 ? -4.890 -1.436 -5.111 1.00 96.94 378 PHE A N 1
ATOM 2767 C CA . PHE A 1 378 ? -4.369 -0.227 -4.473 1.00 96.94 378 PHE A CA 1
ATOM 2768 C C . PHE A 1 378 ? -3.819 -0.575 -3.085 1.00 96.94 378 PHE A C 1
ATOM 2770 O O . PHE A 1 378 ? -4.386 -1.442 -2.418 1.00 96.94 378 PHE A O 1
ATOM 2777 N N . THR A 1 379 ? -2.776 0.111 -2.611 1.00 96.81 379 THR A N 1
ATOM 2778 C CA . THR A 1 379 ? -2.191 -0.119 -1.274 1.00 96.81 379 THR A CA 1
ATOM 2779 C C . THR A 1 379 ? -2.316 1.105 -0.362 1.00 96.81 379 THR A C 1
ATOM 2781 O O . THR A 1 379 ? -2.152 2.240 -0.800 1.00 96.81 379 THR A O 1
ATOM 2784 N N . ILE A 1 380 ? -2.569 0.876 0.930 1.00 96.62 380 ILE A N 1
ATOM 2785 C CA . ILE A 1 380 ? -2.455 1.877 1.999 1.00 96.62 380 ILE A CA 1
ATOM 2786 C C . ILE A 1 380 ? -1.311 1.477 2.936 1.00 96.62 380 ILE A C 1
ATOM 2788 O O . ILE A 1 380 ? -1.312 0.377 3.494 1.00 96.62 380 ILE A O 1
ATOM 2792 N N . SER A 1 381 ? -0.374 2.396 3.161 1.00 95.62 381 SER A N 1
ATOM 2793 C CA . SER A 1 381 ? 0.662 2.309 4.192 1.00 95.62 381 SER A CA 1
ATOM 2794 C C . SER A 1 381 ? 0.467 3.424 5.220 1.00 95.62 381 SER A C 1
ATOM 2796 O O . SER A 1 381 ? 0.246 4.574 4.851 1.00 95.62 381 SER A O 1
ATOM 2798 N N . ASN A 1 382 ? 0.528 3.097 6.512 1.00 94.06 382 ASN A N 1
ATOM 2799 C CA . ASN A 1 382 ? 0.250 4.035 7.600 1.00 94.06 382 ASN A CA 1
ATOM 2800 C C . ASN A 1 382 ? 1.354 3.965 8.660 1.00 94.06 382 ASN A C 1
ATOM 2802 O O . ASN A 1 382 ? 1.564 2.910 9.261 1.00 94.06 382 ASN A O 1
ATOM 2806 N N . LEU A 1 383 ? 2.030 5.094 8.887 1.00 93.44 383 LEU A N 1
ATOM 2807 C CA . LEU A 1 383 ? 3.090 5.252 9.888 1.00 93.44 383 LEU A CA 1
ATOM 2808 C C . LEU A 1 383 ? 2.741 6.286 10.971 1.00 93.44 383 LEU A C 1
ATOM 2810 O O . LEU A 1 383 ? 3.562 6.543 11.848 1.00 93.44 383 LEU A O 1
ATOM 2814 N N . GLY A 1 384 ? 1.517 6.823 10.988 1.00 88.50 384 GLY A N 1
ATOM 2815 C CA . GLY A 1 384 ? 1.085 7.813 11.980 1.00 88.50 384 GLY A CA 1
ATOM 2816 C C . GLY A 1 384 ? 1.170 7.342 13.433 1.00 88.50 384 GLY A C 1
ATOM 2817 O O . GLY A 1 384 ? 1.365 8.153 14.333 1.00 88.50 384 GLY A O 1
ATOM 2818 N N . MET A 1 385 ? 1.134 6.025 13.674 1.00 88.00 385 MET A N 1
ATOM 2819 C CA . MET A 1 385 ? 1.369 5.436 15.003 1.00 88.00 385 MET A CA 1
ATOM 2820 C C . MET A 1 385 ? 2.800 5.639 15.543 1.00 88.00 385 MET A C 1
ATOM 2822 O O . MET A 1 385 ? 3.040 5.381 16.719 1.00 88.00 385 MET A O 1
ATOM 2826 N N . TYR A 1 386 ? 3.733 6.079 14.693 1.00 90.00 386 TYR A N 1
ATOM 2827 C CA . TYR A 1 386 ? 5.120 6.403 15.032 1.00 90.00 386 TYR A CA 1
ATOM 2828 C C . TYR A 1 386 ? 5.389 7.920 15.077 1.00 90.00 386 TYR A C 1
ATOM 2830 O O . TYR A 1 386 ? 6.541 8.314 15.231 1.00 90.00 386 TYR A O 1
ATOM 2838 N N . GLY A 1 387 ? 4.360 8.770 14.935 1.00 90.19 387 GLY A N 1
ATOM 2839 C CA . GLY A 1 387 ? 4.520 10.233 14.910 1.00 90.19 387 GLY A CA 1
ATOM 2840 C C . GLY A 1 387 ? 5.155 10.776 13.623 1.00 90.19 387 GLY A C 1
ATOM 2841 O O . GLY A 1 387 ? 5.799 11.816 13.651 1.00 90.19 387 GLY A O 1
ATOM 2842 N N . ILE A 1 388 ? 5.024 10.054 12.506 1.00 92.88 388 ILE A N 1
ATOM 2843 C CA . ILE A 1 388 ? 5.566 10.466 11.205 1.00 92.88 388 ILE A CA 1
ATOM 2844 C C . ILE A 1 388 ? 4.548 11.359 10.487 1.00 92.88 388 ILE A C 1
ATOM 2846 O O . ILE A 1 388 ? 3.558 10.844 9.977 1.00 92.88 388 ILE A O 1
ATOM 2850 N N . GLU A 1 389 ? 4.806 12.666 10.415 1.00 89.94 389 GLU A N 1
ATOM 2851 C CA . GLU A 1 389 ? 3.941 13.665 9.756 1.00 89.94 389 GLU A CA 1
ATOM 2852 C C . GLU A 1 389 ? 3.698 13.353 8.268 1.00 89.94 389 GLU A C 1
ATOM 2854 O O . GLU A 1 389 ? 2.560 13.286 7.805 1.00 89.94 389 GLU A O 1
ATOM 2859 N N . GLN A 1 390 ? 4.773 13.107 7.513 1.00 92.62 390 GLN A N 1
ATOM 2860 C CA . GLN A 1 390 ? 4.732 12.771 6.090 1.00 92.62 390 GLN A CA 1
ATOM 2861 C C . GLN A 1 390 ? 5.833 11.757 5.759 1.00 92.62 390 GLN A C 1
ATOM 2863 O O . GLN A 1 390 ? 6.956 11.858 6.248 1.00 92.62 390 GLN A O 1
ATOM 2868 N N . PHE A 1 391 ? 5.534 10.796 4.882 1.00 93.88 391 PHE A N 1
ATOM 2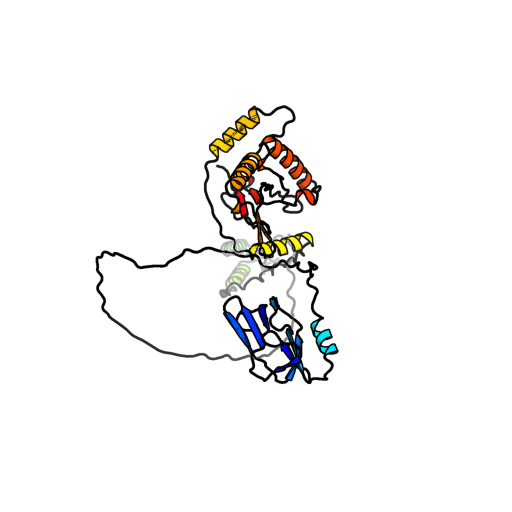869 C CA . PHE A 1 391 ? 6.537 9.913 4.286 1.00 93.88 391 PHE A CA 1
ATOM 2870 C C . PHE A 1 391 ? 6.158 9.527 2.854 1.00 93.88 391 PHE A C 1
ATOM 2872 O O . PHE A 1 391 ? 5.011 9.679 2.434 1.00 93.88 391 PHE A O 1
ATOM 2879 N N . ILE A 1 392 ? 7.135 9.006 2.113 1.00 91.25 392 ILE A N 1
ATOM 2880 C CA . ILE A 1 392 ? 6.961 8.474 0.760 1.00 91.25 392 ILE A CA 1
ATOM 2881 C C . ILE A 1 392 ? 6.917 6.949 0.864 1.00 91.25 392 ILE A C 1
ATOM 2883 O O . ILE A 1 392 ? 7.831 6.337 1.417 1.00 91.25 392 ILE A O 1
ATOM 2887 N N . ALA A 1 393 ? 5.861 6.329 0.339 1.00 90.12 393 ALA A N 1
ATOM 2888 C CA . ALA A 1 393 ? 5.778 4.878 0.212 1.00 90.12 393 ALA A CA 1
ATOM 2889 C C . ALA A 1 393 ? 6.283 4.441 -1.172 1.00 90.12 393 ALA A C 1
ATOM 2891 O O . ALA A 1 393 ? 5.968 5.083 -2.173 1.00 90.12 393 ALA A O 1
ATOM 2892 N N . VAL A 1 394 ? 7.036 3.340 -1.235 1.00 87.06 394 VAL A N 1
ATOM 2893 C CA . VAL A 1 394 ? 7.427 2.728 -2.515 1.00 87.06 394 VAL A CA 1
ATOM 2894 C C . VAL A 1 394 ? 6.198 2.075 -3.143 1.00 87.06 394 VAL A C 1
ATOM 2896 O O . VAL A 1 394 ? 5.428 1.408 -2.449 1.00 87.06 394 VAL A O 1
ATOM 2899 N N . LEU A 1 395 ? 6.007 2.277 -4.446 1.00 88.50 395 LEU A N 1
ATOM 2900 C CA . LEU A 1 395 ? 4.926 1.656 -5.205 1.00 88.50 395 LEU A CA 1
ATOM 2901 C C . LEU A 1 395 ? 5.064 0.121 -5.193 1.00 88.50 395 LEU A C 1
ATOM 2903 O O . LEU A 1 395 ? 6.162 -0.410 -5.045 1.00 88.50 395 LEU A O 1
ATOM 2907 N N . ASN A 1 396 ? 3.952 -0.599 -5.350 1.00 86.31 396 ASN A N 1
ATOM 2908 C CA . ASN A 1 396 ? 3.931 -2.063 -5.380 1.00 86.31 396 ASN A CA 1
ATOM 2909 C C . ASN A 1 396 ? 3.457 -2.554 -6.762 1.00 86.31 396 ASN A C 1
ATOM 2911 O O . ASN A 1 396 ? 2.250 -2.746 -6.942 1.00 86.31 396 ASN A O 1
ATOM 2915 N N . PRO A 1 397 ? 4.362 -2.724 -7.748 1.00 86.62 397 PRO A N 1
ATOM 2916 C CA . PRO A 1 397 ? 4.006 -3.204 -9.080 1.00 86.62 397 PRO A CA 1
ATOM 2917 C C . PRO A 1 397 ? 3.189 -4.506 -9.028 1.00 86.62 397 PRO A C 1
ATOM 2919 O O . PRO A 1 397 ? 3.476 -5.374 -8.199 1.00 86.62 397 PRO A O 1
ATOM 2922 N N . PRO A 1 398 ? 2.170 -4.672 -9.891 1.00 90.19 398 PRO A N 1
ATOM 2923 C CA . PRO A 1 398 ? 1.788 -3.794 -11.005 1.00 90.19 398 PRO A CA 1
ATOM 2924 C C . PRO A 1 398 ? 0.814 -2.646 -10.644 1.00 90.19 398 PRO A C 1
ATOM 2926 O O . PRO A 1 398 ? 0.182 -2.085 -11.537 1.00 90.19 398 PRO A O 1
ATOM 2929 N N . GLN A 1 399 ? 0.623 -2.293 -9.365 1.00 92.94 399 GLN A N 1
ATOM 2930 C CA . GLN A 1 399 ? -0.293 -1.203 -8.974 1.00 92.94 399 GLN A CA 1
ATOM 2931 C C . GLN A 1 399 ? 0.199 0.162 -9.465 1.00 92.94 399 GLN A C 1
ATOM 2933 O O . GLN A 1 399 ? 1.393 0.440 -9.404 1.00 92.94 399 GLN A O 1
ATOM 2938 N N . VAL A 1 400 ? -0.725 1.038 -9.882 1.00 93.00 400 VAL A N 1
ATOM 2939 C CA . VAL A 1 400 ? -0.392 2.396 -10.370 1.00 93.00 400 VAL A CA 1
ATOM 2940 C C . VAL A 1 400 ? -0.372 3.474 -9.278 1.00 93.00 400 VAL A C 1
ATOM 2942 O O . VAL A 1 400 ? 0.057 4.594 -9.538 1.00 93.00 400 VAL A O 1
ATOM 2945 N N . ALA A 1 401 ? -0.856 3.174 -8.067 1.00 94.12 401 ALA A N 1
ATOM 2946 C CA . ALA A 1 401 ? -0.906 4.134 -6.964 1.00 94.12 401 ALA A CA 1
ATOM 2947 C C . ALA A 1 401 ? -0.844 3.474 -5.573 1.00 94.12 401 ALA A C 1
ATOM 2949 O O . ALA A 1 401 ? -1.312 2.352 -5.363 1.00 94.12 401 ALA A O 1
ATOM 2950 N N . ILE A 1 402 ? -0.300 4.219 -4.607 1.00 95.38 402 ILE A N 1
ATOM 2951 C CA . ILE A 1 402 ? -0.208 3.865 -3.186 1.00 95.38 402 ILE A CA 1
ATOM 2952 C C . ILE A 1 402 ? -0.495 5.106 -2.328 1.00 95.38 402 ILE A C 1
ATOM 2954 O O . ILE A 1 402 ? -0.100 6.213 -2.688 1.00 95.38 402 ILE A O 1
ATOM 2958 N N . LEU A 1 403 ? -1.178 4.936 -1.193 1.00 96.44 403 LEU A N 1
ATOM 2959 C CA . LEU A 1 403 ? -1.403 5.999 -0.209 1.00 96.44 403 LEU A CA 1
ATOM 2960 C C . LEU A 1 403 ? -0.463 5.833 0.990 1.00 96.44 403 LEU A C 1
ATOM 2962 O O . LEU A 1 403 ? -0.517 4.813 1.679 1.00 96.44 403 LEU A O 1
ATOM 2966 N N . ALA A 1 404 ? 0.342 6.857 1.268 1.00 96.12 404 ALA A N 1
ATOM 2967 C CA . ALA A 1 404 ? 1.056 7.024 2.531 1.00 96.12 404 ALA A CA 1
ATOM 2968 C C . ALA A 1 404 ? 0.200 7.847 3.512 1.00 96.12 404 ALA A C 1
ATOM 2970 O O . ALA A 1 404 ? -0.434 8.823 3.113 1.00 96.12 404 ALA A O 1
ATOM 2971 N N . VAL A 1 405 ? 0.160 7.447 4.786 1.00 95.50 405 VAL A N 1
ATOM 2972 C CA . VAL A 1 405 ? -0.674 8.069 5.830 1.00 95.50 405 VAL A CA 1
ATOM 2973 C C . VAL A 1 405 ? 0.179 8.391 7.053 1.00 95.50 405 VAL A C 1
ATOM 2975 O O . VAL A 1 405 ? 0.682 7.478 7.719 1.00 95.50 405 VAL A O 1
ATOM 2978 N N . GLY A 1 406 ? 0.347 9.683 7.323 1.00 93.88 406 GLY A N 1
ATOM 2979 C CA . GLY A 1 406 ? 1.090 10.188 8.473 1.00 93.88 406 GLY A CA 1
ATOM 2980 C C . GLY A 1 406 ? 0.298 10.184 9.782 1.00 93.88 406 GLY A C 1
ATOM 2981 O O . GLY A 1 406 ? -0.717 9.492 9.915 1.00 93.88 406 GLY A O 1
ATOM 2982 N N . SER A 1 407 ? 0.786 10.940 10.766 1.00 92.62 407 SER A N 1
ATOM 2983 C CA . SER A 1 407 ? 0.091 11.219 12.025 1.00 92.62 407 SER A CA 1
ATOM 2984 C C . SER A 1 407 ? -1.236 11.950 11.799 1.00 92.62 407 SER A C 1
ATOM 2986 O O . SER A 1 407 ? -1.463 12.604 10.784 1.00 92.62 407 SER A O 1
ATOM 2988 N N . ILE A 1 408 ? -2.128 11.809 12.779 1.00 86.56 408 ILE A N 1
ATOM 2989 C CA . ILE A 1 408 ? -3.272 12.698 12.979 1.00 86.56 408 ILE A CA 1
ATOM 2990 C C . ILE A 1 408 ? -2.982 13.429 14.287 1.00 86.56 408 ILE A C 1
ATOM 2992 O O . ILE A 1 408 ? -2.636 12.771 15.273 1.00 86.56 408 ILE A O 1
ATOM 2996 N N . GLU A 1 409 ? -3.099 14.753 14.257 1.00 73.31 409 GLU A N 1
ATOM 2997 C CA . GLU A 1 409 ? -2.837 15.675 15.371 1.00 73.31 409 GLU A CA 1
ATOM 2998 C C . GLU A 1 409 ? -4.144 16.252 15.937 1.00 73.31 409 GLU A C 1
ATOM 3000 O O . GLU A 1 409 ? -5.095 16.430 15.139 1.00 73.31 409 GLU A O 1
#

Radius of gyration: 41.47 Å; Cα contacts (8 Å, |Δi|>4): 512; chains: 1; bounding box: 96×73×105 Å